Protein 5OGJ (pdb70)

InterPro domains:
  IPR001148 Alpha carbonic anhydrase domain [PF00194] (12-261)
  IPR001148 Alpha carbonic anhydrase domain [PS51144] (4-261)
  IPR001148 Alpha carbonic anhydrase domain [SM01057] (6-261)
  IPR018338 Carbonic anhydrase, alpha-class, conserved site [PS00162] (106-122)
  IPR023561 Carbonic anhydrase, alpha-class [PTHR18952] (5-256)
  IPR036398 Alpha carbonic anhydrase domain superfamily [G3DSA:3.10.200.10] (1-262)
  IPR036398 Alpha carbonic anhydrase domain superfamily [SSF51069] (5-261)

Secondary structure (DSSP, 8-state):
----SSTTTSGGGGGGT-GGGGSSS-S--EE-GGG-EE-TT---EEEE--GGGEEEEEE-SSSEEEEE--SSSSSEEEETT-SS-EEEEEEEEEE-SSTTS--SSEETTB--SEEEEEEEEETTT-SSHHHHTTSTTSEEEEEEEEEE-S--HHHHHHHTTGGGG-SBT-EEE-----HHHHS-S---EEEEEE--SSTT--S-EEEEEESS-EEE-HHHHHHHTTSBSSBTTS---B-----PPP---TTPPPEES--/---SS---SSTTTSGGGGGGT-GGGGSSS-SS-EE-GGG-EE-TTPEEEEEE--GGGEEEEEE-SSSEEEEE--SSSSSEEEEET-SS-EEEEEEEEEE-SSTT---SSEETTB--SEEEEEEEEETTT-S-HHHHTTSTTSEEEEEEEEEE-S--GGGHHHHTTTGGG-SBT-EEE--S---GGGS-S---EEEEEE--SSTT--S-EEEEEESSPEEE-HHHHHHHTTSBSSBTTS---B-----PPP---TT---EES--

B-factor: mean 15.73, std 12.13, range [5.48, 146.86]

Organism: Homo sapiens (NCBI:txid9606)

Solvent-accessible surface area: 22524 Å² total; per-residue (Å²): 183,16,27,129,176,46,31,8,40,136,134,127,22,4,29,130,44,0,81,100,83,12,96,71,4,84,16,91,62,2,0,0,0,99,1,133,52,193,132,26,151,70,31,68,77,22,149,44,8,17,1,31,8,17,29,44,5,0,71,60,0,19,2,34,2,40,5,1,25,0,50,14,55,28,98,88,66,84,4,2,0,46,18,5,33,19,120,34,13,6,32,2,78,39,0,24,1,3,0,0,73,46,44,106,87,0,3,0,0,33,15,84,60,77,32,40,3,0,0,2,3,0,10,0,10,3,25,90,127,31,110,40,38,99,90,0,5,116,59,105,50,0,0,0,4,0,0,0,0,0,65,77,27,139,94,25,86,70,2,108,77,0,12,101,19,9,135,57,0,85,32,76,60,73,109,34,181,3,19,102,5,33,4,6,21,1,14,3,87,19,18,56,7,7,1,4,60,1,0,31,7,40,9,59,0,39,48,1,3,28,4,0,0,0,97,64,30,16,50,0,17,52,155,25,0,46,104,0,33,62,2,10,25,2,36,112,90,98,92,72,13,103,5,70,29,0,35,6,66,38,37,82,55,107,67,24,155,8,88,4,30,44,169,216,90,44,8,38,126,138,145,38,4,28,145,55,4,103,104,167,52,104,70,4,79,14,89,68,1,0,0,1,62,0,120,58,196,111,20,118,87,34,64,86,18,89,34,3,11,1,27,7,38,42,52,2,0,85,54,0,17,1,34,2,43,4,1,27,0,60,12,56,26,111,100,73,91,4,6,0,63,10,3,33,15,123,33,14,6,30,2,83,33,0,26,3,2,0,0,75,50,44,111,106,0,3,0,0,11,15,82,54,76,18,40,4,0,0,1,2,0,15,0,8,2,27,91,134,35,114,40,45,95,95,0,7,106,68,102,44,0,0,0,4,0,0,0,0,0,71,73,32,134,90,24,96,47,5,81,75,0,3,105,21,2,110,60,0,88,33,76,57,72,113,44,217,8,62,111,3,31,1,7,46,5,10,3,82,43,16,33,1,8,1,2,59,2,0,36,7,40,9,65,0,43,48,1,3,28,4,0,0,0,106,64,24,12,59,0,10,43,135,9,0,43,76,1,38,49,0,11,26,4,37,120,95,104,95,72,16,109,6,70,29,0,35,6,63,61,34,75,61,108,82,21,129,9,60,6,14,32,128

Nearest PDB structures (foldseek):
  3czv-assembly1_A  TM=9.997E-01  e=2.331E-56  Homo sapiens
  2nmx-assembly1_A  TM=9.890E-01  e=8.896E-45  Homo sapiens
  1jv0-assembly1_A  TM=9.884E-01  e=2.910E-44  Homo sapiens
  1crm-assembly1_A  TM=9.872E-01  e=1.010E-43  Homo sapiens
  6zr9-assembly1_A  TM=9.867E-01  e=1.081E-42  Homo sapiens

Sequence (522 aa):
MMSRLSWGYREHNGPIHWKEFFPIADGDQQSPIEIKTKEVKYDSSLRPLSIKYYDPSSSSAKIIISNSGHHSFNVDFDDDDTTEENKSVLRGGPLTGSYRLRQQVHLHWGSADDHGSEHIVDGVSYAAELHVVHWNSDKYPSFVVEAAHEPPDGLAVLGVFLQIGEEPNSQLQKITDTLDSIKEKGKQTTRFTNFDLLSSLLPPSWDYWTYPGSLTVPPLLESVTWIVLKQPPINISSSQQLAKFRSLLCTAEGEAAAFLVSNHRPPQPLKKGRKVRASFHLSWGYREHNGPIHWKEFFPIADGDQQSPIEEIKTKEVKYDSSLRPLSIKYDPSSAKIISNSGHSFNVDFDDTENKSVLRGGPLTGSYRLRQVHLHWGSADDHGSEHIVDGVSSYAAELHVVHWNSDKYPSFVEAAHEPDGLAVLLGVFLQIGEPNSQLQKITDTLDSIKEKGKQTTRFTNFDLLSSLLPPSWDYWTYPGSLTVPPLLESVTWIVLKQPPINNISSSQQLAKFRSSLLCTAEGEAAAFLVSNHRPPQPLKGRKVRASFH

Foldseek 3Di:
DDDQPDAACDDCRRLVCVCVPQVCSQPQFADDAEAEPVQAAADPPFFDKDWQADQQQWWKWAAQLQWIKTAGDWPDQRTWIDTGPADATWHWGIKTKFAALAQQATDTYAYNNHHGGMKMKTKTFHVVPDPGLVVLQQAQRTMEIEIAGEHADDADPLCVLVLVCCVQRQFNPGMDTRGSRDPVSQHDPDQKWKWWFHFPQDPVRHRRYTYTYGDDHHYHHRVSVVSRQSRFSHHPPGPTDTNSGNYHYHDDNNPIHMYINDD/DPAACDDPRRLVCCCVPQVCSQPQFADDAEAEPVQAAADQVAWFKDWAADQQQFWKWAAQLQWIKGAGPQPDARTWIDTGNADAIWTWGIKTKFAALDQQATDGYAYNNGHGGMKMKTKTFHVVVDVDLVVLQQAQNTMEIEIAGEHADDADVLLVLVLVCCVQHQFNGGMDTDGSRPVVVQGDPDQKWKWWFHFDQDPVGHRRYTYTYGPDHGYHHPVSSQSRQSRFSHHPPDDTDTPSGNYHYHHDNNPIHIYTNDD

Radius of gyration: 25.83 Å; Cα contacts (8 Å, |Δi|>4): 1437; chains: 2; bounding box: 70×75×51 Å

Structure (mmCIF, N/CA/C/O backbone):
data_5OGJ
#
_entry.id   5OGJ
#
_cell.length_a   56.445
_cell.length_b   57.244
_cell.length_c   159.782
_cell.angle_alpha   90.000
_cell.angle_beta   90.000
_cell.angle_gamma   90.000
#
_symmetry.space_group_name_H-M   'P 21 21 21'
#
loop_
_entity.id
_entity.type
_entity.pdbx_description
1 polymer 'Carbonic anhydrase 13'
2 non-polymer 'ZINC ION'
3 non-polymer 'CITRIC ACID'
4 non-polymer DI(HYDROXYETHYL)ETHER
5 non-polymer 'ACETATE ION'
6 non-polymer 1,2-ETHANEDIOL
7 non-polymer 2-(cyclooctylamino)-3,5,6-trifluoro-4-[(2-hydroxyethyl)sulfanyl]benzenesulfonamide
8 water water
#
loop_
_atom_site.group_PDB
_atom_site.id
_atom_site.type_symbol
_atom_site.label_atom_id
_atom_site.label_alt_id
_atom_site.label_comp_id
_atom_site.label_asym_id
_atom_site.label_entity_id
_atom_site.label_seq_id
_atom_site.pdbx_PDB_ins_code
_atom_site.Cartn_x
_atom_site.Cartn_y
_atom_site.Cartn_z
_atom_site.occupancy
_atom_site.B_iso_or_equiv
_atom_site.auth_seq_id
_atom_site.auth_comp_id
_atom_site.auth_asym_id
_atom_site.auth_atom_id
_atom_site.pdbx_PDB_model_num
ATOM 1 N N . MET A 1 1 ? -53.703 -45.507 33.261 1.00 30.61 1 MET B N 1
ATOM 2 C CA . MET A 1 1 ? -53.046 -46.829 33.066 1.00 28.10 1 MET B CA 1
ATOM 3 C C . MET A 1 1 ? -52.052 -46.582 31.946 1.00 27.84 1 MET B C 1
ATOM 4 O O . MET A 1 1 ? -52.007 -45.480 31.358 1.00 25.22 1 MET B O 1
ATOM 9 N N . MET A 1 2 ? -51.226 -47.573 31.711 1.00 25.82 2 MET B N 1
ATOM 10 C CA . MET A 1 2 ? -50.330 -47.515 30.584 1.00 23.08 2 MET B CA 1
ATOM 11 C C . MET A 1 2 ? -51.083 -47.687 29.241 1.00 26.09 2 MET B C 1
ATOM 12 O O . MET A 1 2 ? -51.983 -48.529 29.115 1.00 24.84 2 MET B O 1
ATOM 17 N N . SER A 1 3 ? -50.740 -46.844 28.265 1.00 23.85 3 SER B N 1
ATOM 18 C CA . SER A 1 3 ? -51.278 -47.037 26.926 1.00 22.15 3 SER B CA 1
ATOM 19 C C . SER A 1 3 ? -50.306 -46.305 26.042 1.00 23.21 3 SER B C 1
ATOM 20 O O . SER A 1 3 ? -49.367 -45.601 26.487 1.00 24.03 3 SER B O 1
ATOM 23 N N . ARG A 1 4 ? -50.427 -46.545 24.728 1.00 23.52 4 ARG B N 1
ATOM 24 C CA . ARG A 1 4 ? -49.599 -45.870 23.798 1.00 24.85 4 ARG B CA 1
ATOM 25 C C . ARG A 1 4 ? -49.652 -44.352 24.046 1.00 24.58 4 ARG B C 1
ATOM 26 O O . ARG A 1 4 ? -48.645 -43.713 24.003 1.00 31.43 4 ARG B O 1
ATOM 34 N N . LEU A 1 5 ? -50.848 -43.777 24.207 1.00 23.16 5 LEU B N 1
ATOM 35 C CA . LEU A 1 5 ? -50.977 -42.313 24.335 1.00 27.87 5 LEU B CA 1
ATOM 36 C C . LEU A 1 5 ? -50.872 -41.755 25.791 1.00 35.18 5 LEU B C 1
ATOM 37 O O . LEU A 1 5 ? -50.856 -40.542 26.012 1.00 38.27 5 LEU B O 1
ATOM 42 N N . SER A 1 6 ? -50.780 -42.632 26.781 1.00 23.17 6 SER B N 1
ATOM 43 C CA . SER A 1 6 ? -50.755 -42.205 28.143 1.00 22.39 6 SER B CA 1
ATOM 44 C C . SER A 1 6 ? -49.574 -42.681 28.936 1.00 15.72 6 SER B C 1
ATOM 45 O O . SER A 1 6 ? -49.665 -42.745 30.116 1.00 19.55 6 SER B O 1
ATOM 48 N N . TRP A 1 7 ? -48.448 -42.878 28.280 1.00 12.94 7 TRP B N 1
ATOM 49 C CA . TRP A 1 7 ? -47.191 -43.114 28.997 1.00 12.37 7 TRP B CA 1
ATOM 50 C C . TRP A 1 7 ? -46.830 -41.927 29.891 1.00 11.54 7 TRP B C 1
ATOM 51 O O . TRP A 1 7 ? -47.195 -40.782 29.598 1.00 12.59 7 TRP B O 1
ATOM 62 N N . GLY A 1 8 ? -46.047 -42.185 30.925 1.00 11.21 8 GLY B N 1
ATOM 63 C CA . GLY A 1 8 ? -45.545 -41.129 31.778 1.00 11.51 8 GLY B CA 1
ATOM 64 C C . GLY A 1 8 ? -44.480 -41.639 32.673 1.00 10.19 8 GLY B C 1
ATOM 65 O O . GLY A 1 8 ? -43.698 -42.507 32.277 1.00 11.11 8 GLY B O 1
ATOM 66 N N . TYR A 1 9 ? -44.513 -41.146 33.916 1.00 11.18 9 TYR B N 1
ATOM 67 C CA . TYR A 1 9 ? -43.483 -41.513 34.883 1.00 11.62 9 TYR B CA 1
ATOM 68 C C . TYR A 1 9 ? -44.132 -41.965 36.169 1.00 14.10 9 TYR B C 1
ATOM 69 O O . TYR A 1 9 ? -43.430 -42.107 37.162 1.00 16.84 9 TYR B O 1
ATOM 78 N N . ARG A 1 10 ? -45.437 -42.206 36.164 1.00 15.13 10 ARG B N 1
ATOM 79 C CA . ARG A 1 10 ? -46.131 -42.626 37.380 1.00 15.75 10 ARG B CA 1
ATOM 80 C C . ARG A 1 10 ? -46.079 -44.186 37.449 1.00 16.20 10 ARG B C 1
ATOM 81 O O . ARG A 1 10 ? -45.486 -44.830 36.606 1.00 16.33 10 ARG B O 1
ATOM 89 N N . GLU A 1 11 ? -46.661 -44.761 38.489 1.00 18.32 11 GLU B N 1
ATOM 90 C CA . GLU A 1 11 ? -46.526 -46.149 38.776 1.00 18.65 11 GLU B CA 1
ATOM 91 C C . GLU A 1 11 ? -46.961 -47.053 37.598 1.00 17.79 11 GLU B C 1
ATOM 92 O O . GLU A 1 11 ? -46.154 -47.920 37.183 1.00 21.32 11 GLU B O 1
ATOM 98 N N . HIS A 1 12 ? -48.138 -46.848 37.034 1.00 18.20 12 HIS B N 1
ATOM 99 C CA . HIS A 1 12 ? -48.674 -47.733 36.068 1.00 19.13 12 HIS B CA 1
ATOM 100 C C . HIS A 1 12 ? -48.261 -47.362 34.686 1.00 19.20 12 HIS B C 1
ATOM 101 O O . HIS A 1 12 ? -48.339 -48.189 33.844 1.00 22.70 12 HIS B O 1
ATOM 108 N N . ASN A 1 13 ? -47.774 -46.133 34.435 1.00 15.63 13 ASN B N 1
ATOM 109 C CA . ASN A 1 13 ? -47.434 -45.724 33.083 1.00 15.05 13 ASN B CA 1
ATOM 110 C C . ASN A 1 13 ? -45.973 -45.378 32.917 1.00 12.46 13 ASN B C 1
ATOM 111 O O . ASN A 1 13 ? -45.585 -44.911 31.850 1.00 12.22 13 ASN B O 1
ATOM 116 N N . GLY A 1 14 ? -45.138 -45.695 33.902 1.00 13.58 14 GLY B N 1
ATOM 117 C CA . GLY A 1 14 ? -43.761 -45.271 33.916 1.00 12.42 14 GLY B CA 1
ATOM 118 C C . GLY A 1 14 ? -42.833 -46.104 33.097 1.00 12.54 14 GLY B C 1
ATOM 119 O O . GLY A 1 14 ? -43.251 -47.103 32.463 1.00 12.55 14 GLY B O 1
ATOM 120 N N . PRO A 1 15 ? -41.551 -45.736 33.113 1.00 12.16 15 PRO B N 1
ATOM 121 C CA . PRO A 1 15 ? -40.517 -46.358 32.311 1.00 12.21 15 PRO B CA 1
ATOM 122 C C . PRO A 1 15 ? -40.563 -47.893 32.201 1.00 12.60 15 PRO B C 1
ATOM 123 O O . PRO A 1 15 ? -40.388 -48.418 31.093 1.00 13.01 15 PRO B O 1
ATOM 127 N N . ILE A 1 16 ? -40.776 -48.616 33.322 1.00 13.31 16 ILE B N 1
ATOM 128 C CA . ILE A 1 16 ? -40.709 -50.072 33.294 1.00 15.51 16 ILE B CA 1
ATOM 129 C C . ILE A 1 16 ? -41.903 -50.611 32.472 1.00 13.99 16 ILE B C 1
ATOM 130 O O . ILE A 1 16 ? -41.862 -51.767 32.004 1.00 17.26 16 ILE B O 1
ATOM 135 N N . HIS A 1 17 ? -42.903 -49.839 32.206 1.00 14.12 17 HIS B N 1
ATOM 136 C CA . HIS A 1 17 ? -44.063 -50.210 31.463 1.00 13.96 17 HIS B CA 1
ATOM 137 C C . HIS A 1 17 ? -44.025 -49.773 29.986 1.00 12.39 17 HIS B C 1
ATOM 138 O O . HIS A 1 17 ? -44.871 -50.217 29.188 1.00 13.13 17 HIS B O 1
ATOM 145 N N . TRP A 1 18 ? -43.055 -48.939 29.593 1.00 11.43 18 TRP B N 1
ATOM 146 C CA . TRP A 1 18 ? -43.087 -48.418 28.240 1.00 11.59 18 TRP B CA 1
ATOM 147 C C . TRP A 1 18 ? -42.997 -49.525 27.239 1.00 12.63 18 TRP B C 1
ATOM 148 O O . TRP A 1 18 ? -43.618 -49.368 26.177 1.00 12.64 18 TRP B O 1
ATOM 159 N N . LYS A 1 19 ? -42.241 -50.599 27.493 1.00 13.33 19 LYS B N 1
ATOM 160 C CA . LYS A 1 19 ? -42.091 -51.736 26.555 1.00 14.11 19 LYS B CA 1
ATOM 161 C C . LYS A 1 19 ? -43.451 -52.345 26.163 1.00 15.57 19 LYS B C 1
ATOM 162 O O . LYS A 1 19 ? -43.487 -52.994 25.160 1.00 17.70 19 LYS B O 1
ATOM 168 N N . GLU A 1 20 ? -44.522 -52.151 26.951 1.00 14.81 20 GLU B N 1
ATOM 169 C CA . GLU A 1 20 ? -45.770 -52.757 26.638 1.00 15.26 20 GLU B CA 1
ATOM 170 C C . GLU A 1 20 ? -46.342 -52.210 25.336 1.00 14.56 20 GLU B C 1
ATOM 171 O O . GLU A 1 20 ? -47.079 -52.851 24.554 1.00 21.70 20 GLU B O 1
ATOM 177 N N . PHE A 1 21 ? -46.078 -50.959 25.064 1.00 13.18 21 PHE B N 1
ATOM 178 C CA . PHE A 1 21 ? -46.499 -50.305 23.871 1.00 14.59 21 PHE B CA 1
ATOM 179 C C . PHE A 1 21 ? -45.385 -49.841 22.954 1.00 13.35 21 PHE B C 1
ATOM 180 O O . PHE A 1 21 ? -45.658 -49.548 21.780 1.00 14.50 21 PHE B O 1
ATOM 188 N N . PHE A 1 22 ? -44.150 -49.876 23.415 1.00 12.26 22 PHE B N 1
ATOM 189 C CA . PHE A 1 22 ? -42.970 -49.494 22.603 1.00 12.57 22 PHE B CA 1
ATOM 190 C C . PHE A 1 22 ? -41.844 -50.487 22.879 1.00 11.71 22 PHE B C 1
ATOM 191 O O . PHE A 1 22 ? -40.965 -50.318 23.644 1.00 12.81 22 PHE B O 1
ATOM 199 N N . PRO A 1 23 ? -41.959 -51.700 22.171 1.00 13.53 23 PRO B N 1
ATOM 200 C CA . PRO A 1 23 ? -41.039 -52.767 22.494 1.00 12.81 23 PRO B CA 1
ATOM 201 C C . PRO A 1 23 ? -39.569 -52.478 22.110 1.00 10.27 23 PRO B C 1
ATOM 202 O O . PRO A 1 23 ? -38.685 -53.130 22.722 1.00 12.78 23 PRO B O 1
ATOM 206 N N . ILE A 1 24 ? -39.295 -51.360 21.356 1.00 12.71 24 ILE B N 1
ATOM 207 C CA . ILE A 1 24 ? -37.977 -50.921 21.124 1.00 12.51 24 ILE B CA 1
ATOM 208 C C . ILE A 1 24 ? -37.279 -50.474 22.445 1.00 11.08 24 ILE B C 1
ATOM 209 O O . ILE A 1 24 ? -36.111 -50.334 22.511 1.00 11.62 24 ILE B O 1
ATOM 214 N N . ALA A 1 25 ? -38.089 -50.305 23.532 1.00 11.15 25 ALA B N 1
ATOM 215 C CA . ALA A 1 25 ? -37.562 -50.029 24.816 1.00 11.21 25 ALA B CA 1
ATOM 216 C C . ALA A 1 25 ? -36.447 -50.953 25.277 1.00 10.88 25 ALA B C 1
ATOM 217 O O . ALA A 1 25 ? -35.581 -50.600 26.060 1.00 11.93 25 ALA B O 1
ATOM 219 N N . ASP A 1 26 ? -36.616 -52.249 24.773 1.00 12.62 26 ASP B N 1
ATOM 220 C CA . ASP A 1 26 ? -35.675 -53.290 25.088 1.00 13.88 26 ASP B CA 1
ATOM 221 C C . ASP A 1 26 ? -34.743 -53.565 23.952 1.00 13.30 26 ASP B C 1
ATOM 222 O O . ASP A 1 26 ? -34.111 -54.621 23.882 1.00 15.43 26 ASP B O 1
ATOM 227 N N . GLY A 1 27 ? -34.538 -52.584 23.065 1.00 12.83 27 GLY B N 1
ATOM 228 C CA . GLY A 1 27 ? -33.682 -52.664 21.893 1.00 13.38 27 GLY B CA 1
ATOM 229 C C . GLY A 1 27 ? -32.244 -52.613 22.231 1.00 11.30 27 GLY B C 1
ATOM 230 O O . GLY A 1 27 ? -31.782 -52.568 23.383 1.00 13.15 27 GLY B O 1
ATOM 231 N N . ASP A 1 28 ? -31.464 -52.597 21.149 1.00 11.67 28 ASP B N 1
ATOM 232 C CA . ASP A 1 28 ? -30.009 -52.649 21.227 1.00 11.56 28 ASP B CA 1
ATOM 233 C C . ASP A 1 28 ? -29.298 -51.316 21.284 1.00 9.62 28 ASP B C 1
ATOM 234 O O . ASP A 1 28 ? -28.119 -51.275 21.592 1.00 10.34 28 ASP B O 1
ATOM 239 N N . GLN A 1 29 ? -30.042 -50.229 20.974 1.00 9.00 29 GLN B N 1
ATOM 240 C CA . GLN A 1 29 ? -29.419 -48.910 20.974 1.00 8.51 29 GLN B CA 1
ATOM 241 C C . GLN A 1 29 ? -30.257 -47.922 21.760 1.00 8.00 29 GLN B C 1
ATOM 242 O O . GLN A 1 29 ? -30.509 -46.807 21.337 1.00 8.38 29 GLN B O 1
ATOM 248 N N . GLN A 1 30 ? -30.602 -48.308 23.002 1.00 7.97 30 GLN B N 1
ATOM 249 C CA . GLN A 1 30 ? -31.449 -47.482 23.833 1.00 7.76 30 GLN B CA 1
ATOM 250 C C . GLN A 1 30 ? -30.605 -46.564 24.711 1.00 7.97 30 GLN B C 1
ATOM 251 O O . GLN A 1 30 ? -29.441 -46.867 25.071 1.00 9.23 30 GLN B O 1
ATOM 257 N N . SER A 1 31 ? -31.237 -45.469 25.086 1.00 7.21 31 SER B N 1
ATOM 258 C CA . SER A 1 31 ? -30.669 -44.466 25.955 1.00 7.19 31 SER B CA 1
ATOM 259 C C . SER A 1 31 ? -31.605 -44.185 27.105 1.00 6.83 31 SER B C 1
ATOM 260 O O . SER A 1 31 ? -32.807 -44.423 27.022 1.00 7.97 31 SER B O 1
ATOM 263 N N . PRO A 1 32 ? -31.072 -43.582 28.199 1.00 7.06 32 PRO B N 1
ATOM 264 C CA . PRO A 1 32 ? -29.692 -43.276 28.439 1.00 7.34 32 PRO B CA 1
ATOM 265 C C . PRO A 1 32 ? -28.889 -44.539 28.786 1.00 7.16 32 PRO B C 1
ATOM 266 O O . PRO A 1 32 ? -29.424 -45.658 28.727 1.00 8.13 32 PRO B O 1
ATOM 270 N N . ILE A 1 33 ? -27.626 -44.355 29.116 1.00 7.74 33 ILE B N 1
ATOM 271 C CA . ILE A 1 33 ? -26.683 -45.430 29.433 1.00 8.14 33 ILE B CA 1
ATOM 272 C C . ILE A 1 33 ? -25.868 -45.031 30.639 1.00 8.14 33 ILE B C 1
ATOM 273 O O . ILE A 1 33 ? -25.826 -43.871 31.058 1.00 8.66 33 ILE B O 1
ATOM 278 N N . GLU A 1 34 ? -25.193 -46.051 31.187 1.00 8.90 34 GLU B N 1
ATOM 279 C CA . GLU A 1 34 ? -24.070 -45.869 32.084 1.00 9.07 34 GLU B CA 1
ATOM 280 C C . GLU A 1 34 ? -22.796 -45.811 31.259 1.00 8.78 34 GLU B C 1
ATOM 281 O O . GLU A 1 34 ? -22.547 -46.615 30.361 1.00 10.51 34 GLU B O 1
ATOM 287 N N . ILE A 1 35 ? -21.981 -44.782 31.613 1.00 9.56 35 ILE B N 1
ATOM 288 C CA . ILE A 1 35 ? -20.696 -44.608 30.986 1.00 10.55 35 ILE B CA 1
ATOM 289 C C . ILE A 1 35 ? -19.621 -45.106 31.964 1.00 9.98 35 ILE B C 1
ATOM 290 O O . ILE A 1 35 ? -19.478 -44.534 33.029 1.00 11.64 35 ILE B O 1
ATOM 295 N N . LYS A 1 36 ? -18.912 -46.146 31.539 1.00 11.45 36 LYS B N 1
ATOM 296 C CA . LYS A 1 36 ? -17.808 -46.780 32.284 1.00 11.41 36 LYS B CA 1
ATOM 297 C C . LYS A 1 36 ? -16.563 -46.209 31.667 1.00 10.97 36 LYS B C 1
ATOM 298 O O . LYS A 1 36 ? -16.100 -46.637 30.619 1.00 12.76 36 LYS B O 1
ATOM 304 N N . THR A 1 37 ? -16.000 -45.225 32.313 1.00 11.33 37 THR B N 1
ATOM 305 C CA . THR A 1 37 ? -14.880 -44.469 31.660 1.00 12.08 37 THR B CA 1
ATOM 306 C C . THR A 1 37 ? -13.650 -45.318 31.431 1.00 12.12 37 THR B C 1
ATOM 307 O O . THR A 1 37 ? -12.913 -45.060 30.490 1.00 13.51 37 THR B O 1
ATOM 311 N N . LYS A 1 38 ? -13.419 -46.346 32.242 1.00 12.75 38 LYS B N 1
ATOM 312 C CA . LYS A 1 38 ? -12.246 -47.168 32.020 1.00 15.77 38 LYS B CA 1
ATOM 313 C C . LYS A 1 38 ? -12.328 -47.862 30.669 1.00 15.20 38 LYS B C 1
ATOM 314 O O . LYS A 1 38 ? -11.255 -48.252 30.145 1.00 20.46 38 LYS B O 1
ATOM 320 N N . GLU A 1 39 ? -13.526 -48.038 30.091 1.00 14.57 39 GLU B N 1
ATOM 321 C CA . GLU A 1 39 ? -13.734 -48.664 28.812 1.00 17.97 39 GLU B CA 1
ATOM 322 C C . GLU A 1 39 ? -14.053 -47.667 27.715 1.00 18.69 39 GLU B C 1
ATOM 323 O O . GLU A 1 39 ? -14.471 -48.015 26.596 1.00 22.21 39 GLU B O 1
ATOM 329 N N . VAL A 1 40 ? -13.874 -46.399 27.966 1.00 13.71 40 VAL B N 1
ATOM 330 C CA . VAL A 1 40 ? -14.050 -45.436 26.931 1.00 13.62 40 VAL B CA 1
ATOM 331 C C . VAL A 1 40 ? -12.708 -45.203 26.244 1.00 14.49 40 VAL B C 1
ATOM 332 O O . VAL A 1 40 ? -11.692 -44.971 26.945 1.00 19.32 40 VAL B O 1
ATOM 336 N N . LYS A 1 41 ? -12.672 -45.149 24.924 1.00 15.71 41 LYS B N 1
ATOM 337 C CA . LYS A 1 41 ? -11.456 -44.743 24.215 1.00 14.38 41 LYS B CA 1
ATOM 338 C C . LYS A 1 41 ? -11.582 -43.343 23.627 1.00 12.53 41 LYS B C 1
ATOM 339 O O . LYS A 1 41 ? -12.602 -43.005 23.009 1.00 13.16 41 LYS B O 1
ATOM 345 N N . TYR A 1 42 ? -10.512 -42.535 23.749 1.00 12.18 42 TYR B N 1
ATOM 346 C CA . TYR A 1 42 ? -10.340 -41.314 23.047 1.00 11.54 42 TYR B CA 1
ATOM 347 C C . TYR A 1 42 ? -10.340 -41.606 21.579 1.00 12.16 42 TYR B C 1
ATOM 348 O O . TYR A 1 42 ? -9.603 -42.505 21.112 1.00 15.39 42 TYR B O 1
ATOM 357 N N . ASP A 1 43 ? -11.048 -40.805 20.816 1.00 11.61 43 ASP B N 1
ATOM 358 C CA . ASP A 1 43 ? -11.007 -40.875 19.382 1.00 12.53 43 ASP B CA 1
ATOM 359 C C . ASP A 1 43 ? -10.512 -39.574 18.768 1.00 13.47 43 ASP B C 1
ATOM 360 O O . ASP A 1 43 ? -11.218 -38.589 18.693 1.00 13.22 43 ASP B O 1
ATOM 365 N N . SER A 1 44 ? -9.254 -39.620 18.313 1.00 15.82 44 SER B N 1
ATOM 366 C CA . SER A 1 44 ? -8.654 -38.487 17.640 1.00 18.44 44 SER B CA 1
ATOM 367 C C . SER A 1 44 ? -9.308 -38.079 16.381 1.00 16.52 44 SER B C 1
ATOM 368 O O . SER A 1 44 ? -9.050 -36.964 15.891 1.00 20.06 44 SER B O 1
ATOM 371 N N . SER A 1 45 ? -10.140 -38.965 15.753 1.00 18.25 45 SER B N 1
ATOM 372 C CA . SER A 1 45 ? -10.846 -38.584 14.537 1.00 17.97 45 SER B CA 1
ATOM 373 C C . SER A 1 45 ? -12.088 -37.705 14.737 1.00 15.76 45 SER B C 1
ATOM 374 O O . SER A 1 45 ? -12.571 -37.105 13.739 1.00 18.84 45 SER B O 1
ATOM 377 N N . LEU A 1 46 ? -12.523 -37.539 15.953 1.00 14.28 46 LEU B N 1
ATOM 378 C CA . LEU A 1 46 ? -13.599 -36.606 16.193 1.00 13.83 46 LEU B CA 1
ATOM 379 C C . LEU A 1 46 ? -13.121 -35.207 15.850 1.00 12.91 46 LEU B C 1
ATOM 380 O O . LEU A 1 46 ? -12.045 -34.825 16.224 1.00 15.27 46 LEU B O 1
ATOM 385 N N . ARG A 1 47 ? -13.962 -34.450 15.180 1.00 13.12 47 ARG B N 1
ATOM 386 C CA . ARG A 1 47 ? -13.594 -33.067 14.788 1.00 12.97 47 ARG B CA 1
ATOM 387 C C . ARG A 1 47 ? -13.966 -32.135 15.884 1.00 11.51 47 ARG B C 1
ATOM 388 O O . ARG A 1 47 ? -14.802 -32.484 16.699 1.00 11.20 47 ARG B O 1
ATOM 396 N N . PRO A 1 48 ? -13.472 -30.884 15.896 1.00 11.46 48 PRO B N 1
ATOM 397 C CA . PRO A 1 48 ? -13.958 -29.960 16.913 1.00 11.53 48 PRO B CA 1
ATOM 398 C C . PRO A 1 48 ? -15.449 -29.804 16.837 1.00 10.86 48 PRO B C 1
ATOM 399 O O . PRO A 1 48 ? -16.050 -29.781 15.751 1.00 11.62 48 PRO B O 1
ATOM 403 N N . LEU A 1 49 ? -16.084 -29.650 17.999 1.00 11.37 49 LEU B N 1
ATOM 404 C CA . LEU A 1 49 ? -17.484 -29.344 18.030 1.00 11.46 49 LEU B CA 1
ATOM 405 C C . LEU A 1 49 ? -17.695 -27.879 17.627 1.00 11.35 49 LEU B C 1
ATOM 406 O O . LEU A 1 49 ? -16.843 -27.007 17.880 1.00 13.07 49 LEU B O 1
ATOM 411 N N . SER A 1 50 ? -18.802 -27.604 16.989 1.00 11.15 50 SER B N 1
ATOM 412 C CA . SER A 1 50 ? -19.172 -26.257 16.542 1.00 11.74 50 SER B CA 1
ATOM 413 C C . SER A 1 50 ? -20.546 -25.992 16.969 1.00 9.72 50 SER B C 1
ATOM 414 O O . SER A 1 50 ? -21.455 -26.737 16.558 1.00 10.80 50 SER B O 1
ATOM 417 N N . ILE A 1 51 ? -20.743 -24.930 17.770 1.00 9.09 51 ILE B N 1
ATOM 418 C CA . ILE A 1 51 ? -22.093 -24.605 18.245 1.00 8.22 51 ILE B CA 1
ATOM 419 C C . ILE A 1 51 ? -22.353 -23.153 17.866 1.00 8.40 51 ILE B C 1
ATOM 420 O O . ILE A 1 51 ? -21.770 -22.218 18.434 1.00 10.67 51 ILE B O 1
ATOM 425 N N . LYS A 1 52 ? -23.233 -22.968 16.905 1.00 8.67 52 LYS B N 1
ATOM 426 C CA . LYS A 1 52 ? -23.635 -21.636 16.483 1.00 8.61 52 LYS B CA 1
ATOM 427 C C . LYS A 1 52 ? -25.077 -21.465 16.907 1.00 7.87 52 LYS B C 1
ATOM 428 O O . LYS A 1 52 ? -25.942 -22.153 16.361 1.00 10.52 52 LYS B O 1
ATOM 434 N N A TYR A 1 53 ? -25.360 -20.640 17.914 0.50 6.99 53 TYR B N 1
ATOM 435 N N B TYR A 1 53 ? -25.307 -20.543 17.804 0.50 8.20 53 TYR B N 1
ATOM 436 C CA A TYR A 1 53 ? -26.749 -20.476 18.431 0.50 7.31 53 TYR B CA 1
ATOM 437 C CA B TYR A 1 53 ? -26.628 -20.425 18.365 0.50 7.64 53 TYR B CA 1
ATOM 438 C C A TYR A 1 53 ? -27.138 -19.023 18.417 0.50 6.90 53 TYR B C 1
ATOM 439 C C B TYR A 1 53 ? -27.088 -19.007 18.283 0.50 7.79 53 TYR B C 1
ATOM 440 O O A TYR A 1 53 ? -26.388 -18.130 18.926 0.50 6.82 53 TYR B O 1
ATOM 441 O O B TYR A 1 53 ? -26.321 -18.109 18.586 0.50 8.93 53 TYR B O 1
ATOM 458 N N . ASP A 1 54 ? -28.318 -18.792 17.867 1.00 7.51 54 ASP B N 1
ATOM 459 C CA . ASP A 1 54 ? -28.907 -17.459 17.750 1.00 7.71 54 ASP B CA 1
ATOM 460 C C . ASP A 1 54 ? -30.059 -17.369 18.763 1.00 7.34 54 ASP B C 1
ATOM 461 O O . ASP A 1 54 ? -31.027 -18.094 18.640 1.00 7.96 54 ASP B O 1
ATOM 466 N N . PRO A 1 55 ? -29.990 -16.476 19.741 1.00 7.78 55 PRO B N 1
ATOM 467 C CA . PRO A 1 55 ? -31.061 -16.352 20.718 1.00 8.02 55 PRO B CA 1
ATOM 468 C C . PRO A 1 55 ? -32.431 -16.102 20.131 1.00 8.57 55 PRO B C 1
ATOM 469 O O . PRO A 1 55 ? -33.450 -16.413 20.771 1.00 10.21 55 PRO B O 1
ATOM 473 N N A SER A 1 56 ? -32.524 -15.494 18.942 0.50 8.47 56 SER B N 1
ATOM 474 N N B SER A 1 56 ? -32.464 -15.491 18.952 0.50 9.63 56 SER B N 1
ATOM 475 C CA A SER A 1 56 ? -33.837 -15.212 18.351 0.50 9.75 56 SER B CA 1
ATOM 476 C CA B SER A 1 56 ? -33.729 -15.227 18.323 0.50 11.72 56 SER B CA 1
ATOM 477 C C A SER A 1 56 ? -34.493 -16.468 17.797 0.50 9.66 56 SER B C 1
ATOM 478 C C B SER A 1 56 ? -34.419 -16.457 17.780 0.50 10.42 56 SER B C 1
ATOM 479 O O A SER A 1 56 ? -35.664 -16.422 17.414 0.50 11.51 56 SER B O 1
ATOM 480 O O B SER A 1 56 ? -35.562 -16.361 17.376 0.50 13.80 56 SER B O 1
ATOM 485 N N A SER A 1 57 ? -33.742 -17.582 17.709 0.50 8.49 57 SER B N 1
ATOM 486 N N B SER A 1 57 ? -33.742 -17.605 17.714 0.50 8.77 57 SER B N 1
ATOM 487 C CA A SER A 1 57 ? -34.301 -18.815 17.180 0.50 8.16 57 SER B CA 1
ATOM 488 C CA B SER A 1 57 ? -34.406 -18.767 17.167 0.50 9.09 57 SER B CA 1
ATOM 489 C C A SER A 1 57 ? -35.333 -19.395 18.109 0.50 8.72 57 SER B C 1
ATOM 490 C C B SER A 1 57 ? -35.372 -19.377 18.122 0.50 8.81 57 SER B C 1
ATOM 491 O O A SER A 1 57 ? -36.181 -20.171 17.660 0.50 9.84 57 SER B O 1
ATOM 492 O O B SER A 1 57 ? -36.224 -20.144 17.707 0.50 10.40 57 SER B O 1
ATOM 497 N N . ALA A 1 58 ? -35.271 -19.105 19.402 1.00 9.70 58 ALA B N 1
ATOM 498 C CA . ALA A 1 58 ? -36.247 -19.640 20.334 1.00 10.25 58 ALA B CA 1
ATOM 499 C C . ALA A 1 58 ? -37.606 -18.989 20.066 1.00 10.66 58 ALA B C 1
ATOM 500 O O . ALA A 1 58 ? -37.681 -17.791 19.791 1.00 13.95 58 ALA B O 1
ATOM 502 N N . LYS A 1 59 ? -38.656 -19.761 20.141 1.00 9.37 59 LYS B N 1
ATOM 503 C CA . LYS A 1 59 ? -40.021 -19.238 19.914 1.00 11.77 59 LYS B CA 1
ATOM 504 C C . LYS A 1 59 ? -40.994 -19.378 21.077 1.00 8.86 59 LYS B C 1
ATOM 505 O O . LYS A 1 59 ? -41.721 -18.422 21.341 1.00 9.34 59 LYS B O 1
ATOM 511 N N A ILE A 1 60 ? -41.064 -20.543 21.717 0.50 9.33 60 ILE B N 1
ATOM 512 N N B ILE A 1 60 ? -41.194 -20.581 21.600 0.50 7.65 60 ILE B N 1
ATOM 513 C CA A ILE A 1 60 ? -42.177 -20.878 22.572 0.50 8.51 60 ILE B CA 1
ATOM 514 C CA B ILE A 1 60 ? -42.129 -20.805 22.637 0.50 8.72 60 ILE B CA 1
ATOM 515 C C A ILE A 1 60 ? -41.659 -21.828 23.639 0.50 7.34 60 ILE B C 1
ATOM 516 C C B ILE A 1 60 ? -41.547 -21.733 23.698 0.50 8.02 60 ILE B C 1
ATOM 517 O O A ILE A 1 60 ? -40.811 -22.664 23.339 0.50 7.34 60 ILE B O 1
ATOM 518 O O B ILE A 1 60 ? -40.601 -22.484 23.460 0.50 9.70 60 ILE B O 1
ATOM 527 N N . ILE A 1 61 ? -42.145 -21.694 24.865 1.00 7.81 61 ILE B N 1
ATOM 528 C CA . ILE A 1 61 ? -41.937 -22.701 25.892 1.00 8.09 61 ILE B CA 1
ATOM 529 C C . ILE A 1 61 ? -43.278 -23.279 26.233 1.00 8.27 61 ILE B C 1
ATOM 530 O O . ILE A 1 61 ? -44.277 -22.555 26.345 1.00 9.44 61 ILE B O 1
ATOM 535 N N . SER A 1 62 ? -43.368 -24.591 26.461 1.00 8.28 62 SER B N 1
ATOM 536 C CA . SER A 1 62 ? -44.599 -25.248 26.752 1.00 8.61 62 SER B CA 1
ATOM 537 C C . SER A 1 62 ? -44.389 -26.359 27.738 1.00 8.92 62 SER B C 1
ATOM 538 O O . SER A 1 62 ? -43.276 -26.836 27.957 1.00 9.83 62 SER B O 1
ATOM 541 N N . ASN A 1 63 ? -45.485 -26.790 28.359 1.00 9.03 63 ASN B N 1
ATOM 542 C CA . ASN A 1 63 ? -45.481 -27.976 29.217 1.00 9.07 63 ASN B CA 1
ATOM 543 C C . ASN A 1 63 ? -46.049 -29.142 28.376 1.00 9.03 63 ASN B C 1
ATOM 544 O O . ASN A 1 63 ? -47.222 -29.148 28.007 1.00 10.54 63 ASN B O 1
ATOM 549 N N . SER A 1 64 ? -45.185 -30.087 28.023 1.00 9.21 64 SER B N 1
ATOM 550 C CA . SER A 1 64 ? -45.589 -31.228 27.247 1.00 9.75 64 SER B CA 1
ATOM 551 C C . SER A 1 64 ? -46.330 -32.277 28.052 1.00 9.73 64 SER B C 1
ATOM 552 O O . SER A 1 64 ? -46.848 -33.263 27.497 1.00 11.92 64 SER B O 1
ATOM 555 N N . GLY A 1 65 ? -46.345 -32.111 29.364 1.00 10.00 65 GLY B N 1
ATOM 556 C CA . GLY A 1 65 ? -46.773 -33.130 30.295 1.00 10.72 65 GLY B CA 1
ATOM 557 C C . GLY A 1 65 ? -45.636 -33.985 30.824 1.00 8.89 65 GLY B C 1
ATOM 558 O O . GLY A 1 65 ? -45.785 -34.659 31.821 1.00 9.98 65 GLY B O 1
ATOM 559 N N A HIS A 1 66 ? -44.494 -33.917 30.138 0.50 8.54 66 HIS B N 1
ATOM 560 N N B HIS A 1 66 ? -44.510 -33.979 30.103 0.50 8.97 66 HIS B N 1
ATOM 561 C CA A HIS A 1 66 ? -43.343 -34.754 30.394 0.50 8.22 66 HIS B CA 1
ATOM 562 C CA B HIS A 1 66 ? -43.350 -34.774 30.507 0.50 9.56 66 HIS B CA 1
ATOM 563 C C A HIS A 1 66 ? -42.105 -33.987 30.772 0.50 7.66 66 HIS B C 1
ATOM 564 C C B HIS A 1 66 ? -42.096 -33.989 30.779 0.50 7.73 66 HIS B C 1
ATOM 565 O O A HIS A 1 66 ? -41.152 -34.567 31.286 0.50 8.23 66 HIS B O 1
ATOM 566 O O B HIS A 1 66 ? -41.147 -34.554 31.291 0.50 8.28 66 HIS B O 1
ATOM 579 N N . SER A 1 67 ? -42.077 -32.689 30.474 1.00 7.96 67 SER B N 1
ATOM 580 C CA . SER A 1 67 ? -41.040 -31.758 30.793 1.00 8.10 67 SER B CA 1
ATOM 581 C C . SER A 1 67 ? -41.547 -30.387 30.310 1.00 7.75 67 SER B C 1
ATOM 582 O O . SER A 1 67 ? -42.671 -30.277 29.823 1.00 9.24 67 SER B O 1
ATOM 585 N N . PHE A 1 68 ? -40.729 -29.349 30.474 1.00 7.76 68 PHE B N 1
ATOM 586 C CA . PHE A 1 68 ? -40.926 -28.187 29.632 1.00 7.53 68 PHE B CA 1
ATOM 587 C C . PHE A 1 68 ? -40.240 -28.432 28.320 1.00 7.11 68 PHE B C 1
ATOM 588 O O . PHE A 1 68 ? -39.264 -29.169 28.261 1.00 9.47 68 PHE B O 1
ATOM 596 N N . ASN A 1 69 ? -40.708 -27.779 27.267 1.00 7.65 69 ASN B N 1
ATOM 597 C CA . ASN A 1 69 ? -40.057 -27.811 25.966 1.00 7.95 69 ASN B CA 1
ATOM 598 C C . ASN A 1 69 ? -39.886 -26.410 25.481 1.00 7.42 69 ASN B C 1
ATOM 599 O O . ASN A 1 69 ? -40.896 -25.681 25.329 1.00 8.98 69 ASN B O 1
ATOM 604 N N . VAL A 1 70 ? -38.674 -25.982 25.202 1.00 7.75 70 VAL B N 1
ATOM 605 C CA . VAL A 1 70 ? -38.407 -24.787 24.452 1.00 7.78 70 VAL B CA 1
ATOM 606 C C . VAL A 1 70 ? -38.273 -25.180 22.999 1.00 8.32 70 VAL B C 1
ATOM 607 O O . VAL A 1 70 ? -37.432 -26.016 22.674 1.00 8.91 70 VAL B O 1
ATOM 611 N N . ASP A 1 71 ? -39.154 -24.662 22.135 1.00 8.40 71 ASP B N 1
ATOM 612 C CA . ASP A 1 71 ? -39.144 -24.954 20.706 1.00 9.06 71 ASP B CA 1
ATOM 613 C C . ASP A 1 71 ? -38.492 -23.825 19.967 1.00 8.65 71 ASP B C 1
ATOM 614 O O . ASP A 1 71 ? -38.685 -22.636 20.269 1.00 9.23 71 ASP B O 1
ATOM 619 N N . PHE A 1 72 ? -37.707 -24.174 18.960 1.00 9.51 72 PHE B N 1
ATOM 620 C CA . PHE A 1 72 ? -36.933 -23.242 18.148 1.00 9.35 72 PHE B CA 1
ATOM 621 C C . PHE A 1 72 ? -37.395 -23.316 16.664 1.00 9.82 72 PHE B C 1
ATOM 622 O O . PHE A 1 72 ? -37.932 -24.302 16.201 1.00 11.28 72 PHE B O 1
ATOM 630 N N A ASP A 1 73 ? -37.247 -22.137 16.070 0.50 12.07 73 ASP B N 1
ATOM 631 N N B ASP A 1 73 ? -37.065 -22.313 15.851 0.50 12.98 73 ASP B N 1
ATOM 632 C CA A ASP A 1 73 ? -37.369 -21.912 14.665 0.50 9.86 73 ASP B CA 1
ATOM 633 C CA B ASP A 1 73 ? -37.427 -22.321 14.404 0.50 15.93 73 ASP B CA 1
ATOM 634 C C A ASP A 1 73 ? -36.260 -22.733 14.077 0.50 11.91 73 ASP B C 1
ATOM 635 C C B ASP A 1 73 ? -37.085 -23.582 13.546 0.50 10.60 73 ASP B C 1
ATOM 636 O O A ASP A 1 73 ? -35.084 -22.372 14.115 0.50 11.50 73 ASP B O 1
ATOM 637 O O B ASP A 1 73 ? -35.973 -24.105 13.613 0.50 21.92 73 ASP B O 1
ATOM 646 N N A ASP A 1 74 ? -36.678 -23.860 13.517 0.50 8.73 74 ASP B N 1
ATOM 647 N N B ASP A 1 74 ? -38.026 -24.032 12.787 0.50 6.73 74 ASP B N 1
ATOM 648 C CA A ASP A 1 74 ? -35.866 -24.730 12.776 0.50 17.20 74 ASP B CA 1
ATOM 649 C CA B ASP A 1 74 ? -37.729 -25.178 12.099 0.50 13.46 74 ASP B CA 1
ATOM 650 C C A ASP A 1 74 ? -36.083 -24.677 11.241 0.50 11.23 74 ASP B C 1
ATOM 651 C C B ASP A 1 74 ? -37.074 -25.180 10.789 0.50 18.79 74 ASP B C 1
ATOM 652 O O A ASP A 1 74 ? -36.228 -25.745 10.559 0.50 18.23 74 ASP B O 1
ATOM 653 O O B ASP A 1 74 ? -36.433 -26.080 10.402 0.50 15.87 74 ASP B O 1
ATOM 662 N N A THR A 1 75 ? -36.152 -23.439 10.729 0.50 12.25 75 THR B N 1
ATOM 663 N N B THR A 1 75 ? -37.055 -24.044 10.163 0.50 14.31 75 THR B N 1
ATOM 664 C CA A THR A 1 75 ? -36.364 -23.241 9.282 0.50 12.95 75 THR B CA 1
ATOM 665 C CA B THR A 1 75 ? -36.637 -23.985 8.778 0.50 14.84 75 THR B CA 1
ATOM 666 C C A THR A 1 75 ? -35.150 -22.781 8.574 0.50 10.55 75 THR B C 1
ATOM 667 C C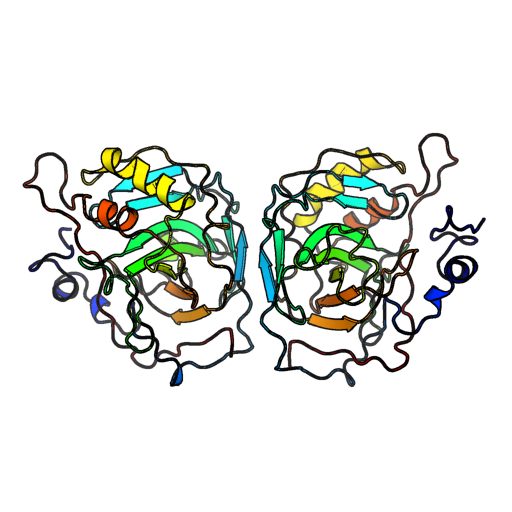 B THR A 1 75 ? -35.423 -23.034 8.506 0.50 9.99 75 THR B C 1
ATOM 668 O O A THR A 1 75 ? -35.134 -22.794 7.325 0.50 8.07 75 THR B O 1
ATOM 669 O O B THR A 1 75 ? -35.130 -22.773 7.324 0.50 15.48 75 THR B O 1
ATOM 676 N N A GLU A 1 76 ? -34.284 -22.238 9.388 0.50 10.80 76 GLU B N 1
ATOM 677 N N B GLU A 1 76 ? -34.619 -22.654 9.503 0.50 9.81 76 GLU B N 1
ATOM 678 C CA A GLU A 1 76 ? -33.078 -21.708 8.929 0.50 12.33 76 GLU B CA 1
ATOM 679 C CA B GLU A 1 76 ? -33.375 -21.892 9.214 0.50 10.73 76 GLU B CA 1
ATOM 680 C C A GLU A 1 76 ? -32.047 -22.466 9.690 0.50 13.74 76 GLU B C 1
ATOM 681 C C B GLU A 1 76 ? -32.070 -22.494 9.801 0.50 13.47 76 GLU B C 1
ATOM 682 O O A GLU A 1 76 ? -32.293 -23.289 10.571 0.50 10.23 76 GLU B O 1
ATOM 683 O O B GLU A 1 76 ? -32.141 -23.295 10.732 0.50 12.86 76 GLU B O 1
ATOM 694 N N . ASN A 1 77 ? -30.887 -22.117 9.281 1.00 15.50 77 ASN B N 1
ATOM 695 C CA . ASN A 1 77 ? -29.677 -22.602 9.871 1.00 13.13 77 ASN B CA 1
ATOM 696 C C . ASN A 1 77 ? -28.981 -21.569 10.766 1.00 11.81 77 ASN B C 1
ATOM 697 O O . ASN A 1 77 ? -27.784 -21.561 10.836 1.00 12.90 77 ASN B O 1
ATOM 702 N N . LYS A 1 78 ? -29.756 -20.737 11.477 1.00 11.17 78 LYS B N 1
ATOM 703 C CA . LYS A 1 78 ? -29.175 -19.788 12.387 1.00 10.15 78 LYS B CA 1
ATOM 704 C C . LYS A 1 78 ? -28.590 -20.471 13.650 1.00 9.30 78 LYS B C 1
ATOM 705 O O . LYS A 1 78 ? -27.642 -19.963 14.222 1.00 10.55 78 LYS B O 1
ATOM 711 N N . SER A 1 79 ? -29.235 -21.572 14.081 1.00 8.86 79 SER B N 1
ATOM 712 C CA . SER A 1 79 ? -28.823 -22.305 15.277 1.00 8.38 79 SER B CA 1
ATOM 713 C C . SER A 1 79 ? -28.541 -23.750 14.887 1.00 8.21 79 SER B C 1
ATOM 714 O O . SER A 1 79 ? -29.506 -24.497 14.633 1.00 8.76 79 SER B O 1
ATOM 717 N N . VAL A 1 80 ? -27.279 -24.100 14.835 1.00 8.47 80 VAL B N 1
ATOM 718 C CA . VAL A 1 80 ? -26.865 -25.414 14.325 1.00 8.54 80 VAL B CA 1
ATOM 719 C C . VAL A 1 80 ? -25.700 -25.936 15.116 1.00 8.16 80 VAL B C 1
ATOM 720 O O . VAL A 1 80 ? -24.878 -25.215 15.651 1.00 9.88 80 VAL B O 1
ATOM 724 N N . LEU A 1 81 ? -25.661 -27.270 15.145 1.00 8.22 81 LEU B N 1
ATOM 725 C CA . LEU A 1 81 ? -24.610 -28.068 15.767 1.00 8.66 81 LEU B CA 1
ATOM 726 C C . LEU A 1 81 ? -23.892 -28.798 14.637 1.00 8.33 81 LEU B C 1
ATOM 727 O O . LEU A 1 81 ? -24.535 -29.462 13.817 1.00 8.95 81 LEU B O 1
ATOM 732 N N . ARG A 1 82 ? -22.548 -28.682 14.621 1.00 9.18 82 ARG B N 1
ATOM 733 C CA . ARG A 1 82 ? -21.714 -29.303 13.608 1.00 9.15 82 ARG B CA 1
ATOM 734 C C . ARG A 1 82 ? -20.512 -29.858 14.292 1.00 8.55 82 ARG B C 1
ATOM 735 O O . ARG A 1 82 ? -20.215 -29.564 15.454 1.00 9.44 82 ARG B O 1
ATOM 743 N N . GLY A 1 83 ? -19.766 -30.696 13.551 1.00 9.30 83 GLY B N 1
ATOM 744 C CA . GLY A 1 83 ? -18.496 -31.181 14.057 1.00 9.70 83 GLY B CA 1
ATOM 745 C C . GLY A 1 83 ? -18.668 -32.339 15.039 1.00 8.96 83 GLY B C 1
ATOM 746 O O . GLY A 1 83 ? -19.671 -33.084 15.051 1.00 9.36 83 GLY B O 1
ATOM 747 N N . GLY A 1 84 ? -17.642 -32.555 15.816 1.00 10.41 84 GLY B N 1
ATOM 748 C CA . GLY A 1 84 ? -17.620 -33.682 16.678 1.00 11.14 84 GLY B CA 1
ATOM 749 C C . GLY A 1 84 ? -17.748 -34.991 15.891 1.00 9.93 84 GLY B C 1
ATOM 750 O O . GLY A 1 84 ? -17.015 -35.167 14.919 1.00 12.46 84 GLY B O 1
ATOM 751 N N . PRO A 1 85 ? -18.720 -35.857 16.243 1.00 9.60 85 PRO B N 1
ATOM 752 C CA . PRO A 1 85 ? -18.957 -37.101 15.521 1.00 9.80 85 PRO B CA 1
ATOM 753 C C . PRO A 1 85 ? -19.816 -36.901 14.289 1.00 9.79 85 PRO B C 1
ATOM 754 O O . PRO A 1 85 ? -20.036 -37.874 13.561 1.00 11.36 85 PRO B O 1
ATOM 758 N N . LEU A 1 86 ? -20.317 -35.708 14.059 1.00 9.34 86 LEU B N 1
ATOM 759 C CA . LEU A 1 86 ? -21.415 -35.511 13.100 1.00 9.26 86 LEU B CA 1
ATOM 760 C C . LEU A 1 86 ? -20.930 -35.250 11.700 1.00 10.17 86 LEU B C 1
ATOM 761 O O . LEU A 1 86 ? -19.954 -34.559 11.466 1.00 11.28 86 LEU B O 1
ATOM 766 N N . THR A 1 87 ? -21.699 -35.773 10.740 1.00 10.99 87 THR B N 1
ATOM 767 C CA . THR A 1 87 ? -21.550 -35.400 9.326 1.00 11.55 87 THR B CA 1
ATOM 768 C C . THR A 1 87 ? -22.659 -34.450 8.923 1.00 10.92 87 THR B C 1
ATOM 769 O O . THR A 1 87 ? -23.810 -34.784 9.111 1.00 11.63 87 THR B O 1
ATOM 773 N N . GLY A 1 88 ? -22.312 -33.227 8.499 1.00 11.50 88 GLY B N 1
ATOM 774 C CA . GLY A 1 88 ? -23.330 -32.251 8.069 1.00 12.33 88 GLY B CA 1
ATOM 775 C C . GLY A 1 88 ? -23.859 -31.436 9.260 1.00 9.98 88 GLY B C 1
ATOM 776 O O . GLY A 1 88 ? -23.293 -31.465 10.365 1.00 11.45 88 GLY B O 1
ATOM 777 N N . SER A 1 89 ? -24.897 -30.708 8.985 1.00 9.81 89 SER B N 1
ATOM 778 C CA . SER A 1 89 ? -25.407 -29.681 9.880 1.00 9.94 89 SER B CA 1
ATOM 779 C C . SER A 1 89 ? -26.683 -30.143 10.536 1.00 8.54 89 SER B C 1
ATOM 780 O O . SER A 1 89 ? -27.633 -30.554 9.847 1.00 9.40 89 SER B O 1
ATOM 783 N N . TYR A 1 90 ? -26.726 -30.048 11.864 1.00 7.80 90 TYR B N 1
ATOM 784 C CA . TYR A 1 90 ? -27.871 -30.485 12.642 1.00 7.34 90 TYR B CA 1
ATOM 785 C C . TYR A 1 90 ? -28.524 -29.267 13.275 1.00 7.16 90 TYR B C 1
ATOM 786 O O . TYR A 1 90 ? -27.915 -28.495 14.025 1.00 8.16 90 TYR B O 1
ATOM 795 N N . ARG A 1 91 ? -29.772 -29.048 12.908 1.00 6.95 91 ARG B N 1
ATOM 796 C CA . ARG A 1 91 ? -30.498 -27.844 13.246 1.00 7.26 91 ARG B CA 1
ATOM 797 C C . ARG A 1 91 ? -31.146 -27.939 14.595 1.00 6.15 91 ARG B C 1
ATOM 798 O O . ARG A 1 91 ? -31.802 -28.946 14.918 1.00 6.68 91 ARG B O 1
ATOM 806 N N . LEU A 1 92 ? -30.997 -26.922 15.424 1.00 6.70 92 LEU B N 1
ATOM 807 C CA . LEU A 1 92 ? -31.585 -26.918 16.763 1.00 6.74 92 LEU B CA 1
ATOM 808 C C . LEU A 1 92 ? -33.095 -26.955 16.684 1.00 6.45 92 LEU B C 1
ATOM 809 O O . LEU A 1 92 ? -33.719 -26.139 15.964 1.00 7.56 92 LEU B O 1
ATOM 814 N N . ARG A 1 93 ? -33.706 -27.874 17.426 1.00 6.93 93 ARG B N 1
ATOM 815 C CA . ARG A 1 93 ? -35.148 -28.007 17.484 1.00 7.81 93 ARG B CA 1
ATOM 816 C C . ARG A 1 93 ? -35.748 -27.730 18.850 1.00 6.18 93 ARG B C 1
ATOM 817 O O . ARG A 1 93 ? -36.724 -26.998 18.940 1.00 7.87 93 ARG B O 1
ATOM 825 N N A GLN A 1 94 ? -35.202 -28.356 19.907 0.50 6.46 94 GLN B N 1
ATOM 826 N N B GLN A 1 94 ? -35.169 -28.240 19.945 0.50 5.79 94 GLN B N 1
ATOM 827 C CA A GLN A 1 94 ? -35.874 -28.382 21.206 0.50 7.40 94 GLN B CA 1
ATOM 828 C CA B GLN A 1 94 ? -35.886 -28.163 21.224 0.50 6.91 94 GLN B CA 1
ATOM 829 C C A GLN A 1 94 ? -34.839 -28.403 22.321 0.50 6.16 94 GLN B C 1
ATOM 830 C C B GLN A 1 94 ? -34.904 -28.416 22.325 0.50 6.35 94 GLN B C 1
ATOM 831 O O A GLN A 1 94 ? -33.762 -29.013 22.196 0.50 7.15 94 GLN B O 1
ATOM 832 O O B GLN A 1 94 ? -33.937 -29.142 22.176 0.50 6.34 94 GLN B O 1
ATOM 843 N N . VAL A 1 95 ? -35.220 -27.823 23.465 1.00 6.55 95 VAL B N 1
ATOM 844 C CA . VAL A 1 95 ? -34.524 -28.038 24.725 1.00 6.40 95 VAL B CA 1
ATOM 845 C C . VAL A 1 95 ? -35.532 -28.493 25.773 1.00 6.02 95 VAL B C 1
ATOM 846 O O . VAL A 1 95 ? -36.633 -27.934 25.861 1.00 7.01 95 VAL B O 1
ATOM 850 N N . HIS A 1 96 ? -35.160 -29.452 26.583 1.00 5.74 96 HIS B N 1
ATOM 851 C CA . HIS A 1 96 ? -35.998 -29.893 27.717 1.00 5.75 96 HIS B CA 1
ATOM 852 C C . HIS A 1 96 ? -35.072 -30.402 28.810 1.00 5.71 96 HIS B C 1
ATOM 853 O O . HIS A 1 96 ? -33.857 -30.447 28.667 1.00 6.22 96 HIS B O 1
ATOM 860 N N . LEU A 1 97 ? -35.677 -30.773 29.958 1.00 6.17 97 LEU B N 1
ATOM 861 C CA . LEU A 1 97 ? -34.911 -31.102 31.161 1.00 6.31 97 LEU B CA 1
ATOM 862 C C . LEU A 1 97 ? -35.522 -32.332 31.821 1.00 5.78 97 LEU B C 1
ATOM 863 O O . LEU A 1 97 ? -36.741 -32.502 31.873 1.00 6.77 97 LEU B O 1
ATOM 868 N N . HIS A 1 98 ? -34.650 -33.153 32.408 1.00 6.02 98 HIS B N 1
ATOM 869 C CA . HIS A 1 98 ? -35.055 -34.304 33.214 1.00 6.30 98 HIS B CA 1
ATOM 870 C C . HIS A 1 98 ? -34.524 -34.130 34.630 1.00 6.02 98 HIS B C 1
ATOM 871 O O . HIS A 1 98 ? -33.406 -33.646 34.822 1.00 7.08 98 HIS B O 1
ATOM 878 N N . TRP A 1 99 ? -35.304 -34.562 35.585 1.00 6.32 99 TRP B N 1
ATOM 879 C CA . TRP A 1 99 ? -34.973 -34.458 37.010 1.00 7.10 99 TRP B CA 1
ATOM 880 C C . TRP A 1 99 ? -35.587 -35.679 37.715 1.00 6.79 99 TRP B C 1
ATOM 881 O O . TRP A 1 99 ? -36.373 -36.424 37.175 1.00 7.25 99 TRP B O 1
ATOM 892 N N . GLY A 1 100 ? -35.243 -35.797 39.000 1.00 8.07 100 GLY B N 1
ATOM 893 C CA . GLY A 1 100 ? -35.792 -36.826 39.855 1.00 9.15 100 GLY B CA 1
ATOM 894 C C . GLY A 1 100 ? -36.597 -36.182 40.984 1.00 8.23 100 GLY B C 1
ATOM 895 O O . GLY A 1 100 ? -36.644 -34.957 41.089 1.00 8.77 100 GLY B O 1
ATOM 896 N N . SER A 1 101 ? -37.195 -37.022 41.831 1.00 9.04 101 SER B N 1
ATOM 897 C CA . SER A 1 101 ? -38.022 -36.463 42.888 1.00 9.97 101 SER B CA 1
ATOM 898 C C . SER A 1 101 ? -37.202 -35.891 44.001 1.00 9.61 101 SER B C 1
ATOM 899 O O . SER A 1 101 ? -37.787 -35.160 44.805 1.00 12.39 101 SER B O 1
ATOM 902 N N . ALA A 1 102 ? -35.917 -36.166 44.065 1.00 9.18 102 ALA B N 1
ATOM 903 C CA . ALA A 1 102 ? -35.040 -35.567 45.089 1.00 10.11 102 ALA B CA 1
ATOM 904 C C . ALA A 1 102 ? -33.692 -35.283 44.442 1.00 8.80 102 ALA B C 1
ATOM 905 O O . ALA A 1 102 ? -33.325 -35.821 43.379 1.00 10.09 102 ALA B O 1
ATOM 907 N N . ASP A 1 103 ? -32.942 -34.440 45.101 1.00 9.05 103 ASP B N 1
ATOM 908 C CA . ASP A 1 103 ? -31.741 -33.871 44.515 1.00 9.92 103 ASP B CA 1
ATOM 909 C C . ASP A 1 103 ? -30.644 -34.867 44.275 1.00 10.58 103 ASP B C 1
ATOM 910 O O . ASP A 1 103 ? -29.753 -34.586 43.496 1.00 12.54 103 ASP B O 1
ATOM 915 N N . ASP A 1 104 ? -30.647 -35.973 44.978 1.00 10.61 104 ASP B N 1
ATOM 916 C CA . ASP A 1 104 ? -29.494 -36.933 44.915 1.00 12.01 104 ASP B CA 1
ATOM 917 C C . ASP A 1 104 ? -29.374 -37.689 43.637 1.00 10.35 104 ASP B C 1
ATOM 918 O O . ASP A 1 104 ? -28.322 -38.277 43.329 1.00 13.08 104 ASP B O 1
ATOM 923 N N . HIS A 1 105 ? -30.429 -37.753 42.854 1.00 10.13 105 HIS B N 1
ATOM 924 C CA . HIS A 1 105 ? -30.374 -38.420 41.566 1.00 11.09 105 HIS B CA 1
ATOM 925 C C . HIS A 1 105 ? -31.449 -37.920 40.669 1.00 10.13 105 HIS B C 1
ATOM 926 O O . HIS A 1 105 ? -32.311 -37.213 41.119 1.00 16.03 105 HIS B O 1
ATOM 933 N N . GLY A 1 106 ? -31.397 -38.153 39.376 1.00 11.39 106 GLY B N 1
ATOM 934 C CA . GLY A 1 106 ? -32.330 -37.568 38.460 1.00 12.26 106 GLY B CA 1
ATOM 935 C C . GLY A 1 106 ? -31.726 -37.395 37.099 1.00 9.73 106 GLY B C 1
ATOM 936 O O . GLY A 1 106 ? -32.508 -37.319 36.123 1.00 12.13 106 GLY B O 1
ATOM 937 N N . SER A 1 107 ? -30.424 -37.353 36.933 1.00 8.16 107 SER B N 1
ATOM 938 C CA . SER A 1 107 ? -29.860 -37.390 35.598 1.00 7.64 107 SER B CA 1
ATOM 939 C C . SER A 1 107 ? -30.242 -38.710 34.915 1.00 7.71 107 SER B C 1
ATOM 940 O O . SER A 1 107 ? -30.526 -39.734 35.558 1.00 9.76 107 SER B O 1
ATOM 943 N N . GLU A 1 108 ? -30.207 -38.686 33.587 1.00 7.49 108 GLU B N 1
ATOM 944 C CA . GLU A 1 108 ? -30.456 -39.850 32.779 1.00 7.86 108 GLU B CA 1
ATOM 945 C C . GLU A 1 108 ? -29.212 -40.686 32.564 1.00 7.24 108 GLU B C 1
ATOM 946 O O . GLU A 1 108 ? -29.179 -41.877 32.905 1.00 8.64 108 GLU B O 1
ATOM 952 N N . HIS A 1 109 ? -28.168 -40.077 32.011 1.00 7.24 109 HIS B N 1
ATOM 953 C CA . HIS A 1 109 ? -26.858 -40.722 31.959 1.00 7.71 109 HIS B CA 1
ATOM 954 C C . HIS A 1 109 ? -26.261 -40.703 33.348 1.00 8.12 109 HIS B C 1
ATOM 955 O O . HIS A 1 109 ? -26.483 -39.788 34.174 1.00 8.73 109 HIS B O 1
ATOM 962 N N . ILE A 1 110 ? -25.452 -41.755 33.599 1.00 8.94 110 ILE B N 1
ATOM 963 C CA . ILE A 1 110 ? -24.786 -41.943 34.921 1.00 9.52 110 ILE B CA 1
ATOM 964 C C . ILE A 1 110 ? -23.353 -42.334 34.595 1.00 9.94 110 ILE B C 1
ATOM 965 O O . ILE A 1 110 ? -23.096 -43.319 33.858 1.00 12.19 110 ILE B O 1
ATOM 970 N N . VAL A 1 111 ? -22.383 -41.609 35.199 1.00 10.77 111 VAL B N 1
ATOM 971 C CA . VAL A 1 111 ? -20.969 -41.760 34.819 1.00 11.67 111 VAL B CA 1
ATOM 972 C C . VAL A 1 111 ? -20.221 -42.421 35.952 1.00 11.28 111 VAL B C 1
ATOM 973 O O . VAL A 1 111 ? -20.108 -41.837 37.045 1.00 12.48 111 VAL B O 1
ATOM 977 N N . ASP A 1 112 ? -19.738 -43.636 35.717 1.00 10.49 112 ASP B N 1
ATOM 978 C CA . ASP A 1 112 ? -19.021 -44.370 36.784 1.00 11.64 112 ASP B CA 1
ATOM 979 C C . ASP A 1 112 ? -19.849 -44.399 38.105 1.00 12.35 112 ASP B C 1
ATOM 980 O O . ASP A 1 112 ? -19.272 -44.328 39.181 1.00 14.60 112 ASP B O 1
ATOM 985 N N . GLY A 1 113 ? -21.153 -44.585 37.970 1.00 10.88 113 GLY B N 1
ATOM 986 C CA . GLY A 1 113 ? -22.038 -44.669 39.133 1.00 11.62 113 GLY B CA 1
ATOM 987 C C . GLY A 1 113 ? -22.489 -43.323 39.652 1.00 10.83 113 GLY B C 1
ATOM 988 O O . GLY A 1 113 ? -23.305 -43.358 40.610 1.00 12.10 113 GLY B O 1
ATOM 989 N N . VAL A 1 114 ? -21.984 -42.205 39.180 1.00 10.72 114 VAL B N 1
ATOM 990 C CA . VAL A 1 114 ? -22.353 -40.922 39.643 1.00 11.75 114 VAL B CA 1
ATOM 991 C C . VAL A 1 114 ? -23.537 -40.377 38.915 1.00 10.30 114 VAL B C 1
ATOM 992 O O . VAL A 1 114 ? -23.518 -40.270 37.693 1.00 12.54 114 VAL B O 1
ATOM 996 N N . SER A 1 115 ? -24.587 -40.047 39.633 1.00 10.83 115 SER B N 1
ATOM 997 C CA . SER A 1 115 ? -25.727 -39.328 39.125 1.00 11.28 115 SER B CA 1
ATOM 998 C C . SER A 1 115 ? -25.644 -37.870 39.467 1.00 13.04 115 SER B C 1
ATOM 999 O O . SER A 1 115 ? -24.961 -37.487 40.420 1.00 16.08 115 SER B O 1
ATOM 1002 N N . TYR A 1 116 ? -26.296 -37.069 38.651 1.00 10.56 116 TYR B N 1
ATOM 1003 C CA . TYR A 1 116 ? -26.466 -35.659 38.958 1.00 9.57 116 TYR B CA 1
ATOM 1004 C C . TYR A 1 116 ? -27.931 -35.449 39.267 1.00 8.76 116 TYR B C 1
ATOM 1005 O O . TYR A 1 116 ? -28.767 -36.313 39.142 1.00 9.83 116 TYR B O 1
ATOM 1014 N N . ALA A 1 117 ? -28.246 -34.204 39.656 1.00 8.67 117 ALA B N 1
ATOM 1015 C CA . ALA A 1 117 ? -29.618 -33.885 40.009 1.00 9.59 117 ALA B CA 1
ATOM 1016 C C . ALA A 1 117 ? -30.558 -33.793 38.835 1.00 8.19 117 ALA B C 1
ATOM 1017 O O . ALA A 1 117 ? -31.751 -34.033 38.967 1.00 9.38 117 ALA B O 1
ATOM 1019 N N . ALA A 1 118 ? -30.022 -33.426 37.653 1.00 7.77 118 ALA B N 1
ATOM 1020 C CA . ALA A 1 118 ? -30.886 -33.203 36.515 1.00 7.55 118 ALA B CA 1
ATOM 1021 C C . ALA A 1 118 ? -30.018 -33.300 35.267 1.00 6.63 118 ALA B C 1
ATOM 1022 O O . ALA A 1 118 ? -28.784 -33.343 35.344 1.00 6.79 118 ALA B O 1
ATOM 1024 N N . GLU A 1 119 ? -30.674 -33.257 34.094 1.00 6.29 119 GLU B N 1
ATOM 1025 C CA . GLU A 1 119 ? -29.956 -33.367 32.844 1.00 6.21 119 GLU B CA 1
ATOM 1026 C C . GLU A 1 119 ? -30.757 -32.658 31.771 1.00 5.72 119 GLU B C 1
ATOM 1027 O O . GLU A 1 119 ? -31.936 -32.941 31.564 1.00 6.52 119 GLU B O 1
ATOM 1033 N N . LEU A 1 120 ? -30.083 -31.722 31.092 1.00 6.03 120 LEU B N 1
ATOM 1034 C CA . LEU A 1 120 ? -30.655 -30.946 30.001 1.00 5.72 120 LEU B CA 1
ATOM 1035 C C . LEU A 1 120 ? -30.363 -31.646 28.687 1.00 5.51 120 LEU B C 1
ATOM 1036 O O . LEU A 1 120 ? -29.234 -32.103 28.476 1.00 6.30 120 LEU B O 1
ATOM 1041 N N . HIS A 1 121 ? -31.366 -31.736 27.814 1.00 5.76 121 HIS B N 1
ATOM 1042 C CA . HIS A 1 121 ? -31.204 -32.280 26.470 1.00 5.70 121 HIS B CA 1
ATOM 1043 C C . HIS A 1 121 ? -31.468 -31.224 25.443 1.00 5.48 121 HIS B C 1
ATOM 1044 O O . HIS A 1 121 ? -32.491 -30.523 25.518 1.00 6.51 121 HIS B O 1
ATOM 1051 N N . VAL A 1 122 ? -30.564 -31.115 24.494 1.00 5.53 122 VAL B N 1
ATOM 1052 C CA . VAL A 1 122 ? -30.622 -30.117 23.429 1.00 5.70 122 VAL B CA 1
ATOM 1053 C C . VAL A 1 122 ? -30.677 -30.865 22.122 1.00 5.49 122 VAL B C 1
ATOM 1054 O O . VAL A 1 122 ? -29.690 -31.508 21.715 1.00 5.81 122 VAL B O 1
ATOM 1058 N N . VAL A 1 123 ? -31.846 -30.882 21.485 1.00 5.62 123 VAL B N 1
ATOM 1059 C CA . VAL A 1 123 ? -32.175 -31.779 20.392 1.00 5.57 123 VAL B CA 1
ATOM 1060 C C . VAL A 1 123 ? -32.012 -31.083 19.063 1.00 5.62 123 VAL B C 1
ATOM 1061 O O . VAL 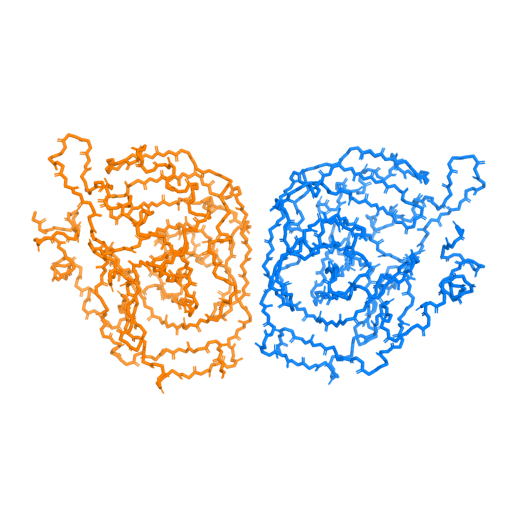A 1 123 ? -32.578 -30.012 18.865 1.00 6.39 123 VAL B O 1
ATOM 1065 N N . HIS A 1 124 ? -31.293 -31.704 18.133 1.00 5.89 124 HIS B N 1
ATOM 1066 C CA . HIS A 1 124 ? -31.019 -31.188 16.796 1.00 5.92 124 HIS B CA 1
ATOM 1067 C C . HIS A 1 124 ? -31.309 -32.259 15.762 1.00 6.22 124 HIS B C 1
ATOM 1068 O O . HIS A 1 124 ? -31.239 -33.458 16.072 1.00 6.72 124 HIS B O 1
ATOM 1075 N N . TRP A 1 125 ? -31.565 -31.841 14.517 1.00 6.40 125 TRP B N 1
ATOM 1076 C CA . TRP A 1 125 ? -31.891 -32.800 13.487 1.00 6.81 125 TRP B CA 1
ATOM 1077 C C . TRP A 1 125 ? -31.180 -32.487 12.175 1.00 6.33 125 TRP B C 1
ATOM 1078 O O . TRP A 1 125 ? -30.873 -31.337 11.838 1.00 6.93 125 TRP B O 1
ATOM 1089 N N . ASN A 1 126 ? -30.943 -33.559 11.400 1.00 7.30 126 ASN B N 1
ATOM 1090 C CA . ASN A 1 126 ? -30.115 -33.459 10.176 1.00 7.71 126 ASN B CA 1
ATOM 1091 C C . ASN A 1 126 ? -30.918 -32.912 9.035 1.00 7.32 126 ASN B C 1
ATOM 1092 O O . ASN A 1 126 ? -31.596 -33.635 8.303 1.00 8.04 126 ASN B O 1
ATOM 1097 N N . SER A 1 127 ? -30.872 -31.598 8.854 1.00 7.95 127 SER B N 1
ATOM 1098 C CA . SER A 1 127 ? -31.584 -30.894 7.789 1.00 8.55 127 SER B CA 1
ATOM 1099 C C . SER A 1 127 ? -30.852 -30.941 6.469 1.00 8.51 127 SER B C 1
ATOM 1100 O O . SER A 1 127 ? -31.374 -30.541 5.445 1.00 9.09 127 SER B O 1
ATOM 1103 N N . ASP A 1 128 ? -29.597 -31.419 6.494 1.00 8.91 128 ASP B N 1
ATOM 1104 C CA . ASP A 1 128 ? -28.908 -31.662 5.213 1.00 9.52 128 ASP B CA 1
ATOM 1105 C C . ASP A 1 128 ? -29.446 -32.847 4.479 1.00 8.77 128 ASP B C 1
ATOM 1106 O O . ASP A 1 128 ? -29.272 -32.933 3.247 1.00 11.15 128 ASP B O 1
ATOM 1111 N N . LYS A 1 129 ? -30.048 -33.809 5.180 1.00 9.93 129 LYS B N 1
ATOM 1112 C CA . LYS A 1 129 ? -30.579 -35.038 4.571 1.00 10.09 129 LYS B CA 1
ATOM 1113 C C . LYS A 1 129 ? -32.058 -35.199 4.599 1.00 10.23 129 LYS B C 1
ATOM 1114 O O . LYS A 1 129 ? -32.618 -35.879 3.735 1.00 10.78 129 LYS B O 1
ATOM 1120 N N . TYR A 1 130 ? -32.702 -34.652 5.630 1.00 9.34 130 TYR B N 1
ATOM 1121 C CA . TYR A 1 130 ? -34.086 -35.017 5.885 1.00 9.43 130 TYR B CA 1
ATOM 1122 C C . TYR A 1 130 ? -34.928 -33.757 5.830 1.00 9.40 130 TYR B C 1
ATOM 1123 O O . TYR A 1 130 ? -34.424 -32.652 6.141 1.00 10.14 130 TYR B O 1
ATOM 1132 N N . PRO A 1 131 ? -36.214 -33.886 5.507 1.00 10.85 131 PRO B N 1
ATOM 1133 C CA . PRO A 1 131 ? -37.031 -32.752 5.222 1.00 12.13 131 PRO B CA 1
ATOM 1134 C C . PRO A 1 131 ? -37.645 -32.130 6.465 1.00 12.21 131 PRO B C 1
ATOM 1135 O O . PRO A 1 131 ? -38.173 -31.029 6.399 1.00 15.02 131 PRO B O 1
ATOM 1139 N N . SER A 1 132 ? -37.613 -32.822 7.611 1.00 11.69 132 SER B N 1
ATOM 1140 C CA . SER A 1 132 ? -38.279 -32.378 8.821 1.00 12.21 132 SER B CA 1
ATOM 1141 C C . SER A 1 132 ? -37.675 -33.178 9.999 1.00 11.37 132 SER B C 1
ATOM 1142 O O . SER A 1 132 ? -37.107 -34.232 9.840 1.00 11.27 132 SER B O 1
ATOM 1145 N N . PHE A 1 133 ? -37.863 -32.577 11.144 1.00 12.93 133 PHE B N 1
ATOM 1146 C CA . PHE A 1 133 ? -37.494 -33.248 12.411 1.00 13.30 133 PHE B CA 1
ATOM 1147 C C . PHE A 1 133 ? -38.177 -34.658 12.513 1.00 11.98 133 PHE B C 1
ATOM 1148 O O . PHE A 1 133 ? -37.523 -35.662 12.843 1.00 13.13 133 PHE B O 1
ATOM 1156 N N A VAL A 1 134 ? -39.481 -34.494 12.341 0.50 12.80 134 VAL B N 1
ATOM 1157 N N B VAL A 1 134 ? -39.391 -34.927 11.966 0.50 12.48 134 VAL B N 1
ATOM 1158 C CA A VAL A 1 134 ? -40.293 -35.624 12.453 0.50 13.00 134 VAL B CA 1
ATOM 1159 C CA B VAL A 1 134 ? -40.037 -36.275 12.129 0.50 10.82 134 VAL B CA 1
ATOM 1160 C C A VAL A 1 134 ? -39.668 -36.764 11.564 0.50 10.98 134 VAL B C 1
ATOM 1161 C C B VAL A 1 134 ? -39.468 -37.328 11.241 0.50 10.40 134 VAL B C 1
ATOM 1162 O O A VAL A 1 134 ? -39.565 -37.899 12.055 0.50 13.00 134 VAL B O 1
ATOM 1163 O O B VAL A 1 134 ? -39.212 -38.554 11.599 0.50 11.83 134 VAL B O 1
ATOM 1170 N N . GLU A 1 135 ? -39.148 -36.608 10.250 1.00 12.47 135 GLU B N 1
ATOM 1171 C CA . GLU A 1 135 ? -38.616 -37.609 9.407 1.00 13.13 135 GLU B CA 1
ATOM 1172 C C . GLU A 1 135 ? -37.195 -38.058 9.873 1.00 11.23 135 GLU B C 1
ATOM 1173 O O . GLU A 1 135 ? -36.843 -39.223 9.902 1.00 11.99 135 GLU B O 1
ATOM 1179 N N . ALA A 1 136 ? -36.413 -37.095 10.254 1.00 10.94 136 ALA B N 1
ATOM 1180 C CA . ALA A 1 136 ? -35.087 -37.351 10.769 1.00 10.37 136 ALA B CA 1
ATOM 1181 C C . ALA A 1 136 ? -35.087 -38.279 12.010 1.00 9.39 136 ALA B C 1
ATOM 1182 O O . ALA A 1 136 ? -34.157 -39.047 12.192 1.00 10.03 136 ALA B O 1
ATOM 1184 N N . ALA A 1 137 ? -36.144 -38.157 12.799 1.00 9.98 137 ALA B N 1
ATOM 1185 C CA . ALA A 1 137 ? -36.215 -38.917 14.037 1.00 9.76 137 ALA B CA 1
ATOM 1186 C C . ALA A 1 137 ? -36.351 -40.411 13.778 1.00 9.72 137 ALA B C 1
ATOM 1187 O O . ALA A 1 137 ? -36.195 -41.196 14.727 1.00 10.57 137 ALA B O 1
ATOM 1189 N N . HIS A 1 138 ? -36.609 -40.824 12.534 1.00 10.53 138 HIS B N 1
ATOM 1190 C CA . HIS A 1 138 ? -36.712 -42.193 12.178 1.00 12.06 138 HIS B CA 1
ATOM 1191 C C . HIS A 1 138 ? -35.504 -42.728 11.403 1.00 13.03 138 HIS B C 1
ATOM 1192 O O . HIS A 1 138 ? -35.593 -43.796 10.787 1.00 15.25 138 HIS B O 1
ATOM 1199 N N . GLU A 1 139 ? -34.372 -42.038 11.443 1.00 11.81 139 GLU B N 1
ATOM 1200 C CA . GLU A 1 139 ? -33.200 -42.453 10.698 1.00 14.63 139 GLU B CA 1
ATOM 1201 C C . GLU A 1 139 ? -32.019 -42.537 11.658 1.00 10.67 139 GLU B C 1
ATOM 1202 O O . GLU A 1 139 ? -31.901 -41.667 12.540 1.00 9.63 139 GLU B O 1
ATOM 1208 N N A PRO A 1 140 ? -31.140 -43.510 11.447 0.50 12.33 140 PRO B N 1
ATOM 1209 N N B PRO A 1 140 ? -31.034 -43.414 11.431 0.50 11.14 140 PRO B N 1
ATOM 1210 C CA A PRO A 1 140 ? -30.122 -43.575 12.446 0.50 11.67 140 PRO B CA 1
ATOM 1211 C CA B PRO A 1 140 ? -29.877 -43.613 12.384 0.50 9.84 140 PRO B CA 1
ATOM 1212 C C A PRO A 1 140 ? -29.263 -42.350 12.598 0.50 9.15 140 PRO B C 1
ATOM 1213 C C B PRO A 1 140 ? -28.979 -42.403 12.558 0.50 8.77 140 PRO B C 1
ATOM 1214 O O A PRO A 1 140 ? -28.871 -42.126 13.747 0.50 7.42 140 PRO B O 1
ATOM 1215 O O B PRO A 1 140 ? -28.393 -42.124 13.629 0.50 8.53 140 PRO B O 1
ATOM 1222 N N . ASP A 1 141 ? -28.919 -41.649 11.499 1.00 8.71 141 ASP B N 1
ATOM 1223 C CA . ASP A 1 141 ? -28.141 -40.430 11.461 1.00 8.50 141 ASP B CA 1
ATOM 1224 C C . ASP A 1 141 ? -29.017 -39.175 11.584 1.00 8.10 141 ASP B C 1
ATOM 1225 O O . ASP A 1 141 ? -28.561 -38.076 11.265 1.00 8.52 141 ASP B O 1
ATOM 1230 N N . GLY A 1 142 ? -30.249 -39.326 12.039 1.00 7.52 142 GLY B N 1
ATOM 1231 C CA . GLY A 1 142 ? -31.186 -38.217 11.966 1.00 7.85 142 GLY B CA 1
ATOM 1232 C C . GLY A 1 142 ? -31.013 -37.146 13.023 1.00 7.15 142 GLY B C 1
ATOM 1233 O O . GLY A 1 142 ? -31.268 -35.970 12.753 1.00 7.82 142 GLY B O 1
ATOM 1234 N N . LEU A 1 143 ? -30.737 -37.559 14.276 1.00 6.68 143 LEU B N 1
ATOM 1235 C CA . LEU A 1 143 ? -30.779 -36.622 15.402 1.00 6.94 143 LEU B CA 1
ATOM 1236 C C . LEU A 1 143 ? -29.422 -36.563 16.070 1.00 6.20 143 LEU B C 1
ATOM 1237 O O . LEU A 1 143 ? -28.664 -37.529 16.103 1.00 6.81 143 LEU B O 1
ATOM 1242 N N . ALA A 1 144 ? -29.142 -35.389 16.655 1.00 6.39 144 ALA B N 1
ATOM 1243 C CA . ALA A 1 144 ? -27.953 -35.191 17.490 1.00 6.75 144 ALA B CA 1
ATOM 1244 C C . ALA A 1 144 ? -28.399 -34.507 18.720 1.00 6.01 144 ALA B C 1
ATOM 1245 O O . ALA A 1 144 ? -29.084 -33.474 18.632 1.00 6.68 144 ALA B O 1
ATOM 1247 N N . VAL A 1 145 ? -28.043 -35.028 19.891 1.00 6.03 145 VAL B N 1
ATOM 1248 C CA . VAL A 1 145 ? -28.558 -34.492 21.146 1.00 6.00 145 VAL B CA 1
ATOM 1249 C C . VAL A 1 145 ? -27.394 -34.244 22.074 1.00 5.95 145 VAL B C 1
ATOM 1250 O O . VAL A 1 145 ? -26.607 -35.163 22.331 1.00 6.57 145 VAL B O 1
ATOM 1254 N N . LEU A 1 146 ? -27.298 -33.016 22.564 1.00 5.70 146 LEU B N 1
ATOM 1255 C CA . LEU A 1 146 ? -26.356 -32.685 23.633 1.00 6.18 146 LEU B CA 1
ATOM 1256 C C . LEU A 1 146 ? -27.013 -32.991 24.960 1.00 6.69 146 LEU B C 1
ATOM 1257 O O . LEU A 1 146 ? -28.177 -32.622 25.203 1.00 7.65 146 LEU B O 1
ATOM 1262 N N . GLY A 1 147 ? -26.267 -33.656 25.842 1.00 6.56 147 GLY B N 1
ATOM 1263 C CA . GLY A 1 147 ? -26.681 -33.874 27.219 1.00 7.53 147 GLY B CA 1
ATOM 1264 C C . GLY A 1 147 ? -25.779 -33.055 28.139 1.00 7.09 147 GLY B C 1
ATOM 1265 O O . GLY A 1 147 ? -24.554 -33.128 28.014 1.00 8.25 147 GLY B O 1
ATOM 1266 N N . VAL A 1 148 ? -26.403 -32.290 29.037 1.00 6.53 148 VAL B N 1
ATOM 1267 C CA . VAL A 1 148 ? -25.654 -31.462 29.983 1.00 6.50 148 VAL B CA 1
ATOM 1268 C C . VAL A 1 148 ? -26.174 -31.829 31.378 1.00 6.39 148 VAL B C 1
ATOM 1269 O O . VAL A 1 148 ? -27.361 -31.733 31.664 1.00 6.92 148 VAL B O 1
ATOM 1273 N N . PHE A 1 149 ? -25.242 -32.222 32.231 1.00 6.54 149 PHE B N 1
ATOM 1274 C CA . PHE A 1 149 ? -25.597 -32.530 33.625 1.00 6.39 149 PHE B CA 1
ATOM 1275 C C . PHE A 1 149 ? -25.768 -31.264 34.440 1.00 7.04 149 PHE B C 1
ATOM 1276 O O . PHE A 1 149 ? -25.039 -30.305 34.248 1.00 7.48 149 PHE B O 1
ATOM 1284 N N . LEU A 1 150 ? -26.720 -31.334 35.387 1.00 7.23 150 LEU B N 1
ATOM 1285 C CA . LEU A 1 150 ? -26.923 -30.244 36.363 1.00 7.88 150 LEU B CA 1
ATOM 1286 C C . LEU A 1 150 ? -26.618 -30.847 37.714 1.00 7.74 150 LEU B C 1
ATOM 1287 O O . LEU A 1 150 ? -27.249 -31.799 38.142 1.00 9.03 150 LEU B O 1
ATOM 1292 N N . GLN A 1 151 ? -25.658 -30.258 38.413 1.00 8.37 151 GLN B N 1
ATOM 1293 C CA . GLN A 1 151 ? -25.306 -30.661 39.766 1.00 9.27 151 GLN B CA 1
ATOM 1294 C C . GLN A 1 151 ? -25.810 -29.608 40.741 1.00 8.70 151 GLN B C 1
ATOM 1295 O O . GLN A 1 151 ? -25.890 -28.436 40.409 1.00 9.84 151 GLN B O 1
ATOM 1301 N N . ILE A 1 152 ? -26.202 -30.055 41.926 1.00 9.35 152 ILE B N 1
ATOM 1302 C CA . ILE A 1 152 ? -26.579 -29.090 42.947 1.00 10.06 152 ILE B CA 1
ATOM 1303 C C . ILE A 1 152 ? -25.383 -28.197 43.246 1.00 10.79 152 ILE B C 1
ATOM 1304 O O . ILE A 1 152 ? -24.277 -28.681 43.517 1.00 11.90 152 ILE B O 1
ATOM 1309 N N . GLY A 1 153 ? -25.569 -26.879 43.241 1.00 11.08 153 GLY B N 1
ATOM 1310 C CA . GLY A 1 153 ? -24.520 -25.951 43.463 1.00 12.67 153 GLY B CA 1
ATOM 1311 C C . GLY A 1 153 ? -25.155 -24.569 43.603 1.00 14.53 153 GLY B C 1
ATOM 1312 O O . GLY A 1 153 ? -26.356 -24.395 43.858 1.00 15.72 153 GLY B O 1
ATOM 1313 N N A GLU A 1 154 ? -24.345 -23.520 43.506 0.50 13.85 154 GLU B N 1
ATOM 1314 N N B GLU A 1 154 ? -24.297 -23.553 43.082 0.50 11.96 154 GLU B N 1
ATOM 1315 C CA A GLU A 1 154 ? -24.899 -22.176 43.706 0.50 11.10 154 GLU B CA 1
ATOM 1316 C CA B GLU A 1 154 ? -24.633 -22.088 43.104 0.50 10.61 154 GLU B CA 1
ATOM 1317 C C A GLU A 1 154 ? -25.821 -21.803 42.549 0.50 11.14 154 GLU B C 1
ATOM 1318 C C B GLU A 1 154 ? -25.884 -21.875 42.302 0.50 13.43 154 GLU B C 1
ATOM 1319 O O A GLU A 1 154 ? -25.577 -22.202 41.410 0.50 11.54 154 GLU B O 1
ATOM 1320 O O B GLU A 1 154 ? -25.972 -22.416 41.207 0.50 11.34 154 GLU B O 1
ATOM 1331 N N . PRO A 1 155 ? -26.892 -21.062 42.832 1.00 12.00 155 PRO B N 1
ATOM 1332 C CA . PRO A 1 155 ? -27.930 -20.897 41.828 1.00 12.31 155 PRO B CA 1
ATOM 1333 C C . PRO A 1 155 ? -27.336 -20.387 40.536 1.00 11.79 155 PRO B C 1
ATOM 1334 O O . PRO A 1 155 ? -26.345 -19.632 40.492 1.00 13.79 155 PRO B O 1
ATOM 1338 N N . ASN A 1 156 ? -27.971 -20.764 39.463 1.00 11.40 156 ASN B N 1
ATOM 1339 C CA . ASN A 1 156 ? -27.527 -20.516 38.119 1.00 11.76 156 ASN B CA 1
ATOM 1340 C C . ASN A 1 156 ? -28.411 -19.418 37.501 1.00 10.59 156 ASN B C 1
ATOM 1341 O O . ASN A 1 156 ? -29.635 -19.678 37.130 1.00 12.36 156 ASN B O 1
ATOM 1346 N N . SER A 1 157 ? -27.842 -18.228 37.315 1.00 13.14 157 SER B N 1
ATOM 1347 C CA . SER A 1 157 ? -28.583 -17.119 36.725 1.00 14.80 157 SER B CA 1
ATOM 1348 C C . SER A 1 157 ? -29.100 -17.388 35.330 1.00 12.45 157 SER B C 1
ATOM 1349 O O . SER A 1 157 ? -30.027 -16.751 34.903 1.00 14.78 157 SER B O 1
ATOM 1352 N N . GLN A 1 158 ? -28.462 -18.317 34.603 1.00 11.88 158 GLN B N 1
ATOM 1353 C CA . GLN A 1 158 ? -28.846 -18.592 33.251 1.00 13.74 158 GLN B CA 1
ATOM 1354 C C . GLN A 1 158 ? -30.142 -19.332 33.165 1.00 14.24 158 GLN B C 1
ATOM 1355 O O . GLN A 1 158 ? -30.637 -19.609 32.061 1.00 16.11 158 GLN B O 1
ATOM 1361 N N . LEU A 1 159 ? -30.640 -19.851 34.304 1.00 12.69 159 LEU B N 1
ATOM 1362 C CA . LEU A 1 159 ? -31.910 -20.558 34.288 1.00 11.85 159 LEU B CA 1
ATOM 1363 C C . LEU A 1 159 ? -33.131 -19.631 34.523 1.00 11.44 159 LEU B C 1
ATOM 1364 O O . LEU A 1 159 ? -34.286 -20.039 34.374 1.00 11.79 159 LEU B O 1
ATOM 1369 N N . GLN A 1 160 ? -32.890 -18.330 34.826 1.00 12.29 160 GLN B N 1
ATOM 1370 C CA . GLN A 1 160 ? -33.983 -17.451 35.159 1.00 11.70 160 GLN B CA 1
ATOM 1371 C C . GLN A 1 160 ? -35.077 -17.352 34.077 1.00 10.33 160 GLN B C 1
ATOM 1372 O O . GLN A 1 160 ? -36.238 -17.311 34.391 1.00 10.96 160 GLN B O 1
ATOM 1378 N N . LYS A 1 161 ? -34.660 -17.183 32.828 1.00 10.97 161 LYS B N 1
ATOM 1379 C CA . LYS A 1 161 ? -35.637 -17.006 31.792 1.00 12.01 161 LYS B CA 1
ATOM 1380 C C . LYS A 1 161 ? -36.632 -18.169 31.815 1.00 10.80 161 LYS B C 1
ATOM 1381 O O . LYS A 1 161 ? -37.870 -18.002 31.696 1.00 12.39 161 LYS B O 1
ATOM 1387 N N . ILE A 1 162 ? -36.103 -19.407 31.996 1.00 10.49 162 ILE B N 1
ATOM 1388 C CA . ILE A 1 162 ? -36.930 -20.591 32.088 1.00 10.04 162 ILE B CA 1
ATOM 1389 C C . ILE A 1 162 ? -37.791 -20.578 33.366 1.00 9.64 162 ILE B C 1
ATOM 1390 O O . ILE A 1 162 ? -39.015 -20.766 33.336 1.00 10.72 162 ILE B O 1
ATOM 1395 N N . THR A 1 163 ? -37.134 -20.429 34.500 1.00 10.60 163 THR B N 1
ATOM 1396 C CA . THR A 1 163 ? -37.868 -20.575 35.759 1.00 11.16 163 THR B CA 1
ATOM 1397 C C . THR A 1 163 ? -38.947 -19.510 35.885 1.00 11.16 163 THR B C 1
ATOM 1398 O O . THR A 1 163 ? -39.996 -19.845 36.481 1.00 12.80 163 THR B O 1
ATOM 1402 N N . ASP A 1 164 ? -38.734 -18.283 35.344 1.00 11.54 164 ASP B N 1
ATOM 1403 C CA . ASP A 1 164 ? -39.742 -17.272 35.391 1.00 12.34 164 ASP B CA 1
ATOM 1404 C C . ASP A 1 164 ? -41.027 -17.660 34.707 1.00 13.03 164 ASP B C 1
ATOM 1405 O O . ASP A 1 164 ? -42.069 -17.076 35.037 1.00 15.52 164 ASP B O 1
ATOM 1410 N N . THR A 1 165 ? -40.998 -18.618 33.780 1.00 11.27 165 THR B N 1
ATOM 1411 C CA . THR A 1 165 ? -42.189 -19.010 33.016 1.00 12.04 165 THR B CA 1
ATOM 1412 C C . THR A 1 165 ? -42.977 -20.131 33.609 1.00 10.67 165 THR B C 1
ATOM 1413 O O . THR A 1 165 ? -44.040 -20.442 33.143 1.00 11.48 165 THR B O 1
ATOM 1417 N N . LEU A 1 166 ? -42.433 -20.831 34.615 1.00 11.00 166 LEU B N 1
ATOM 1418 C CA . LEU A 1 166 ? -43.006 -22.102 34.988 1.00 11.32 166 LEU B CA 1
ATOM 1419 C C . LEU A 1 166 ? -44.430 -21.942 35.492 1.00 12.70 166 LEU B C 1
ATOM 1420 O O . LEU A 1 166 ? -45.265 -22.832 35.222 1.00 12.98 166 LEU B O 1
ATOM 1425 N N . ASP A 1 167 ? -44.760 -20.899 36.209 1.00 12.56 167 ASP B N 1
ATOM 1426 C CA . ASP A 1 167 ? -46.152 -20.752 36.671 1.00 14.99 167 ASP B CA 1
ATOM 1427 C C . ASP A 1 167 ? -47.124 -20.625 35.498 1.00 13.02 167 ASP B C 1
ATOM 1428 O O . ASP A 1 167 ? -48.218 -21.212 35.493 1.00 15.57 167 ASP B O 1
ATOM 1433 N N . SER A 1 168 ? -46.701 -19.967 34.422 1.00 12.80 168 SER B N 1
ATOM 1434 C CA . SER A 1 168 ? -47.541 -19.779 33.239 1.00 13.53 168 SER B CA 1
ATOM 1435 C C . SER A 1 168 ? -47.770 -21.070 32.485 1.00 12.28 168 SER B C 1
ATOM 1436 O O . SER A 1 168 ? -48.690 -21.117 31.677 1.00 14.35 168 SER B O 1
ATOM 1439 N N . ILE A 1 169 ? -46.921 -22.077 32.701 1.00 11.27 169 ILE B N 1
ATOM 1440 C CA . ILE A 1 169 ? -47.077 -23.333 31.961 1.00 10.68 169 ILE B CA 1
ATOM 1441 C C . ILE A 1 169 ? -47.288 -24.491 32.942 1.00 10.53 169 ILE B C 1
ATOM 1442 O O . ILE A 1 169 ? -46.951 -25.635 32.675 1.00 10.22 169 ILE B O 1
ATOM 1447 N N . LYS A 1 170 ? -47.969 -24.229 34.075 1.00 11.52 170 LYS B N 1
ATOM 1448 C CA . LYS A 1 170 ? -48.125 -25.259 35.093 1.00 11.38 170 LYS B CA 1
ATOM 1449 C C . LYS A 1 170 ? -48.835 -26.459 34.536 1.00 11.03 170 LYS B C 1
ATOM 1450 O O . LYS A 1 170 ? -48.437 -27.613 34.840 1.00 12.60 170 LYS B O 1
ATOM 1456 N N . GLU A 1 171 ? -49.930 -26.244 33.770 1.00 12.63 171 GLU B N 1
ATOM 1457 C CA . GLU A 1 171 ? -50.696 -27.354 33.258 1.00 13.36 171 GLU B CA 1
ATOM 1458 C C . GLU A 1 171 ? -50.165 -27.831 31.956 1.00 11.94 171 GLU B C 1
ATOM 1459 O O . GLU A 1 171 ? -49.697 -27.048 31.129 1.00 12.20 171 GLU B O 1
ATOM 1465 N N . LYS A 1 172 ? -50.285 -29.140 31.739 1.00 12.73 172 LYS B N 1
ATOM 1466 C CA . LYS A 1 172 ? -49.961 -29.723 30.439 1.00 12.08 172 LYS B CA 1
ATOM 1467 C C . LYS A 1 172 ? -50.715 -29.027 29.326 1.00 12.34 172 LYS B C 1
ATOM 1468 O O . LYS A 1 172 ? -51.938 -28.811 29.426 1.00 14.04 172 LYS B O 1
ATOM 1474 N N . GLY A 1 173 ? -49.993 -28.679 28.265 1.00 11.54 173 GLY B N 1
ATOM 1475 C CA . GLY A 1 173 ? -50.592 -28.019 27.107 1.00 13.32 173 GLY B CA 1
ATOM 1476 C C . GLY A 1 173 ? -50.463 -26.541 27.092 1.00 13.91 173 GLY B C 1
ATOM 1477 O O . GLY A 1 173 ? -50.622 -25.897 26.036 1.00 15.16 173 GLY B O 1
ATOM 1478 N N . LYS A 1 174 ? -50.129 -25.909 28.216 1.00 11.99 174 LYS B N 1
ATOM 1479 C CA . LYS A 1 174 ? -49.958 -24.481 28.212 1.00 13.13 174 LYS B CA 1
ATOM 1480 C C . LYS A 1 174 ? -48.620 -24.137 27.533 1.00 11.04 174 LYS B C 1
ATOM 1481 O O . LYS A 1 174 ? -47.649 -24.870 27.599 1.00 11.23 174 LYS B O 1
ATOM 1487 N N . GLN A 1 175 ? -48.640 -22.966 26.890 1.00 11.38 175 GLN B N 1
ATOM 1488 C CA . GLN A 1 175 ? -47.463 -22.415 26.270 1.00 10.91 175 GLN B CA 1
ATOM 1489 C C . GLN A 1 175 ? -47.382 -20.961 26.425 1.00 10.67 175 GLN B C 1
ATOM 1490 O O . GLN A 1 175 ? -48.399 -20.297 26.668 1.00 12.67 175 GLN B O 1
ATOM 1496 N N A THR A 1 176 ? -46.191 -20.428 26.252 0.50 9.72 176 THR B N 1
ATOM 1497 N N B THR A 1 176 ? -46.194 -20.420 26.251 0.50 9.73 176 THR B N 1
ATOM 1498 C CA A THR A 1 176 ? -45.967 -19.034 26.326 0.50 10.11 176 THR B CA 1
ATOM 1499 C CA B THR A 1 176 ? -45.949 -19.030 26.328 0.50 10.74 176 THR B CA 1
ATOM 1500 C C A THR A 1 176 ? -44.839 -18.601 25.380 0.50 10.04 176 THR B C 1
ATOM 1501 C C B THR A 1 176 ? -44.864 -18.625 25.330 0.50 9.63 176 THR B C 1
ATOM 1502 O O A THR A 1 176 ? -43.907 -19.367 25.121 0.50 9.95 176 THR B O 1
ATOM 1503 O O B THR A 1 176 ? -43.904 -19.368 25.121 0.50 10.11 176 THR B O 1
ATOM 1510 N N . ARG A 1 177 ? -44.965 -17.442 24.778 1.00 10.28 177 ARG B N 1
ATOM 1511 C CA . ARG A 1 177 ? -43.924 -16.926 23.889 1.00 10.34 177 ARG B CA 1
ATOM 1512 C C . ARG A 1 177 ? -42.598 -16.912 24.669 1.00 9.68 177 ARG B C 1
ATOM 1513 O O . ARG A 1 177 ? -42.547 -16.598 25.867 1.00 12.43 177 ARG B O 1
ATOM 1521 N N . PHE A 1 178 ? -41.520 -17.269 23.996 1.00 9.61 178 PHE B N 1
ATOM 1522 C CA . PHE A 1 178 ? -40.246 -17.406 24.652 1.00 10.76 178 PHE B CA 1
ATOM 1523 C C . PHE A 1 178 ? -39.143 -17.245 23.615 1.00 10.49 178 PHE B C 1
ATOM 1524 O O . PHE A 1 178 ? -38.836 -18.141 22.859 1.00 11.15 178 PHE B O 1
ATOM 1532 N N . THR A 1 179 ? -38.616 -16.039 23.502 1.00 11.95 179 THR B N 1
ATOM 1533 C CA . THR A 1 179 ? -37.601 -15.779 22.493 1.00 12.07 179 THR B CA 1
ATOM 1534 C C . THR A 1 179 ? -36.448 -15.042 23.149 1.00 10.34 179 THR B C 1
ATOM 1535 O O . THR A 1 179 ? -36.467 -14.708 24.349 1.00 12.06 179 THR B O 1
ATOM 1539 N N . ASN A 1 180 ? -35.475 -14.771 22.343 1.00 10.12 180 ASN B N 1
ATOM 1540 C CA . ASN A 1 180 ? -34.283 -14.169 22.904 1.00 10.79 180 ASN B CA 1
ATOM 1541 C C . ASN A 1 180 ? -33.701 -14.920 24.084 1.00 10.40 180 ASN B C 1
ATOM 1542 O O . ASN A 1 180 ? -33.433 -14.389 25.150 1.00 12.60 180 ASN B O 1
ATOM 1547 N N . PHE A 1 181 ? -33.489 -16.211 23.876 1.00 10.43 181 PHE B N 1
ATOM 1548 C CA . PHE A 1 181 ? -33.015 -17.140 24.864 1.00 10.50 181 PHE B CA 1
ATOM 1549 C C . PHE A 1 181 ? -31.537 -17.458 24.627 1.00 9.95 181 PHE B C 1
ATOM 1550 O O . PHE A 1 181 ? -31.172 -17.977 23.621 1.00 10.94 181 PHE B O 1
ATOM 1558 N N . ASP A 1 182 ? -30.730 -17.159 25.610 1.00 10.45 182 ASP B N 1
ATOM 1559 C CA . ASP A 1 182 ? -29.297 -17.447 25.542 1.00 10.82 182 ASP B CA 1
ATOM 1560 C C . ASP A 1 182 ? -28.996 -18.884 26.000 1.00 10.61 182 ASP B C 1
ATOM 1561 O O . ASP A 1 182 ? -28.658 -19.170 27.142 1.00 12.67 182 ASP B O 1
ATOM 1566 N N . LEU A 1 183 ? -29.150 -19.813 25.062 1.00 9.38 183 LEU B N 1
ATOM 1567 C CA . LEU A 1 183 ? -28.909 -21.220 25.320 1.00 9.91 183 LEU B CA 1
ATOM 1568 C C . LEU A 1 183 ? -27.410 -21.479 25.504 1.00 9.94 183 LEU B C 1
ATOM 1569 O O . LEU A 1 183 ? -26.984 -22.332 26.304 1.00 9.76 183 LEU B O 1
ATOM 1574 N N . LEU A 1 184 ? -26.615 -20.792 24.693 1.00 10.70 184 LEU B N 1
ATOM 1575 C CA . LEU A 1 184 ? -25.239 -21.053 24.668 1.00 10.57 184 LEU B CA 1
ATOM 1576 C C . LEU A 1 184 ? -24.677 -20.913 26.057 1.00 10.13 184 LEU B C 1
ATOM 1577 O O . LEU A 1 184 ? -23.849 -21.737 26.495 1.00 11.50 184 LEU B O 1
ATOM 1582 N N A SER A 1 185 ? -25.174 -19.952 26.812 0.50 9.87 185 SER B N 1
ATOM 1583 N N B SER A 1 185 ? -25.130 -19.917 26.886 0.50 13.18 185 SER B N 1
ATOM 1584 C CA A SER A 1 185 ? -24.629 -19.707 28.063 0.50 11.52 185 SER B CA 1
ATOM 1585 C CA B SER A 1 185 ? -24.673 -19.654 28.304 0.50 15.89 185 SER B CA 1
ATOM 1586 C C A SER A 1 185 ? -25.111 -20.701 29.178 0.50 11.73 185 SER B C 1
ATOM 1587 C C B SER A 1 185 ? -25.101 -20.760 29.305 0.50 14.06 185 SER B C 1
ATOM 1588 O O A SER A 1 185 ? -24.630 -20.619 30.261 0.50 14.02 185 SER B O 1
ATOM 1589 O O B SER A 1 185 ? -24.613 -20.808 30.469 0.50 16.96 185 SER B O 1
ATOM 1594 N N . LEU A 1 186 ? -25.982 -21.657 28.857 1.00 13.24 186 LEU B N 1
ATOM 1595 C CA . LEU A 1 186 ? -26.357 -22.782 29.741 1.00 14.73 186 LEU B CA 1
ATOM 1596 C C . LEU A 1 186 ? -25.408 -24.067 29.457 1.00 15.71 186 LEU B C 1
ATOM 1597 O O . LEU A 1 186 ? -25.658 -25.155 29.941 1.00 17.06 186 LEU B O 1
ATOM 1602 N N . LEU A 1 187 ? -24.491 -23.939 28.629 1.00 11.51 187 LEU B N 1
ATOM 1603 C CA . LEU A 1 187 ? -23.495 -24.970 28.484 1.00 10.85 187 LEU B CA 1
ATOM 1604 C C . LEU A 1 187 ? -22.347 -24.667 29.406 1.00 10.40 187 LEU B C 1
ATOM 1605 O O . LEU A 1 187 ? -22.033 -23.511 29.693 1.00 11.27 187 LEU B O 1
ATOM 1610 N N . PRO A 1 188 ? -21.652 -25.707 29.912 1.00 10.42 188 PRO B N 1
ATOM 1611 C CA . PRO A 1 188 ? -20.483 -25.516 30.754 1.00 10.58 188 PRO B CA 1
ATOM 1612 C C . PRO A 1 188 ? -19.318 -24.941 29.962 1.00 9.89 188 PRO B C 1
ATOM 1613 O O . PRO A 1 188 ? -19.331 -24.983 28.722 1.00 10.89 188 PRO B O 1
ATOM 1617 N N . PRO A 1 189 ? -18.303 -24.473 30.648 1.00 10.76 189 PRO B N 1
ATOM 1618 C CA . PRO A 1 189 ? -17.150 -23.918 29.923 1.00 11.66 189 PRO B CA 1
ATOM 1619 C C . PRO A 1 189 ? -16.403 -24.932 29.083 1.00 10.74 189 PRO B C 1
ATOM 1620 O O . PRO A 1 189 ? -16.007 -24.653 27.952 1.00 12.35 189 PRO B O 1
ATOM 1624 N N . SER A 1 190 ? -16.225 -26.136 29.602 1.00 10.35 190 SER B N 1
ATOM 1625 C CA . SER A 1 190 ? -15.601 -27.218 28.820 1.00 10.27 190 SER B CA 1
ATOM 1626 C C . SER A 1 190 ? -16.695 -27.998 28.073 1.00 8.97 190 SER B C 1
ATOM 1627 O O . SER A 1 190 ? -17.658 -28.413 28.669 1.00 9.29 190 SER B O 1
ATOM 1630 N N . TRP A 1 191 ? -16.444 -28.232 26.777 1.00 8.80 191 TRP B N 1
ATOM 1631 C CA . TRP A 1 191 ? -17.335 -29.027 25.977 1.00 8.98 191 TRP B CA 1
ATOM 1632 C C . TRP A 1 191 ? -16.792 -30.394 25.719 1.00 8.80 191 TRP B C 1
ATOM 1633 O O . TRP A 1 191 ? -17.221 -31.081 24.798 1.00 9.45 191 TRP B O 1
ATOM 1644 N N . ASP A 1 192 ? -15.845 -30.884 26.523 1.00 8.56 192 ASP B N 1
ATOM 1645 C CA . ASP A 1 192 ? -15.408 -32.285 26.437 1.00 8.37 192 ASP B CA 1
ATOM 1646 C C . ASP A 1 192 ? -16.620 -33.188 26.568 1.00 7.80 192 ASP B C 1
ATOM 1647 O O . ASP A 1 192 ? -17.491 -32.911 27.428 1.00 7.93 192 ASP B O 1
ATOM 1652 N N . TYR A 1 193 ? -16.665 -34.274 25.803 1.00 7.52 193 TYR B N 1
ATOM 1653 C CA . TYR A 1 193 ? -17.851 -35.103 25.757 1.00 6.94 193 TYR B CA 1
ATOM 1654 C C . TYR A 1 193 ? -17.543 -36.536 25.492 1.00 7.03 193 TYR B C 1
ATOM 1655 O O . TYR A 1 193 ? -16.469 -36.921 25.010 1.00 7.93 193 TYR B O 1
ATOM 1664 N N . TRP A 1 194 ? -18.563 -37.343 25.786 1.00 6.95 194 TRP B N 1
ATOM 1665 C CA . TRP A 1 194 ? -18.646 -38.709 25.322 1.00 7.35 194 TRP B CA 1
ATOM 1666 C C . TRP A 1 194 ? -19.696 -38.825 24.231 1.00 7.15 194 TRP B C 1
ATOM 1667 O O . TRP A 1 194 ? -20.710 -38.092 24.256 1.00 7.80 194 TRP B O 1
ATOM 1678 N N . THR A 1 195 ? -19.527 -39.727 23.287 1.00 7.37 195 THR B N 1
ATOM 1679 C CA . THR A 1 195 ? -20.502 -39.903 22.224 1.00 7.72 195 THR B CA 1
ATOM 1680 C C . THR A 1 195 ? -20.737 -41.381 21.966 1.00 7.24 195 THR B C 1
ATOM 1681 O O . THR A 1 195 ? -19.823 -42.224 22.050 1.00 8.46 195 THR B O 1
ATOM 1685 N N . TYR A 1 196 ? -21.984 -41.688 21.624 1.00 7.48 196 TYR B N 1
ATOM 1686 C CA . TYR A 1 196 ? -22.396 -43.069 21.337 1.00 7.30 196 TYR B CA 1
ATOM 1687 C C . TYR A 1 196 ? -23.705 -42.993 20.580 1.00 7.19 196 TYR B C 1
ATOM 1688 O O . TYR A 1 196 ? -24.427 -41.997 20.674 1.00 7.39 196 TYR B O 1
ATOM 1697 N N . PRO A 1 197 ? -24.068 -44.082 19.897 1.00 7.45 197 PRO B N 1
ATOM 1698 C CA . PRO A 1 197 ? -25.352 -44.119 19.191 1.00 7.83 197 PRO B CA 1
ATOM 1699 C C . PRO A 1 197 ? -26.442 -44.645 20.114 1.00 7.50 197 PRO B C 1
ATOM 1700 O O . PRO A 1 197 ? -26.282 -45.667 20.793 1.00 8.12 197 PRO B O 1
ATOM 1704 N N . GLY A 1 198 ? -27.562 -43.915 20.183 1.00 7.09 198 GLY B N 1
ATOM 1705 C CA . GLY A 1 198 ? -28.634 -44.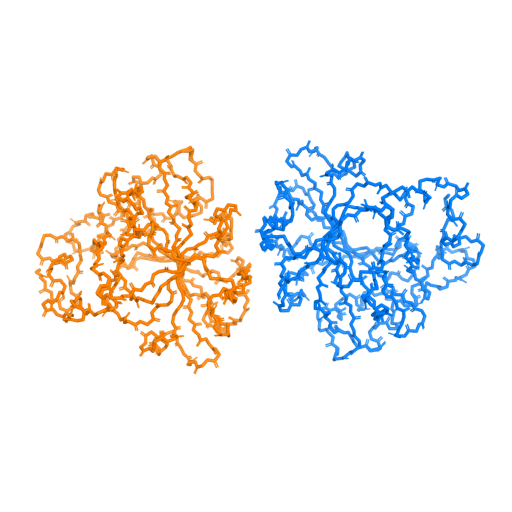279 21.045 1.00 7.42 198 GLY B CA 1
ATOM 1706 C C . GLY A 1 198 ? -29.978 -43.802 20.552 1.00 6.43 198 GLY B C 1
ATOM 1707 O O . GLY A 1 198 ? -30.265 -43.780 19.349 1.00 7.13 198 GLY B O 1
ATOM 1708 N N . SER A 1 199 ? -30.822 -43.423 21.522 1.00 6.90 199 SER B N 1
ATOM 1709 C CA . SER A 1 199 ? -32.260 -43.262 21.223 1.00 6.80 199 SER B CA 1
ATOM 1710 C C . SER A 1 199 ? -32.828 -42.043 21.906 1.00 6.16 199 SER B C 1
ATOM 1711 O O . SER A 1 199 ? -32.213 -41.449 22.819 1.00 6.67 199 SER B O 1
ATOM 1714 N N . LEU A 1 200 ? -34.035 -41.690 21.519 1.00 6.20 200 LEU B N 1
ATOM 1715 C CA . LEU A 1 200 ? -34.869 -40.840 22.379 1.00 6.70 200 LEU B CA 1
ATOM 1716 C C . LEU A 1 200 ? -35.016 -41.553 23.724 1.00 6.45 200 LEU B C 1
ATOM 1717 O O . LEU A 1 200 ? -35.077 -42.776 23.798 1.00 6.87 200 LEU B O 1
ATOM 1722 N N . THR A 1 201 ? -35.137 -40.760 24.795 1.00 6.44 201 THR B N 1
ATOM 1723 C CA . THR A 1 201 ? -35.304 -41.342 26.121 1.00 6.72 201 THR B CA 1
ATOM 1724 C C . THR A 1 201 ? -36.737 -41.287 26.598 1.00 6.94 201 THR B C 1
ATOM 1725 O O . THR A 1 201 ? -37.010 -41.645 27.760 1.00 7.36 201 THR B O 1
ATOM 1729 N N . VAL A 1 202 ? -37.662 -40.874 25.723 1.00 7.12 202 VAL B N 1
ATOM 1730 C CA . VAL A 1 202 ? -39.094 -41.000 25.940 1.00 8.03 202 VAL B CA 1
ATOM 1731 C C . VAL A 1 202 ? -39.658 -41.742 24.777 1.00 7.53 202 VAL B C 1
ATOM 1732 O O . VAL A 1 202 ? -39.104 -41.696 23.656 1.00 7.74 202 VAL B O 1
ATOM 1736 N N . PRO A 1 203 ? -40.834 -42.367 24.937 1.00 8.22 203 PRO B N 1
ATOM 1737 C CA . PRO A 1 203 ? -41.585 -42.887 23.795 1.00 8.83 203 PRO B CA 1
ATOM 1738 C C . PRO A 1 203 ? -41.691 -41.863 22.748 1.00 9.06 203 PRO B C 1
ATOM 1739 O O . PRO A 1 203 ? -41.967 -40.674 23.023 1.00 9.56 203 PRO B O 1
ATOM 1743 N N . PRO A 1 204 ? -41.427 -42.215 21.479 1.00 9.28 204 PRO B N 1
ATOM 1744 C CA . PRO A 1 204 ? -41.370 -43.541 20.945 1.00 10.15 204 PRO B CA 1
ATOM 1745 C C . PRO A 1 204 ? -39.984 -44.193 20.955 1.00 8.65 204 PRO B C 1
ATOM 1746 O O . PRO A 1 204 ? -39.821 -45.258 20.358 1.00 9.85 204 PRO B O 1
ATOM 1750 N N . LEU A 1 205 ? -38.996 -43.625 21.661 1.00 7.71 205 LEU B N 1
ATOM 1751 C CA . LEU A 1 205 ? -37.768 -44.345 21.972 1.00 7.58 205 LEU B CA 1
ATOM 1752 C C . LEU A 1 205 ? -36.959 -44.709 20.712 1.00 7.09 205 LEU B C 1
ATOM 1753 O O . LEU A 1 205 ? -36.194 -45.662 20.687 1.00 7.60 205 LEU B O 1
ATOM 1758 N N . LEU A 1 206 ? -37.084 -43.858 19.680 1.00 7.57 206 LEU B N 1
ATOM 1759 C CA . LEU A 1 206 ? -36.521 -44.163 18.381 1.00 7.94 206 LEU B CA 1
ATOM 1760 C C . LEU A 1 206 ? -34.993 -44.116 18.428 1.00 7.07 206 LEU B C 1
ATOM 1761 O O . LEU A 1 206 ? -34.394 -43.235 19.029 1.00 7.16 206 LEU B O 1
ATOM 1766 N N . GLU A 1 207 ? -34.379 -45.086 17.724 1.00 7.25 207 GLU B N 1
ATOM 1767 C CA . GLU A 1 207 ? -32.945 -45.261 17.720 1.00 7.33 207 GLU B CA 1
ATOM 1768 C C . GLU A 1 207 ? -32.336 -44.462 16.583 1.00 6.85 207 GLU B C 1
ATOM 1769 O O . GLU A 1 207 ? -31.859 -44.994 15.567 1.00 8.36 207 GLU B O 1
ATOM 1775 N N . SER A 1 208 ? -32.337 -43.135 16.790 1.00 7.28 208 SER B N 1
ATOM 1776 C CA . SER A 1 208 ? -31.967 -42.177 15.753 1.00 7.36 208 SER B CA 1
ATOM 1777 C C . SER A 1 208 ? -31.003 -41.126 16.267 1.00 6.67 208 SER B C 1
ATOM 1778 O O . SER A 1 208 ? -30.765 -40.143 15.582 1.00 7.91 208 SER B O 1
ATOM 1781 N N . VAL A 1 209 ? -30.462 -41.325 17.482 1.00 6.86 209 VAL B N 1
ATOM 1782 C CA . VAL A 1 209 ? -29.733 -40.250 18.133 1.00 6.46 209 VAL B CA 1
ATOM 1783 C C . VAL A 1 209 ? -28.247 -40.529 18.206 1.00 6.96 209 VAL B C 1
ATOM 1784 O O . VAL A 1 209 ? -27.811 -41.534 18.748 1.00 7.95 209 VAL B O 1
ATOM 1788 N N . THR A 1 210 ? -27.454 -39.544 17.751 1.00 6.59 210 THR B N 1
ATOM 1789 C CA . THR A 1 210 ? -26.048 -39.451 18.096 1.00 6.52 210 THR B CA 1
ATOM 1790 C C . THR A 1 210 ? -25.960 -38.621 19.349 1.00 6.33 210 THR B C 1
ATOM 1791 O O . THR A 1 210 ? -26.242 -37.418 19.335 1.00 6.55 210 THR B O 1
ATOM 1795 N N . TRP A 1 211 ? -25.671 -39.297 20.466 1.00 6.11 211 TRP B N 1
ATOM 1796 C CA . TRP A 1 211 ? -25.592 -38.622 21.772 1.00 6.57 211 TRP B CA 1
ATOM 1797 C C . TRP A 1 211 ? -24.218 -37.987 21.920 1.00 6.25 211 TRP B C 1
ATOM 1798 O O . TRP A 1 211 ? -23.197 -38.603 21.635 1.00 6.91 211 TRP B O 1
ATOM 1809 N N . ILE A 1 212 ? -24.221 -36.763 22.466 1.00 6.24 212 ILE B N 1
ATOM 1810 C CA . ILE A 1 212 ? -23.020 -36.026 22.778 1.00 6.46 212 ILE B CA 1
ATOM 1811 C C . ILE A 1 212 ? -23.236 -35.538 24.240 1.00 6.04 212 ILE B C 1
ATOM 1812 O O . ILE A 1 212 ? -23.953 -34.592 24.485 1.00 6.87 212 ILE B O 1
ATOM 1817 N N . VAL A 1 213 ? -22.654 -36.279 25.183 1.00 6.23 213 VAL B N 1
ATOM 1818 C CA . VAL A 1 213 ? -22.896 -36.044 26.593 1.00 6.15 213 VAL B CA 1
ATOM 1819 C C . VAL A 1 213 ? -21.708 -35.329 27.155 1.00 6.33 213 VAL B C 1
ATOM 1820 O O . VAL A 1 213 ? -20.586 -35.876 27.175 1.00 6.65 213 VAL B O 1
ATOM 1824 N N . LEU A 1 214 ? -21.901 -34.092 27.609 1.00 6.94 214 LEU B N 1
ATOM 1825 C CA . LEU A 1 214 ? -20.793 -33.297 28.090 1.00 7.10 214 LEU B CA 1
ATOM 1826 C C . LEU A 1 214 ? -20.372 -33.762 29.465 1.00 6.63 214 LEU B C 1
ATOM 1827 O O . LEU A 1 214 ? -21.203 -34.046 30.365 1.00 7.75 214 LEU B O 1
ATOM 1832 N N . LYS A 1 215 ? -19.071 -33.819 29.705 1.00 7.06 215 LYS B N 1
ATOM 1833 C CA . LYS A 1 215 ? -18.525 -34.259 30.964 1.00 7.52 215 LYS B CA 1
ATOM 1834 C C . LYS A 1 215 ? -18.787 -33.276 32.112 1.00 7.44 215 LYS B C 1
ATOM 1835 O O . LYS A 1 215 ? -19.070 -33.663 33.237 1.00 9.19 215 LYS B O 1
ATOM 1841 N N . GLN A 1 216 ? -18.616 -31.978 31.859 1.00 7.27 216 GLN B N 1
ATOM 1842 C CA . GLN A 1 216 ? -18.649 -30.991 32.929 1.00 7.35 216 GLN B CA 1
ATOM 1843 C C . GLN A 1 216 ? -20.067 -30.591 33.250 1.00 7.10 216 GLN B C 1
ATOM 1844 O O . GLN A 1 216 ? -20.790 -30.099 32.367 1.00 7.49 216 GLN B O 1
ATOM 1850 N N A PRO A 1 217 ? -20.502 -30.687 34.517 0.50 7.47 217 PRO B N 1
ATOM 1851 N N B PRO A 1 217 ? -20.544 -30.739 34.505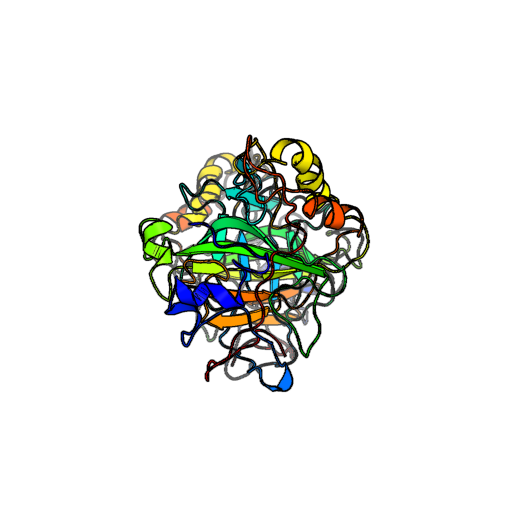 0.50 6.90 217 PRO B N 1
ATOM 1852 C CA A PRO A 1 217 ? -21.861 -30.264 34.866 0.50 7.97 217 PRO B CA 1
ATOM 1853 C CA B PRO A 1 217 ? -21.886 -30.217 34.806 0.50 7.44 217 PRO B CA 1
ATOM 1854 C C A PRO A 1 217 ? -21.950 -28.754 35.023 0.50 7.82 217 PRO B C 1
ATOM 1855 C C B PRO A 1 217 ? -21.918 -28.706 34.879 0.50 7.64 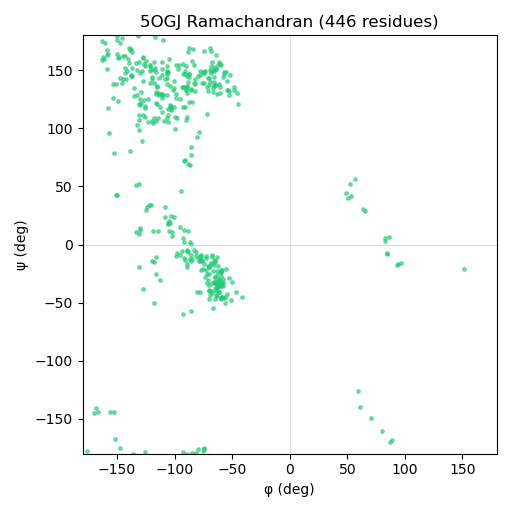217 PRO B C 1
ATOM 1856 O O A PRO A 1 217 ? -20.973 -28.096 35.326 0.50 7.49 217 PRO B O 1
ATOM 1857 O O B PRO A 1 217 ? -20.878 -28.022 34.959 0.50 8.14 217 PRO B O 1
ATOM 1864 N N . ILE A 1 218 ? -23.162 -28.240 34.826 1.00 8.40 218 ILE B N 1
ATOM 1865 C CA . ILE A 1 218 ? -23.497 -26.881 35.235 1.00 8.29 218 ILE B CA 1
ATOM 1866 C C . ILE A 1 218 ? -24.201 -26.967 36.588 1.00 8.32 218 ILE B C 1
ATOM 1867 O O . ILE A 1 218 ? -24.567 -28.045 37.047 1.00 9.99 218 ILE B O 1
ATOM 1872 N N . ASN A 1 219 ? -24.353 -25.846 37.262 1.00 9.19 219 ASN B N 1
ATOM 1873 C CA . ASN A 1 219 ? -24.966 -25.820 38.574 1.00 9.12 219 ASN B CA 1
ATOM 1874 C C . ASN A 1 219 ? -26.437 -25.480 38.515 1.00 8.36 219 ASN B C 1
ATOM 1875 O O . ASN A 1 219 ? -26.901 -24.758 37.614 1.00 9.23 219 ASN B O 1
ATOM 1880 N N . ILE A 1 220 ? -27.184 -25.934 39.542 1.00 8.53 220 ILE B N 1
ATOM 1881 C CA . ILE A 1 220 ? -28.520 -25.518 39.798 1.00 8.19 220 ILE B CA 1
ATOM 1882 C C . ILE A 1 220 ? -28.708 -25.547 41.324 1.00 8.31 220 ILE B C 1
ATOM 1883 O O . ILE A 1 220 ? -28.149 -26.476 41.965 1.00 9.08 220 ILE B O 1
ATOM 1888 N N . SER A 1 221 ? -29.447 -24.630 41.915 1.00 7.87 221 SER B N 1
ATOM 1889 C CA . SER A 1 221 ? -29.702 -24.768 43.345 1.00 8.67 221 SER B CA 1
ATOM 1890 C C . SER A 1 221 ? -30.872 -25.676 43.603 1.00 7.55 221 SER B C 1
ATOM 1891 O O . SER A 1 221 ? -31.713 -25.927 42.730 1.00 8.24 221 SER B O 1
ATOM 1894 N N A SER A 1 222 ? -31.050 -26.196 44.810 0.50 8.41 222 SER B N 1
ATOM 1895 N N B SER A 1 222 ? -30.850 -26.174 44.852 0.50 7.73 222 SER B N 1
ATOM 1896 C CA A SER A 1 222 ? -32.209 -27.012 45.161 0.50 8.92 222 SER B CA 1
ATOM 1897 C CA B SER A 1 222 ? -31.974 -27.008 45.239 0.50 7.68 222 SER B CA 1
ATOM 1898 C C A SER A 1 222 ? -33.530 -26.187 45.061 0.50 8.43 222 SER B C 1
ATOM 1899 C C B SER A 1 222 ? -33.274 -26.211 45.039 0.50 7.60 222 SER B C 1
ATOM 1900 O O A SER A 1 222 ? -34.637 -26.669 44.678 0.50 8.10 222 SER B O 1
ATOM 1901 O O B SER A 1 222 ? -34.192 -26.814 44.558 0.50 6.22 222 SER B O 1
ATOM 1906 N N . GLN A 1 223 ? -33.394 -24.902 45.415 1.00 8.44 223 GLN B N 1
ATOM 1907 C CA . GLN A 1 223 ? -34.583 -24.109 45.267 1.00 8.83 223 GLN B CA 1
ATOM 1908 C C . GLN A 1 223 ? -35.014 -23.972 43.804 1.00 8.39 223 GLN B C 1
ATOM 1909 O O . GLN A 1 223 ? -36.206 -24.024 43.493 1.00 9.81 223 GLN B O 1
ATOM 1915 N N . GLN A 1 224 ? -34.024 -23.793 42.917 1.00 8.23 224 GLN B N 1
ATOM 1916 C CA . GLN A 1 224 ? -34.371 -23.683 41.509 1.00 8.79 224 GLN B CA 1
ATOM 1917 C C . GLN A 1 224 ? -34.972 -25.000 41.011 1.00 8.37 224 GLN B C 1
ATOM 1918 O O . GLN A 1 224 ? -35.977 -25.021 40.293 1.00 9.15 224 GLN B O 1
ATOM 1924 N N . LEU A 1 225 ? -34.301 -26.110 41.354 1.00 8.31 225 LEU B N 1
ATOM 1925 C CA . LEU A 1 225 ? -34.718 -27.403 40.807 1.00 8.70 225 LEU B CA 1
ATOM 1926 C C . LEU A 1 225 ? -36.118 -27.748 41.270 1.00 8.55 225 LEU B C 1
ATOM 1927 O O . LEU A 1 225 ? -36.918 -28.321 40.533 1.00 8.67 225 LEU B O 1
ATOM 1932 N N . ALA A 1 226 ? -36.431 -27.419 42.548 1.00 8.80 226 ALA B N 1
ATOM 1933 C CA . ALA A 1 226 ? -37.717 -27.761 43.066 1.00 9.45 226 ALA B CA 1
ATOM 1934 C C . ALA A 1 226 ? -38.879 -27.126 42.272 1.00 8.62 226 ALA B C 1
ATOM 1935 O O . ALA A 1 226 ? -39.976 -27.671 42.239 1.00 10.49 226 ALA B O 1
ATOM 1937 N N . LYS A 1 227 ? -38.616 -25.978 41.634 1.00 8.47 227 LYS B N 1
ATOM 1938 C CA . LYS A 1 227 ? -39.661 -25.314 40.876 1.00 9.04 227 LYS B CA 1
ATOM 1939 C C . LYS A 1 227 ? -40.123 -26.185 39.717 1.00 8.74 227 LYS B C 1
ATOM 1940 O O . LYS A 1 227 ? -41.292 -26.146 39.355 1.00 10.43 227 LYS B O 1
ATOM 1946 N N . PHE A 1 228 ? -39.217 -26.956 39.129 1.00 8.76 228 PHE B N 1
ATOM 1947 C CA . PHE A 1 228 ? -39.607 -27.821 37.992 1.00 8.98 228 PHE B CA 1
ATOM 1948 C C . PHE A 1 228 ? -40.584 -28.902 38.423 1.00 8.59 228 PHE B C 1
ATOM 1949 O O . PHE A 1 228 ? -41.441 -29.303 37.667 1.00 8.99 228 PHE B O 1
ATOM 1957 N N . ARG A 1 229 ? -40.454 -29.364 39.682 1.00 9.55 229 ARG B N 1
ATOM 1958 C CA . ARG A 1 229 ? -41.294 -30.439 40.188 1.00 10.09 229 ARG B CA 1
ATOM 1959 C C . ARG A 1 229 ? -42.713 -29.996 40.449 1.00 10.14 229 ARG B C 1
ATOM 1960 O O . ARG A 1 229 ? -43.551 -30.841 40.715 1.00 11.70 229 ARG B O 1
ATOM 1968 N N . SER A 1 230 ? -42.974 -28.680 40.382 1.00 11.56 230 SER B N 1
ATOM 1969 C CA . SER A 1 230 ? -44.288 -28.135 40.531 1.00 12.45 230 SER B CA 1
ATOM 1970 C C . SER A 1 230 ? -45.045 -28.059 39.202 1.00 12.27 230 SER B C 1
ATOM 1971 O O . SER A 1 230 ? -46.242 -27.757 39.219 1.00 14.45 230 SER B O 1
ATOM 1974 N N . LEU A 1 231 ? -44.406 -28.365 38.086 1.00 10.05 231 LEU B N 1
ATOM 1975 C CA . LEU A 1 231 ? -45.176 -28.554 36.854 1.00 10.21 231 LEU B CA 1
ATOM 1976 C C . LEU A 1 231 ? -46.106 -29.757 37.026 1.00 9.85 231 LEU B C 1
ATOM 1977 O O . LEU A 1 231 ? -45.768 -30.709 37.746 1.00 10.58 231 LEU B O 1
ATOM 1982 N N . LEU A 1 232 ? -47.244 -29.735 36.327 1.00 10.75 232 LEU B N 1
ATOM 1983 C CA . LEU A 1 232 ? -48.139 -30.845 36.317 1.00 10.49 232 LEU B CA 1
ATOM 1984 C C . LEU A 1 232 ? -47.903 -31.713 35.073 1.00 10.50 232 LEU B C 1
ATOM 1985 O O . LEU A 1 232 ? -47.504 -31.220 33.992 1.00 11.95 232 LEU B O 1
ATOM 1990 N N . CYS A 1 233 ? -48.191 -32.995 35.209 1.00 10.64 233 CYS B N 1
ATOM 1991 C CA . CYS A 1 233 ? -48.256 -33.893 34.077 1.00 11.18 233 CYS B CA 1
ATOM 1992 C C . CYS A 1 233 ? -49.638 -34.023 33.508 1.00 12.05 233 CYS B C 1
ATOM 1993 O O . CYS A 1 233 ? -49.872 -34.837 32.596 1.00 14.26 233 CYS B O 1
ATOM 1996 N N . THR A 1 234 ? -50.548 -33.230 34.043 1.00 13.18 234 THR B N 1
ATOM 1997 C CA . THR A 1 234 ? -51.976 -33.276 33.734 1.00 13.80 234 THR B CA 1
ATOM 1998 C C . THR A 1 234 ? -52.459 -31.923 33.200 1.00 14.28 234 THR B C 1
ATOM 1999 O O . THR A 1 234 ? -51.867 -30.885 33.479 1.00 13.73 234 THR B O 1
ATOM 2003 N N . ALA A 1 235 ? -53.474 -31.947 32.321 1.00 17.42 235 ALA B N 1
ATOM 2004 C CA . ALA A 1 235 ? -54.010 -30.802 31.668 1.00 17.92 235 ALA B CA 1
ATOM 2005 C C . ALA A 1 235 ? -55.060 -30.073 32.539 1.00 20.01 235 ALA B C 1
ATOM 2006 O O . ALA A 1 235 ? -55.551 -30.632 33.558 1.00 19.86 235 ALA B O 1
ATOM 2008 N N . GLU A 1 236 ? -55.442 -28.865 32.123 1.00 25.51 236 GLU B N 1
ATOM 2009 C CA . GLU A 1 236 ? -56.517 -28.165 32.768 1.00 26.97 236 GLU B CA 1
ATOM 2010 C C . GLU A 1 236 ? -57.718 -29.092 32.757 1.00 28.97 236 GLU B C 1
ATOM 2011 O O . GLU A 1 236 ? -57.973 -29.737 31.739 1.00 35.76 236 GLU B O 1
ATOM 2017 N N . GLY A 1 237 ? -58.407 -29.231 33.904 1.00 32.74 237 GLY B N 1
ATOM 2018 C CA . GLY A 1 237 ? -59.647 -30.041 34.048 1.00 43.78 237 GLY B CA 1
ATOM 2019 C C . GLY A 1 237 ? -59.452 -31.542 34.263 1.00 46.83 237 GLY B C 1
ATOM 2020 O O . GLY A 1 237 ? -60.395 -32.311 34.268 1.00 107.79 237 GLY B O 1
ATOM 2021 N N . GLU A 1 238 ? -58.204 -31.958 34.407 1.00 41.28 238 GLU B N 1
ATOM 2022 C CA . GLU A 1 238 ? -57.828 -33.341 34.602 1.00 35.06 238 GLU B CA 1
ATOM 2023 C C . GLU A 1 238 ? -57.398 -33.313 36.102 1.00 35.53 238 GLU B C 1
ATOM 2024 O O . GLU A 1 238 ? -56.837 -32.302 36.571 1.00 31.60 238 GLU B O 1
ATOM 2030 N N . ALA A 1 239 ? -57.685 -34.350 36.888 1.00 31.76 239 ALA B N 1
ATOM 2031 C CA . ALA A 1 239 ? -57.167 -34.403 38.307 1.00 34.76 239 ALA B CA 1
ATOM 2032 C C . ALA A 1 239 ? -55.659 -34.184 38.335 1.00 24.31 239 ALA B C 1
ATOM 2033 O O . ALA A 1 239 ? -54.935 -34.847 37.639 1.00 29.35 239 ALA B O 1
ATOM 2035 N N . ALA A 1 240 ? -55.235 -33.258 39.174 1.00 23.42 240 ALA B N 1
ATOM 2036 C CA . ALA A 1 240 ? -53.877 -32.841 39.084 1.00 19.24 240 ALA B CA 1
ATOM 2037 C C . ALA A 1 240 ? -52.904 -33.932 39.588 1.00 16.95 240 ALA B C 1
ATOM 2038 O O . ALA A 1 240 ? -53.111 -34.560 40.614 1.00 19.02 240 ALA B O 1
ATOM 2040 N N . ALA A 1 241 ? -51.799 -33.983 38.897 1.00 13.04 241 ALA B N 1
ATOM 2041 C CA . ALA A 1 241 ? -50.659 -34.784 39.344 1.00 12.49 241 ALA B CA 1
ATOM 2042 C C . ALA A 1 241 ? -49.427 -34.067 38.952 1.00 10.36 241 ALA B C 1
ATOM 2043 O O . ALA A 1 241 ? -49.306 -33.520 37.849 1.00 11.88 241 ALA B O 1
ATOM 2045 N N . PHE A 1 242 ? -48.446 -34.065 39.835 1.00 10.46 242 PHE B N 1
ATOM 2046 C CA . PHE A 1 242 ? -47.185 -33.321 39.655 1.00 9.69 242 PHE B CA 1
ATOM 2047 C C . PHE A 1 242 ? -46.172 -34.140 38.919 1.00 9.43 242 PHE B C 1
ATOM 2048 O O . PHE A 1 242 ? -46.023 -35.351 39.084 1.00 11.73 242 PHE B O 1
ATOM 2056 N N . LEU A 1 243 ? -45.363 -33.439 38.128 1.00 9.32 243 LEU B N 1
ATOM 2057 C CA . LEU A 1 243 ? -44.238 -34.012 37.409 1.00 9.34 243 LEU B CA 1
ATOM 2058 C C . LEU A 1 243 ? -43.010 -33.969 38.312 1.00 8.43 243 LEU B C 1
ATOM 2059 O O . LEU A 1 243 ? -42.050 -33.258 38.088 1.00 8.71 243 LEU B O 1
ATOM 2064 N N . VAL A 1 244 ? -43.041 -34.793 39.372 1.00 8.95 244 VAL B N 1
ATOM 2065 C CA . VAL A 1 244 ? -41.974 -34.747 40.354 1.00 9.74 244 VAL B CA 1
ATOM 2066 C C . VAL A 1 244 ? -40.707 -35.440 39.895 1.00 7.91 244 VAL B C 1
ATOM 2067 O O . VAL A 1 244 ? -39.651 -35.117 40.377 1.00 8.86 244 VAL B O 1
ATOM 2071 N N . SER A 1 245 ? -40.828 -36.359 38.923 1.00 8.76 245 SER B N 1
ATOM 2072 C CA . SER A 1 245 ? -39.670 -37.100 38.402 1.00 7.92 245 SER B CA 1
ATOM 2073 C C . SER A 1 245 ? -39.977 -37.434 36.968 1.00 8.02 245 SER B C 1
ATOM 2074 O O . SER A 1 245 ? -41.081 -37.857 36.617 1.00 9.26 245 SER B O 1
ATOM 2077 N N . ASN A 1 246 ? -38.974 -37.293 36.107 1.00 7.36 246 ASN B N 1
ATOM 2078 C CA . ASN A 1 246 ? -39.210 -37.509 34.665 1.00 7.15 246 ASN B CA 1
ATOM 2079 C C . ASN A 1 246 ? -37.957 -37.987 33.999 1.00 6.60 246 ASN B C 1
ATOM 2080 O O . ASN A 1 246 ? -37.654 -37.577 32.865 1.00 8.29 246 ASN B O 1
ATOM 2085 N N . HIS A 1 247 ? -37.235 -38.901 34.622 1.00 7.19 247 HIS B N 1
ATOM 2086 C CA . HIS A 1 247 ? -36.012 -39.470 34.068 1.00 7.36 247 HIS B CA 1
ATOM 2087 C C . HIS A 1 247 ? -36.153 -40.955 33.844 1.00 7.64 247 HIS B C 1
ATOM 2088 O O . HIS A 1 247 ? -36.708 -41.684 34.675 1.00 10.00 247 HIS B O 1
ATOM 2095 N N . ARG A 1 248 ? -35.622 -41.425 32.718 1.00 7.12 248 ARG B N 1
ATOM 2096 C CA . ARG A 1 248 ? -35.581 -42.830 32.386 1.00 7.69 248 ARG B CA 1
ATOM 2097 C C . ARG A 1 248 ? -34.280 -43.433 32.967 1.00 7.65 248 ARG B C 1
ATOM 2098 O O . ARG A 1 248 ? -33.233 -42.829 32.849 1.00 8.31 248 ARG B O 1
ATOM 2106 N N . PRO A 1 249 ? -34.332 -44.653 33.524 1.00 9.06 249 PRO B N 1
ATOM 2107 C CA . PRO A 1 249 ? -33.090 -45.249 33.976 1.00 10.67 249 PRO B CA 1
ATOM 2108 C C . PRO A 1 249 ? -32.140 -45.600 32.822 1.00 9.21 249 PRO B C 1
ATOM 2109 O O . PRO A 1 249 ? -32.666 -45.894 31.708 1.00 9.53 249 PRO B O 1
ATOM 2113 N N . PRO A 1 250 ? -30.840 -45.715 33.047 1.00 9.59 250 PRO B N 1
ATOM 2114 C CA . PRO A 1 250 ? -29.971 -46.264 32.019 1.00 9.40 250 PRO B CA 1
ATOM 2115 C C . PRO A 1 250 ? -30.360 -47.625 31.563 1.00 7.96 250 PRO B C 1
ATOM 2116 O O . PRO A 1 250 ? -30.793 -48.482 32.371 1.00 9.35 250 PRO B O 1
ATOM 2120 N N . GLN A 1 251 ? -30.119 -47.863 30.304 1.00 8.82 251 GLN B N 1
ATOM 2121 C CA . GLN A 1 251 ? -30.338 -49.110 29.625 1.00 8.93 251 GLN B CA 1
ATOM 2122 C C . GLN A 1 251 ? -29.007 -49.724 29.274 1.00 8.22 251 GLN B C 1
ATOM 2123 O O . GLN A 1 251 ? -28.012 -49.035 29.113 1.00 8.91 251 GLN B O 1
ATOM 2129 N N . PRO A 1 252 ? -28.983 -51.048 29.077 1.00 8.89 252 PRO B N 1
ATOM 2130 C CA . PRO A 1 252 ? -27.693 -51.688 28.804 1.00 9.96 252 PRO B CA 1
ATOM 2131 C C . PRO A 1 252 ? -27.039 -51.301 27.503 1.00 9.21 252 PRO B C 1
ATOM 2132 O O . PRO A 1 252 ? -27.757 -51.062 26.513 1.00 9.55 252 PRO B O 1
ATOM 2136 N N . LEU A 1 253 ? -25.724 -51.313 27.473 1.00 9.82 253 LEU B N 1
ATOM 2137 C CA . LEU A 1 253 ? -25.021 -50.963 26.269 1.00 11.13 253 LEU B CA 1
ATOM 2138 C C . LEU A 1 253 ? -25.164 -51.933 25.154 1.00 10.49 253 LEU B C 1
ATOM 2139 O O . LEU A 1 253 ? -25.120 -51.528 23.988 1.00 12.10 253 LEU B O 1
ATOM 2144 N N A LYS A 1 254 ? -25.166 -53.221 25.529 0.50 11.29 254 LYS B N 1
ATOM 2145 N N B LYS A 1 254 ? -25.407 -53.209 25.427 0.50 11.06 254 LYS B N 1
ATOM 2146 C CA A LYS A 1 254 ? -25.443 -54.332 24.621 0.50 14.64 254 LYS B CA 1
ATOM 2147 C CA B LYS A 1 254 ? -25.599 -54.177 24.326 0.50 11.73 254 LYS B CA 1
ATOM 2148 C C A LYS A 1 254 ? -24.551 -54.267 23.439 0.50 14.73 254 LYS B C 1
ATOM 2149 C C B LYS A 1 254 ? -24.504 -54.094 23.240 0.50 14.57 254 LYS B C 1
ATOM 2150 O O A LYS A 1 254 ? -25.028 -54.540 22.324 0.50 14.05 254 LYS B O 1
ATOM 2151 O O B LYS A 1 254 ? -24.738 -54.213 22.030 0.50 17.37 254 LYS B O 1
ATOM 2162 N N . GLY A 1 255 ? -23.264 -54.055 23.677 1.00 12.38 255 GLY B N 1
ATOM 2163 C CA . GLY A 1 255 ? -22.182 -54.155 22.747 1.00 14.09 255 GLY B CA 1
ATOM 2164 C C . GLY A 1 255 ? -21.634 -52.799 22.223 1.00 12.91 255 GLY B C 1
ATOM 2165 O O . GLY A 1 255 ? -20.595 -52.726 21.570 1.00 13.18 255 GLY B O 1
ATOM 2166 N N . ARG A 1 256 ? -22.433 -51.715 22.387 1.00 12.49 256 ARG B N 1
ATOM 2167 C CA . ARG A 1 256 ? -21.999 -50.407 21.902 1.00 12.51 256 ARG B CA 1
ATOM 2168 C C . ARG A 1 256 ? -20.780 -49.981 22.719 1.00 12.36 256 ARG B C 1
ATOM 2169 O O . ARG A 1 256 ? -20.682 -50.292 23.924 1.00 14.92 256 ARG B O 1
ATOM 2177 N N . LYS A 1 257 ? -19.955 -49.217 22.068 1.00 13.40 257 LYS B N 1
ATOM 2178 C CA . LYS A 1 257 ? -18.855 -48.640 22.773 1.00 14.08 257 LYS B CA 1
ATOM 2179 C C . LYS A 1 257 ? -19.011 -47.138 22.762 1.00 14.38 257 LYS B C 1
ATOM 2180 O O . LYS A 1 257 ? -19.660 -46.495 21.879 1.00 19.40 257 LYS B O 1
ATOM 2186 N N . VAL A 1 258 ? -18.538 -46.500 23.813 1.00 11.48 258 VAL B N 1
ATOM 2187 C CA . VAL A 1 258 ? -18.635 -45.072 23.972 1.00 10.07 258 VAL B CA 1
ATOM 2188 C C . VAL A 1 258 ? -17.257 -44.450 23.672 1.00 9.38 258 VAL B C 1
ATOM 2189 O O . VAL A 1 258 ? -16.216 -44.979 24.134 1.00 11.44 258 VAL B O 1
ATOM 2193 N N . ARG A 1 259 ? -17.243 -43.373 22.931 1.00 9.35 259 ARG B N 1
ATOM 2194 C CA . ARG A 1 259 ? -15.988 -42.672 22.565 1.00 10.00 259 ARG B CA 1
ATOM 2195 C C . ARG A 1 259 ? -15.869 -41.387 23.353 1.00 8.61 259 ARG B C 1
ATOM 2196 O O . ARG A 1 259 ? -16.872 -40.748 23.691 1.00 10.13 259 ARG B O 1
ATOM 2204 N N . ALA A 1 260 ? -14.647 -40.983 23.650 1.00 9.64 260 ALA B N 1
ATOM 2205 C CA . ALA A 1 260 ? -14.331 -39.714 24.285 1.00 9.39 260 ALA B CA 1
ATOM 2206 C C . ALA A 1 260 ? -13.701 -38.719 23.322 1.00 9.06 260 ALA B C 1
ATOM 2207 O O . ALA A 1 260 ? -12.870 -39.105 22.485 1.00 10.57 260 ALA B O 1
ATOM 2209 N N . SER A 1 261 ? -14.053 -37.456 23.484 1.00 9.19 261 SER B N 1
ATOM 2210 C CA . SER A 1 261 ? -13.449 -36.394 22.727 1.00 9.61 261 SER B CA 1
ATOM 2211 C C . SER A 1 261 ? -12.137 -35.933 23.252 1.00 9.80 261 SER B C 1
ATOM 2212 O O . SER A 1 261 ? -11.549 -35.062 22.637 1.00 11.79 261 SER B O 1
ATOM 2215 N N . PHE A 1 262 ? -11.733 -36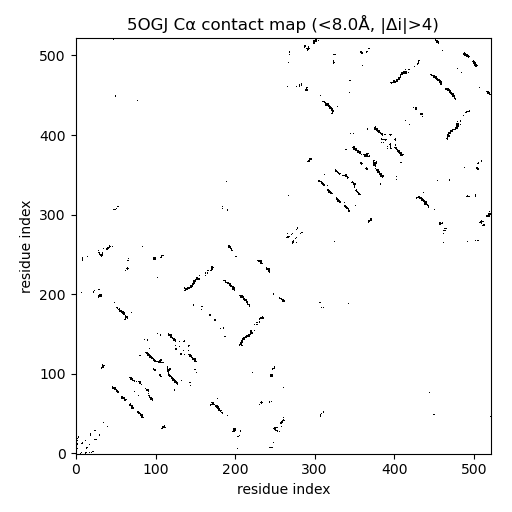.434 24.405 1.00 10.60 262 PHE B N 1
ATOM 2216 C CA . PHE A 1 262 ? -10.677 -35.910 25.220 1.00 11.93 262 PHE B CA 1
ATOM 2217 C C . PHE A 1 262 ? -9.855 -37.050 25.787 1.00 13.34 262 PHE B C 1
ATOM 2218 O O . PHE A 1 262 ? -10.288 -38.147 25.863 1.00 14.23 262 PHE B O 1
ATOM 2226 N N . HIS A 1 263 ? -8.631 -36.710 26.118 1.00 18.81 263 HIS B N 1
ATOM 2227 C CA . HIS A 1 263 ? -7.753 -37.680 26.845 1.00 29.60 263 HIS B CA 1
ATOM 2228 C C . HIS A 1 263 ? -6.914 -36.974 27.894 1.00 50.17 263 HIS B C 1
ATOM 2229 O O . HIS A 1 263 ? -6.141 -37.561 28.730 1.00 106.04 263 HIS B O 1
ATOM 2237 N N . LEU B 1 5 ? 1.122 11.430 16.522 1.00 49.94 5 LEU A N 1
ATOM 2238 C CA . LEU B 1 5 ? -0.333 11.647 16.082 1.00 30.87 5 LEU A CA 1
ATOM 2239 C C . LEU B 1 5 ? -0.622 11.491 14.534 1.00 48.56 5 LEU A C 1
ATOM 2240 O O . LEU B 1 5 ? -1.796 11.482 14.147 1.00 49.18 5 LEU A O 1
ATOM 2245 N N . SER B 1 6 ? 0.418 11.393 13.668 1.00 34.78 6 SER A N 1
ATOM 2246 C CA . SER B 1 6 ? 0.235 11.395 12.240 1.00 31.84 6 SER A CA 1
ATOM 2247 C C . SER B 1 6 ? 0.850 10.152 11.640 1.00 20.32 6 SER A C 1
ATOM 2248 O O . SER B 1 6 ? 1.231 10.155 10.487 1.00 26.99 6 SER A O 1
ATOM 2251 N N . TRP B 1 7 ? 0.839 9.025 12.361 1.00 19.72 7 TRP A N 1
ATOM 2252 C CA . TRP B 1 7 ? 1.152 7.740 11.773 1.00 14.56 7 TRP A CA 1
ATOM 2253 C C . TRP B 1 7 ? 0.108 7.365 10.761 1.00 14.02 7 TRP A C 1
ATOM 2254 O O . TRP B 1 7 ? -1.035 7.822 10.831 1.00 16.35 7 TRP A O 1
ATOM 2265 N N . GLY B 1 8 ? 0.482 6.552 9.770 1.00 13.89 8 GLY A N 1
ATOM 2266 C CA . GLY B 1 8 ? -0.485 6.118 8.758 1.00 13.64 8 GLY A CA 1
ATOM 2267 C C . GLY B 1 8 ? 0.134 4.971 7.981 1.00 12.57 8 GLY A C 1
ATOM 2268 O O . GLY B 1 8 ? 0.905 4.166 8.575 1.00 12.89 8 GLY A O 1
ATOM 2269 N N . TYR B 1 9 ? -0.153 4.908 6.683 1.00 12.39 9 TYR A N 1
ATOM 2270 C CA . TYR B 1 9 ? 0.302 3.782 5.824 1.00 12.69 9 TYR A CA 1
ATOM 2271 C C . TYR B 1 9 ? 0.970 4.387 4.563 1.00 14.11 9 TYR A C 1
ATOM 2272 O O . TYR B 1 9 ? 1.189 3.655 3.609 1.00 16.27 9 TYR A O 1
ATOM 2281 N N . ARG B 1 10 ? 1.282 5.672 4.587 1.00 15.21 10 ARG A N 1
ATOM 2282 C CA . ARG B 1 10 ? 1.934 6.267 3.411 1.00 16.17 10 ARG A CA 1
ATOM 2283 C C . ARG B 1 10 ? 3.453 6.176 3.653 1.00 16.22 10 ARG A C 1
ATOM 2284 O O . ARG B 1 10 ? 3.926 5.646 4.639 1.00 16.48 10 ARG A O 1
ATOM 2292 N N . GLU B 1 11 ? 4.207 6.706 2.692 1.00 16.84 11 GLU A N 1
ATOM 2293 C CA . GLU B 1 11 ? 5.649 6.433 2.708 1.00 20.21 11 GLU A CA 1
ATOM 2294 C C . GLU B 1 11 ? 6.360 6.894 3.946 1.00 18.18 11 GLU A C 1
ATOM 2295 O O . GLU B 1 11 ? 7.135 6.122 4.584 1.00 20.26 11 GLU A O 1
ATOM 2301 N N . HIS B 1 12 ? 6.074 8.103 4.337 1.00 19.20 12 HIS A N 1
ATOM 2302 C CA . HIS B 1 12 ? 6.826 8.674 5.438 1.00 22.03 12 HIS A CA 1
ATOM 2303 C C . HIS B 1 12 ? 6.221 8.385 6.781 1.00 20.96 12 HIS A C 1
ATOM 2304 O O . HIS B 1 12 ? 6.884 8.555 7.794 1.00 28.48 12 HIS A O 1
ATOM 2311 N N . ASN B 1 13 ? 4.956 8.028 6.862 1.00 16.53 13 ASN A N 1
ATOM 2312 C CA . ASN B 1 13 ? 4.376 7.769 8.169 1.00 16.07 13 ASN A CA 1
ATOM 2313 C C . ASN B 1 13 ? 3.968 6.274 8.342 1.00 14.50 13 ASN A C 1
ATOM 2314 O O . ASN B 1 13 ? 3.290 5.990 9.321 1.00 14.68 13 ASN A O 1
ATOM 2319 N N . GLY B 1 14 ? 4.400 5.402 7.429 1.00 14.78 14 GLY A N 1
ATOM 2320 C CA . GLY B 1 14 ? 3.892 4.052 7.374 1.00 14.12 14 GLY A CA 1
ATOM 2321 C C . GLY B 1 14 ? 4.637 3.117 8.331 1.00 14.05 14 GLY A C 1
ATOM 2322 O O . GLY B 1 14 ? 5.464 3.526 9.128 1.00 14.41 14 GLY A O 1
ATOM 2323 N N . PRO B 1 15 ? 4.228 1.837 8.332 1.00 12.57 15 PRO A N 1
ATOM 2324 C CA . PRO B 1 15 ? 4.648 0.868 9.316 1.00 12.63 15 PRO A CA 1
ATOM 2325 C C . PRO B 1 15 ? 6.108 0.863 9.582 1.00 13.12 15 PRO A C 1
ATOM 2326 O O . PRO B 1 15 ? 6.490 0.642 10.759 1.00 13.25 15 PRO A O 1
ATOM 2330 N N . ILE B 1 16 ? 6.981 0.983 8.598 1.00 15.86 16 ILE A N 1
ATOM 2331 C CA . ILE B 1 16 ? 8.369 0.860 8.882 1.00 16.07 16 ILE A CA 1
ATOM 2332 C C . ILE B 1 16 ? 8.867 2.060 9.743 1.00 15.92 16 ILE A C 1
ATOM 2333 O O . ILE B 1 16 ? 9.944 1.950 10.406 1.00 21.83 16 ILE A O 1
ATOM 2338 N N . HIS B 1 17 ? 8.095 3.140 9.805 1.00 15.85 17 HIS A N 1
ATOM 2339 C CA . HIS B 1 17 ? 8.416 4.300 10.606 1.00 17.98 17 HIS A CA 1
ATOM 2340 C C . HIS B 1 17 ? 7.759 4.305 11.960 1.00 17.46 17 HIS A C 1
ATOM 2341 O O . HIS B 1 17 ? 8.117 5.146 12.769 1.00 19.33 17 HIS A O 1
ATOM 2348 N N . TRP B 1 18 ? 6.822 3.390 12.251 1.00 14.85 18 TRP A N 1
ATOM 2349 C CA . TRP B 1 18 ? 6.059 3.502 13.485 1.00 14.11 18 TRP A CA 1
ATOM 2350 C C . TRP B 1 18 ? 6.920 3.473 14.733 1.00 16.16 18 TRP A C 1
ATOM 2351 O O . TRP B 1 18 ? 6.621 4.102 15.730 1.00 19.04 18 TRP A O 1
ATOM 2362 N N . LYS B 1 19 ? 8.013 2.698 14.650 1.00 14.36 19 LYS A N 1
ATOM 2363 C CA . LYS B 1 19 ? 8.926 2.577 15.778 1.00 18.96 19 LYS A CA 1
ATOM 2364 C C . LYS B 1 19 ? 9.540 3.889 16.215 1.00 21.25 19 LYS A C 1
ATOM 2365 O O . LYS B 1 19 ? 9.989 4.036 17.317 1.00 30.14 19 LYS A O 1
ATOM 2371 N N . GLU B 1 20 ? 9.580 4.805 15.311 1.00 25.91 20 GLU A N 1
ATOM 2372 C CA . GLU B 1 20 ? 10.274 6.087 15.597 1.00 31.11 20 GLU A CA 1
ATOM 2373 C C . GLU B 1 20 ? 9.547 6.812 16.688 1.00 33.26 20 GLU A C 1
ATOM 2374 O O . GLU B 1 20 ? 10.090 7.498 17.442 1.00 61.22 20 GLU A O 1
ATOM 2380 N N . PHE B 1 21 ? 8.263 6.544 16.759 1.00 21.15 21 PHE A N 1
ATOM 2381 C CA . PHE B 1 21 ? 7.451 7.065 17.773 1.00 20.94 21 PHE A CA 1
ATOM 2382 C C . PHE B 1 21 ? 6.722 6.088 18.774 1.00 21.56 21 PHE A C 1
ATOM 2383 O O . PHE B 1 21 ? 6.285 6.516 19.896 1.00 20.64 21 PHE A O 1
ATOM 2391 N N . PHE B 1 22 ? 6.645 4.826 18.473 1.00 18.99 22 PHE A N 1
ATOM 2392 C CA . PHE B 1 22 ? 6.129 3.849 19.336 1.00 19.50 22 PHE A CA 1
ATOM 2393 C C . PHE B 1 22 ? 7.186 2.740 19.409 1.00 15.06 22 PHE A C 1
ATOM 2394 O O . PHE B 1 22 ? 7.144 1.740 18.596 1.00 15.59 22 PHE A O 1
ATOM 2402 N N . PRO B 1 23 ? 8.131 2.813 20.314 1.00 15.28 23 PRO A N 1
ATOM 2403 C CA . PRO B 1 23 ? 9.202 1.845 20.278 1.00 14.74 23 PRO A CA 1
ATOM 2404 C C . PRO B 1 23 ? 8.799 0.352 20.436 1.00 14.58 23 PRO A C 1
ATOM 2405 O O . PRO B 1 23 ? 9.575 -0.541 20.021 1.00 15.03 23 PRO A O 1
ATOM 2409 N N . ILE B 1 24 ? 7.662 0.065 21.046 1.00 13.09 24 ILE A N 1
ATOM 2410 C CA . ILE B 1 24 ? 7.208 -1.319 21.173 1.00 12.62 24 ILE A CA 1
ATOM 2411 C C . ILE B 1 24 ? 6.948 -1.931 19.812 1.00 13.09 24 ILE A C 1
ATOM 2412 O O . ILE B 1 24 ? 6.792 -3.134 19.719 1.00 12.69 24 ILE A O 1
ATOM 2417 N N . ALA B 1 25 ? 6.940 -1.127 18.749 1.00 13.35 25 ALA A N 1
ATOM 2418 C CA . ALA B 1 25 ? 6.824 -1.693 17.412 1.00 12.81 25 ALA A CA 1
ATOM 2419 C C . ALA B 1 25 ? 7.875 -2.780 17.180 1.00 12.11 25 ALA A C 1
ATOM 2420 O O . ALA B 1 25 ? 7.646 -3.658 16.314 1.00 12.99 25 ALA A O 1
ATOM 2422 N N . ASP B 1 26 ? 9.029 -2.684 17.843 1.00 13.94 26 ASP A N 1
ATOM 2423 C CA . ASP B 1 26 ? 10.063 -3.668 17.761 1.00 15.84 26 ASP A CA 1
ATOM 2424 C C . ASP B 1 26 ? 10.106 -4.640 18.942 1.00 16.07 26 ASP A C 1
ATOM 2425 O O . ASP B 1 26 ? 11.126 -5.257 19.171 1.00 16.65 26 ASP A O 1
ATOM 2430 N N . GLY B 1 27 ? 8.973 -4.806 19.619 1.00 14.35 27 GLY A N 1
ATOM 2431 C CA . GLY B 1 27 ? 8.885 -5.650 20.767 1.00 14.36 27 GLY A CA 1
ATOM 2432 C C . GLY B 1 27 ? 8.880 -7.143 20.407 1.00 12.94 27 GLY A C 1
ATOM 2433 O O . GLY B 1 27 ? 8.975 -7.558 19.236 1.00 14.98 27 GLY A O 1
ATOM 2434 N N . ASP B 1 28 ? 8.742 -7.962 21.441 1.00 13.74 28 ASP A N 1
ATOM 2435 C CA . ASP B 1 28 ? 8.852 -9.382 21.313 1.00 16.35 28 ASP A CA 1
ATOM 2436 C C . ASP B 1 28 ? 7.487 -10.075 21.095 1.00 12.57 28 ASP A C 1
ATOM 2437 O O . ASP B 1 28 ? 7.485 -11.268 20.848 1.00 15.15 28 ASP A O 1
ATOM 2442 N N . GLN B 1 29 ? 6.397 -9.326 21.169 1.00 11.37 29 GLN A N 1
ATOM 2443 C CA . GLN B 1 29 ? 5.089 -9.943 20.956 1.00 11.18 29 GLN A CA 1
ATOM 2444 C C . GLN B 1 29 ? 4.245 -9.103 20.008 1.00 10.12 29 GLN A C 1
ATOM 2445 O O . GLN B 1 29 ? 3.108 -8.804 20.260 1.00 10.53 29 GLN A O 1
ATOM 2451 N N . GLN B 1 30 ? 4.847 -8.766 18.864 1.00 9.40 30 GLN A N 1
ATOM 2452 C CA . GLN B 1 30 ? 4.166 -7.940 17.883 1.00 8.95 30 GLN A CA 1
ATOM 2453 C C . GLN B 1 30 ? 3.361 -8.747 16.856 1.00 8.27 30 GLN A C 1
ATOM 2454 O O . GLN B 1 30 ? 3.680 -9.898 16.571 1.00 9.24 30 GLN A O 1
ATOM 2460 N N . SER B 1 31 ? 2.364 -8.099 16.341 1.00 8.15 31 SER A N 1
ATOM 2461 C CA . SER B 1 31 ? 1.465 -8.714 15.335 1.00 7.96 31 SER A CA 1
ATOM 2462 C C . SER B 1 31 ? 1.381 -7.782 14.123 1.00 7.87 31 SER A C 1
ATOM 2463 O O . SER B 1 31 ? 1.604 -6.572 14.216 1.00 8.23 31 SER A O 1
ATOM 2466 N N . PRO B 1 32 ? 0.964 -8.311 12.970 1.00 7.36 32 PRO A N 1
ATOM 2467 C CA . PRO B 1 32 ? 0.627 -9.707 12.684 1.00 7.19 32 PRO A CA 1
ATOM 2468 C C . PRO B 1 32 ? 1.873 -10.544 12.451 1.00 7.26 32 PRO A C 1
ATOM 2469 O O . PRO B 1 32 ? 2.981 -10.066 12.601 1.00 8.58 32 PRO A O 1
ATOM 2473 N N . ILE B 1 33 ? 1.661 -11.803 12.101 1.00 7.90 33 ILE A N 1
ATOM 2474 C CA . ILE B 1 33 ? 2.718 -12.745 11.877 1.00 8.52 33 ILE A CA 1
ATOM 2475 C C . ILE B 1 33 ? 2.386 -13.580 10.655 1.00 8.19 33 ILE A C 1
ATOM 2476 O O . ILE B 1 33 ? 1.259 -13.683 10.192 1.00 8.59 33 ILE A O 1
ATOM 2481 N N A GLU B 1 34 ? 3.445 -14.247 10.197 0.50 9.26 34 GLU A N 1
ATOM 2482 N N B GLU B 1 34 ? 3.447 -14.266 10.197 0.50 9.27 34 GLU A N 1
ATOM 2483 C CA A GLU B 1 34 ? 3.368 -15.334 9.247 0.50 9.38 34 GLU A CA 1
ATOM 2484 C CA B GLU B 1 34 ? 3.374 -15.328 9.271 0.50 9.39 34 GLU A CA 1
ATOM 2485 C C A GLU B 1 34 ? 3.014 -16.634 10.040 0.50 9.09 34 GLU A C 1
ATOM 2486 C C B GLU B 1 34 ? 2.971 -16.603 10.083 0.50 9.00 34 GLU A C 1
ATOM 2487 O O A GLU B 1 34 ? 3.734 -17.030 10.960 0.50 11.07 34 GLU A O 1
ATOM 2488 O O B GLU B 1 34 ? 3.622 -16.948 11.076 0.50 10.51 34 GLU A O 1
ATOM 2499 N N . ILE B 1 35 ? 1.918 -17.273 9.659 1.00 8.36 35 ILE A N 1
ATOM 2500 C CA . ILE B 1 35 ? 1.508 -18.536 10.248 1.00 10.04 35 ILE A CA 1
ATOM 2501 C C . ILE B 1 35 ? 2.000 -19.636 9.361 1.00 9.78 35 ILE A C 1
ATOM 2502 O O . ILE B 1 35 ? 1.580 -19.778 8.214 1.00 10.67 35 ILE A O 1
ATOM 2507 N N . LYS B 1 36 ? 2.956 -20.416 9.834 1.00 11.09 36 LYS A N 1
ATOM 2508 C CA . LYS B 1 36 ? 3.606 -21.483 9.064 1.00 11.21 36 LYS A CA 1
ATOM 2509 C C . LYS B 1 36 ? 3.023 -22.777 9.639 1.00 12.11 36 LYS A C 1
ATOM 2510 O O . LYS B 1 36 ? 3.330 -23.154 10.786 1.00 14.03 36 LYS A O 1
ATOM 2516 N N . THR B 1 37 ? 2.133 -23.375 8.868 1.00 12.82 37 THR A N 1
ATOM 2517 C CA . THR B 1 37 ? 1.361 -24.455 9.423 1.00 15.02 37 THR A CA 1
ATOM 2518 C C . THR B 1 37 ? 2.171 -25.678 9.857 1.00 15.44 37 THR A C 1
ATOM 2519 O O . THR B 1 37 ? 1.749 -26.337 10.819 1.00 18.13 37 THR A O 1
ATOM 2523 N N . LYS B 1 38 ? 3.342 -25.944 9.286 1.00 15.19 38 LYS A N 1
ATOM 2524 C CA . LYS B 1 38 ? 4.127 -27.057 9.722 1.00 15.10 38 LYS A CA 1
ATOM 2525 C C . LYS B 1 38 ? 4.784 -26.761 11.076 1.00 14.48 38 LYS A C 1
ATOM 2526 O O . LYS B 1 38 ? 5.232 -27.715 11.763 1.00 17.93 38 LYS A O 1
ATOM 2532 N N . GLU B 1 39 ? 4.838 -25.499 11.473 1.00 13.73 39 GLU A N 1
ATOM 2533 C CA . GLU B 1 39 ? 5.404 -25.124 12.715 1.00 14.34 39 GLU A CA 1
ATOM 2534 C C . GLU B 1 39 ? 4.374 -24.908 13.810 1.00 12.99 39 GLU A C 1
ATOM 2535 O O . GLU B 1 39 ? 4.715 -24.703 15.001 1.00 16.79 39 GLU A O 1
ATOM 2541 N N . VAL B 1 40 ? 3.087 -24.935 13.488 1.00 12.75 40 VAL A N 1
ATOM 2542 C CA . VAL B 1 40 ? 2.081 -24.708 14.508 1.00 13.35 40 VAL A CA 1
ATOM 2543 C C . VAL B 1 40 ? 1.920 -25.991 15.336 1.00 14.56 40 VAL A C 1
ATOM 2544 O O . VAL B 1 40 ? 2.135 -27.067 14.840 1.00 17.71 40 VAL A O 1
ATOM 2548 N N . LYS B 1 41 ? 1.580 -25.831 16.607 1.00 14.61 41 LYS A N 1
ATOM 2549 C CA . LYS B 1 41 ? 1.405 -26.936 17.535 1.00 15.25 41 LYS A CA 1
ATOM 2550 C C . LYS B 1 41 ? -0.069 -27.159 17.748 1.00 13.84 41 LYS A C 1
ATOM 2551 O O . LYS B 1 41 ? -0.744 -26.280 18.292 1.00 14.17 41 LYS A O 1
ATOM 2557 N N . TYR B 1 42 ? -0.593 -28.335 17.389 1.00 14.79 42 TYR A N 1
ATOM 2558 C CA . TYR B 1 42 ? -1.928 -28.655 17.780 1.00 14.64 42 TYR A CA 1
ATOM 2559 C C . TYR B 1 42 ? -1.990 -28.803 19.271 1.00 12.33 42 TYR A C 1
ATOM 2560 O O . TYR B 1 42 ? -1.129 -29.410 19.870 1.00 15.53 42 TYR A O 1
ATOM 2569 N N . ASP B 1 43 ? -3.014 -28.209 19.894 1.00 12.04 43 ASP A N 1
ATOM 2570 C CA . ASP B 1 43 ? -3.140 -28.224 21.363 1.00 12.49 43 ASP A CA 1
ATOM 2571 C C . ASP B 1 43 ? -4.525 -28.641 21.747 1.00 12.89 43 ASP A C 1
ATOM 2572 O O . ASP B 1 43 ? -5.486 -27.915 21.537 1.00 13.63 43 ASP A O 1
ATOM 2577 N N . SER B 1 44 ? -4.654 -29.881 22.261 1.00 16.25 44 SER A N 1
ATOM 2578 C CA . SER B 1 44 ? -5.945 -30.428 22.651 1.00 18.16 44 SER A CA 1
ATOM 2579 C C . SER B 1 44 ? -6.572 -29.695 23.818 1.00 15.71 44 SER A C 1
ATOM 2580 O O . SER B 1 44 ? -7.748 -29.930 24.114 1.00 19.59 44 SER A O 1
ATOM 2583 N N . SER B 1 45 ? -5.818 -28.855 24.557 1.00 14.87 45 SER A N 1
ATOM 2584 C CA . SER B 1 45 ? -6.416 -28.109 25.631 1.00 14.82 45 SER A CA 1
ATOM 2585 C C . SER B 1 45 ? -7.182 -26.882 25.082 1.00 14.73 45 SER A C 1
ATOM 2586 O O . SER B 1 45 ? -8.000 -26.311 25.846 1.00 15.80 45 SER A O 1
ATOM 2589 N N . LEU B 1 46 ? -7.000 -26.484 23.855 1.00 12.23 46 LEU A N 1
ATOM 2590 C CA . LEU B 1 46 ? -7.745 -25.364 23.290 1.00 11.22 46 LEU A CA 1
ATOM 2591 C C . LEU B 1 46 ? -9.200 -25.786 23.108 1.00 11.67 46 LEU A C 1
ATOM 2592 O O . LEU B 1 46 ? -9.496 -26.941 22.805 1.00 14.46 46 LEU A O 1
ATOM 2597 N N . ARG B 1 47 ? -10.105 -24.854 23.340 1.00 9.45 47 ARG A N 1
ATOM 2598 C CA . ARG B 1 47 ? -11.516 -25.145 23.258 1.00 9.74 47 ARG A CA 1
ATOM 2599 C C . ARG B 1 47 ? -12.113 -24.581 21.989 1.00 8.05 47 ARG A C 1
ATOM 2600 O O . ARG B 1 47 ? -11.577 -23.626 21.397 1.00 8.43 47 ARG A O 1
ATOM 2608 N N . PRO B 1 48 ? -13.250 -25.092 21.553 1.00 8.60 48 PRO A N 1
ATOM 2609 C CA . PRO B 1 48 ? -13.979 -24.408 20.480 1.00 8.81 48 PRO A CA 1
ATOM 2610 C C . PRO B 1 48 ? -14.333 -23.005 20.919 1.00 7.95 48 PRO A C 1
ATOM 2611 O O . PRO B 1 48 ? -14.519 -22.719 22.122 1.00 8.10 48 PRO A O 1
ATOM 2615 N N . LEU B 1 49 ? -14.512 -22.112 19.948 1.00 7.70 49 LEU A N 1
ATOM 2616 C CA . LEU B 1 49 ? -14.994 -20.773 20.274 1.00 7.96 49 LEU A CA 1
ATOM 2617 C C . LEU B 1 49 ? -16.420 -20.845 20.701 1.00 8.06 49 LEU A C 1
ATOM 2618 O O . LEU B 1 49 ? -17.276 -21.502 20.084 1.00 8.88 49 LEU A O 1
ATOM 2623 N N . SER B 1 50 ? -16.744 -20.078 21.774 1.00 7.96 50 SER A N 1
ATOM 2624 C CA . SER B 1 50 ? -18.065 -19.861 22.317 1.00 8.89 50 SER A CA 1
ATOM 2625 C C . SER B 1 50 ? -18.481 -18.421 22.006 1.00 7.81 50 SER A C 1
ATOM 2626 O O . SER B 1 50 ? -17.918 -17.517 22.558 1.00 8.67 50 SER A O 1
ATOM 2629 N N . ILE B 1 51 ? -19.385 -18.231 21.068 1.00 7.51 51 ILE A N 1
ATOM 2630 C CA . ILE B 1 51 ? -19.611 -16.885 20.498 1.00 7.76 51 ILE A CA 1
ATOM 2631 C C . ILE B 1 51 ? -21.055 -16.477 20.651 1.00 7.73 51 ILE A C 1
ATOM 2632 O O . ILE B 1 51 ? -21.993 -17.163 20.228 1.00 8.47 51 ILE A O 1
ATOM 2637 N N . LYS B 1 52 ? -21.260 -15.301 21.267 1.00 7.70 52 LYS A N 1
ATOM 2638 C CA . LYS B 1 52 ? -22.576 -14.723 21.398 1.00 8.35 52 LYS A CA 1
ATOM 2639 C C . LYS B 1 52 ? -22.492 -13.269 20.957 1.00 7.74 52 LYS A C 1
ATOM 2640 O O . LYS B 1 52 ? -21.825 -12.459 21.590 1.00 8.61 52 LYS A O 1
ATOM 2646 N N . TYR B 1 53 ? -23.116 -12.944 19.818 1.00 7.96 53 TYR A N 1
ATOM 2647 C CA . TYR B 1 53 ? -23.115 -11.558 19.291 1.00 8.16 53 TYR A CA 1
ATOM 2648 C C . TYR B 1 53 ? -24.529 -11.139 19.057 1.00 8.47 53 TYR A C 1
ATOM 2649 O O . TYR B 1 53 ? -25.238 -11.721 18.245 1.00 9.40 53 TYR A O 1
ATOM 2658 N N . ASP B 1 54 ? -24.965 -10.105 19.785 1.00 8.72 54 ASP A N 1
ATOM 2659 C CA . ASP B 1 54 ? -26.314 -9.561 19.691 1.00 9.51 54 ASP A CA 1
ATOM 2660 C C . ASP B 1 54 ? -26.305 -8.578 18.552 1.00 9.31 54 ASP A C 1
ATOM 2661 O O . ASP B 1 54 ? -25.532 -7.622 18.537 1.00 9.48 54 ASP A O 1
ATOM 2666 N N . PRO B 1 55 ? -27.132 -8.733 17.535 1.00 9.79 55 PRO A N 1
ATOM 2667 C CA . PRO B 1 55 ? -27.152 -7.814 16.389 1.00 10.21 55 PRO A CA 1
ATOM 2668 C C . PRO B 1 55 ? -27.443 -6.381 16.769 1.00 10.27 55 PRO A C 1
ATOM 2669 O O . PRO B 1 55 ? -27.120 -5.461 15.996 1.00 11.43 55 PRO A O 1
ATOM 2673 N N . SER B 1 56 ? -28.066 -6.152 17.915 1.00 10.49 56 SER A N 1
ATOM 2674 C CA . SER B 1 56 ? -28.359 -4.793 18.335 1.00 12.15 56 SER A CA 1
ATOM 2675 C C . SER B 1 56 ? -27.172 -4.121 18.933 1.00 10.94 56 SER A C 1
ATOM 2676 O O . SER B 1 56 ? -27.219 -2.902 19.199 1.00 12.36 56 SER A O 1
ATOM 2679 N N . SER B 1 57 ? -26.094 -4.857 19.237 1.00 10.07 57 SER A N 1
ATOM 2680 C CA . SER B 1 57 ? -24.938 -4.265 19.894 1.00 9.59 57 SER A CA 1
ATOM 2681 C C . SER B 1 57 ? -24.262 -3.227 19.034 1.00 8.87 57 SER A C 1
ATOM 2682 O O . SER B 1 57 ? -23.691 -2.299 19.577 1.00 9.71 57 SER A O 1
ATOM 2685 N N . ALA B 1 58 ? -24.220 -3.430 17.715 1.00 9.35 58 ALA A N 1
ATOM 2686 C CA . ALA B 1 58 ? -23.549 -2.450 16.846 1.00 9.00 58 ALA A CA 1
ATOM 2687 C C . ALA B 1 58 ? -24.357 -1.145 16.921 1.00 9.45 58 ALA A C 1
ATOM 2688 O O . ALA B 1 58 ? -25.579 -1.174 16.858 1.00 10.22 58 ALA A O 1
ATOM 2690 N N . LYS B 1 59 ? -23.656 -0.024 17.015 1.00 8.85 59 LYS A N 1
ATOM 2691 C CA . LYS B 1 59 ? -24.371 1.257 17.103 1.00 10.04 59 LYS A CA 1
ATOM 2692 C C . LYS B 1 59 ? -23.929 2.281 16.106 1.00 11.38 59 LYS A C 1
ATOM 2693 O O . LYS B 1 59 ? -24.755 3.089 15.672 1.00 13.62 59 LYS A O 1
ATOM 2699 N N . ILE B 1 60 ? -22.637 2.386 15.804 1.00 11.57 60 ILE A N 1
ATOM 2700 C CA . ILE B 1 60 ? -22.103 3.489 15.087 1.00 13.95 60 ILE A CA 1
ATOM 2701 C C . ILE B 1 60 ? -20.999 2.990 14.204 1.00 12.78 60 ILE A C 1
ATOM 2702 O O . ILE B 1 60 ? -20.228 2.119 14.654 1.00 12.93 60 ILE A O 1
ATOM 2707 N N . ILE B 1 61 ? -20.883 3.530 13.012 1.00 12.20 61 ILE A N 1
ATOM 2708 C CA . ILE B 1 61 ? -19.731 3.299 12.170 1.00 11.35 61 ILE A CA 1
ATOM 2709 C C . ILE B 1 61 ? -19.085 4.613 11.858 1.00 11.50 61 ILE A C 1
ATOM 2710 O O . ILE B 1 61 ? -19.747 5.624 11.625 1.00 13.37 61 ILE A O 1
ATOM 2715 N N . SER B 1 62 ? -17.722 4.622 11.887 1.00 11.85 62 SER A N 1
ATOM 2716 C CA . SER B 1 62 ? -16.967 5.826 11.710 1.00 11.96 62 SER A CA 1
ATOM 2717 C C . SER B 1 62 ? -15.732 5.559 10.860 1.00 10.79 62 SER A C 1
ATOM 2718 O O . SER B 1 62 ? -15.273 4.433 10.747 1.00 11.10 62 SER A O 1
ATOM 2721 N N . ASN B 1 63 ? -15.200 6.625 10.285 1.00 11.28 63 ASN A N 1
ATOM 2722 C CA . ASN B 1 63 ? -13.947 6.588 9.624 1.00 11.49 63 ASN A CA 1
ATOM 2723 C C . ASN B 1 63 ? -12.887 7.096 10.556 1.00 11.43 63 ASN A C 1
ATOM 2724 O O . ASN B 1 63 ? -12.872 8.285 10.925 1.00 12.69 63 ASN A O 1
ATOM 2729 N N . SER B 1 64 ? -12.026 6.217 11.051 1.00 10.75 64 SER A N 1
ATOM 2730 C CA . SER B 1 64 ? -10.979 6.608 11.979 1.00 11.41 64 SER A CA 1
ATOM 2731 C C . SER B 1 64 ? -9.794 7.305 11.300 1.00 11.86 64 SER A C 1
ATOM 2732 O O . SER B 1 64 ? -8.870 7.782 11.994 1.00 13.96 64 SER A O 1
ATOM 2735 N N . GLY B 1 65 ? -9.762 7.271 9.980 1.00 10.78 65 GLY A N 1
ATOM 2736 C CA . GLY B 1 65 ? -8.576 7.684 9.196 1.00 12.74 65 GLY A CA 1
ATOM 2737 C C . GLY B 1 65 ? -7.682 6.505 8.890 1.00 10.85 65 GLY A C 1
ATOM 2738 O O . GLY B 1 65 ? -6.867 6.617 7.963 1.00 11.40 65 GLY A O 1
ATOM 2739 N N . HIS B 1 66 ? -7.844 5.394 9.613 1.00 10.08 66 HIS A N 1
ATOM 2740 C CA . HIS B 1 66 ? -7.016 4.209 9.469 1.00 9.60 66 HIS A CA 1
ATOM 2741 C C . HIS B 1 66 ? -7.786 2.967 9.062 1.00 8.25 66 HIS A C 1
ATOM 2742 O O . HIS B 1 66 ? -7.163 1.996 8.634 1.00 8.50 66 HIS A O 1
ATOM 2749 N N . SER B 1 67 ? -9.116 3.029 9.180 1.00 8.47 67 SER A N 1
ATOM 2750 C CA . SER B 1 67 ? -10.035 1.977 8.763 1.00 8.12 67 SER A CA 1
ATOM 2751 C C . SER B 1 67 ? -11.448 2.548 8.996 1.00 8.55 67 SER A C 1
ATOM 2752 O O . SER B 1 67 ? -11.550 3.690 9.440 1.00 10.16 67 SER A O 1
ATOM 2755 N N . PHE B 1 68 ? -12.471 1.754 8.738 1.00 8.46 68 PHE A N 1
ATOM 2756 C CA . PHE B 1 68 ? -13.754 2.050 9.391 1.00 9.14 68 PHE A CA 1
ATOM 2757 C C . PHE B 1 68 ? -13.708 1.401 10.759 1.00 8.39 68 PHE A C 1
ATOM 2758 O O . PHE B 1 68 ? -13.017 0.420 10.946 1.00 11.09 68 PHE A O 1
ATOM 2766 N N . ASN B 1 69 ? -14.521 1.896 11.680 1.00 9.07 69 ASN A N 1
ATOM 2767 C CA . ASN B 1 69 ? -14.714 1.280 12.975 1.00 10.19 69 ASN A CA 1
ATOM 2768 C C . ASN B 1 69 ? -16.181 1.143 13.238 1.00 9.81 69 ASN A C 1
ATOM 2769 O O . ASN B 1 69 ? -16.900 2.166 13.207 1.00 11.00 69 ASN A O 1
ATOM 2774 N N . VAL B 1 70 ? -16.661 -0.071 13.428 1.00 9.56 70 VAL A N 1
ATOM 2775 C CA . VAL B 1 70 ? -18.008 -0.313 13.959 1.00 9.98 70 VAL A CA 1
ATOM 2776 C C . VAL B 1 70 ? -17.836 -0.393 15.458 1.00 9.82 70 VAL A C 1
ATOM 2777 O O . VAL B 1 70 ? -17.122 -1.276 15.943 1.00 9.58 70 VAL A O 1
ATOM 2781 N N . ASP B 1 71 ? -18.478 0.518 16.203 1.00 10.24 71 ASP A N 1
ATOM 2782 C CA . ASP B 1 71 ? -18.402 0.537 17.650 1.00 10.42 71 ASP A CA 1
ATOM 2783 C C . ASP B 1 71 ? -19.692 -0.111 18.146 1.00 9.79 71 ASP A C 1
ATOM 2784 O O . ASP B 1 71 ? -20.814 0.155 17.692 1.00 10.53 71 ASP A O 1
ATOM 2789 N N . PHE B 1 72 ? -19.464 -1.005 19.126 1.00 9.36 72 PHE A N 1
ATOM 2790 C CA . PHE B 1 72 ? -20.546 -1.739 19.769 1.00 9.48 72 PHE A CA 1
ATOM 2791 C C . PHE B 1 72 ? -20.775 -1.168 21.185 1.00 9.32 72 PHE A C 1
ATOM 2792 O O . PHE B 1 72 ? -19.834 -0.806 21.868 1.00 11.15 72 PHE A O 1
ATOM 2800 N N . ASP B 1 73 ? -22.024 -1.242 21.604 1.00 9.61 73 ASP A N 1
ATOM 2801 C CA . ASP B 1 73 ? -22.357 -0.886 22.990 1.00 9.32 73 ASP A CA 1
ATOM 2802 C C . ASP B 1 73 ? -21.820 -1.990 23.845 1.00 8.72 73 ASP A C 1
ATOM 2803 O O . ASP B 1 73 ? -22.285 -3.145 23.734 1.00 10.27 73 ASP A O 1
ATOM 2808 N N . ASP B 1 74 ? -20.803 -1.670 24.653 1.00 8.73 74 ASP A N 1
ATOM 2809 C CA . ASP B 1 74 ? -20.178 -2.608 25.534 1.00 9.44 74 ASP A CA 1
ATOM 2810 C C . ASP B 1 74 ? -20.522 -2.337 26.998 1.00 9.15 74 ASP A C 1
ATOM 2811 O O . ASP B 1 74 ? -19.717 -2.584 27.883 1.00 10.10 74 ASP A O 1
ATOM 2816 N N . THR B 1 75 ? -21.747 -1.825 27.231 1.00 9.36 75 THR A N 1
ATOM 2817 C CA . THR B 1 75 ? -22.156 -1.541 28.611 1.00 9.92 75 THR A CA 1
ATOM 2818 C C . THR B 1 75 ? -22.262 -2.771 29.442 1.00 9.38 75 THR A C 1
ATOM 2819 O O . THR B 1 75 ? -21.999 -2.715 30.677 1.00 10.50 75 THR A O 1
ATOM 2823 N N . GLU B 1 76 ? -22.638 -3.906 28.879 1.00 9.93 76 GLU A N 1
ATOM 2824 C CA . GLU B 1 76 ? -22.777 -5.145 29.658 1.00 10.60 76 GLU A CA 1
ATOM 2825 C C . GLU B 1 76 ? -22.510 -6.323 28.717 1.00 9.96 76 GLU A C 1
ATOM 2826 O O . GLU B 1 76 ? -21.846 -6.135 27.683 1.00 11.47 76 GLU A O 1
ATOM 2832 N N . ASN B 1 77 ? -22.818 -7.532 29.132 1.00 10.18 77 ASN A N 1
ATOM 2833 C CA . ASN B 1 77 ? -22.388 -8.744 28.487 1.00 10.03 77 ASN A CA 1
ATOM 2834 C C . ASN B 1 77 ? -23.396 -9.280 27.514 1.00 9.55 77 ASN A C 1
ATOM 2835 O O . ASN B 1 77 ? -23.595 -10.495 27.426 1.00 12.66 77 ASN A O 1
ATOM 2840 N N . LYS B 1 78 ? -23.965 -8.428 26.645 1.00 8.72 78 LYS A N 1
ATOM 2841 C CA . LYS B 1 78 ? -24.809 -8.883 25.572 1.00 9.10 78 LYS A CA 1
ATOM 2842 C C . LYS B 1 78 ? -24.033 -9.654 24.516 1.00 8.91 78 LYS A C 1
ATOM 2843 O O . LYS B 1 78 ? -24.548 -10.661 23.957 1.00 10.02 78 LYS A O 1
ATOM 2849 N N . SER B 1 79 ? -22.835 -9.211 24.189 1.00 8.44 79 SER A N 1
ATOM 2850 C CA . SER B 1 79 ? -22.022 -9.773 23.104 1.00 7.73 79 SER A CA 1
ATOM 2851 C C . SER B 1 79 ? -20.671 -10.114 23.663 1.00 7.82 79 SER A C 1
ATOM 2852 O O . SER B 1 79 ? -19.914 -9.238 24.081 1.00 8.43 79 SER A O 1
ATOM 2855 N N . VAL B 1 80 ? -20.379 -11.431 23.751 1.00 7.51 80 VAL A N 1
ATOM 2856 C CA . VAL B 1 80 ? -19.200 -11.925 24.419 1.00 7.84 80 VAL A CA 1
ATOM 2857 C C . VAL B 1 80 ? -18.601 -13.114 23.651 1.00 8.01 80 VAL A C 1
ATOM 2858 O O . VAL B 1 80 ? -19.323 -13.916 23.029 1.00 9.04 80 VAL A O 1
ATOM 2862 N N . LEU B 1 81 ? -17.288 -13.211 23.768 1.00 7.69 81 LEU A N 1
ATOM 2863 C CA . LEU B 1 81 ? -16.505 -14.312 23.252 1.00 8.02 81 LEU A CA 1
ATOM 2864 C C . LEU B 1 81 ? -15.917 -15.044 24.464 1.00 7.39 81 LEU A C 1
ATOM 2865 O O . LEU B 1 81 ? -15.275 -14.426 25.328 1.00 8.35 81 LEU A O 1
ATOM 2870 N N . ARG B 1 82 ? -16.098 -16.367 24.458 1.00 7.86 82 ARG A N 1
ATOM 2871 C CA . ARG B 1 82 ? -15.527 -17.236 25.484 1.00 8.46 82 ARG A CA 1
ATOM 2872 C C . ARG B 1 82 ? -14.928 -18.461 24.770 1.00 8.18 82 ARG A C 1
ATOM 2873 O O . ARG B 1 82 ? -14.981 -18.605 23.542 1.00 8.66 82 ARG A O 1
ATOM 2881 N N . GLY B 1 83 ? -14.360 -19.376 25.540 1.00 8.54 83 GLY A N 1
ATOM 2882 C CA . GLY B 1 83 ? -13.780 -20.554 24.963 1.00 9.01 83 GLY A CA 1
ATOM 2883 C C . GLY B 1 83 ? -12.523 -20.227 24.219 1.00 8.37 83 GLY A C 1
ATOM 2884 O O . GLY B 1 83 ? -11.768 -19.294 24.567 1.00 8.82 83 GLY A O 1
ATOM 2885 N N . GLY B 1 84 ? -12.217 -20.982 23.174 1.00 9.21 84 GLY A N 1
ATOM 2886 C CA . GLY B 1 84 ? -10.950 -20.746 22.468 1.00 9.46 84 GLY A CA 1
ATOM 2887 C C . GLY B 1 84 ? -9.808 -20.977 23.447 1.00 8.74 84 GLY A C 1
ATOM 2888 O O . GLY B 1 84 ? -9.830 -21.888 24.250 1.00 9.61 84 GLY A O 1
ATOM 2889 N N . PRO B 1 85 ? -8.765 -20.114 23.394 1.00 8.69 85 PRO A N 1
ATOM 2890 C CA . PRO B 1 85 ? -7.671 -20.134 24.337 1.00 9.06 85 PRO A CA 1
ATOM 2891 C C . PRO B 1 85 ? -7.985 -19.302 25.595 1.00 8.73 85 PRO A C 1
ATOM 2892 O O . PRO B 1 85 ? -7.090 -19.143 26.437 1.00 10.46 85 PRO A O 1
ATOM 2896 N N . LEU B 1 86 ? -9.168 -18.724 25.702 1.00 8.38 86 LEU A N 1
ATOM 2897 C CA . LEU B 1 86 ? -9.433 -17.658 26.679 1.00 8.47 86 LEU A CA 1
ATOM 2898 C C . LEU B 1 86 ? -9.870 -18.222 28.021 1.00 9.66 86 LEU A C 1
ATOM 2899 O O . LEU B 1 86 ? -10.644 -19.149 28.113 1.00 11.15 86 LEU A O 1
ATOM 2904 N N . THR B 1 87 ? -9.399 -17.501 29.075 1.00 10.28 87 THR A N 1
ATOM 2905 C CA . THR B 1 87 ? -9.912 -17.703 30.42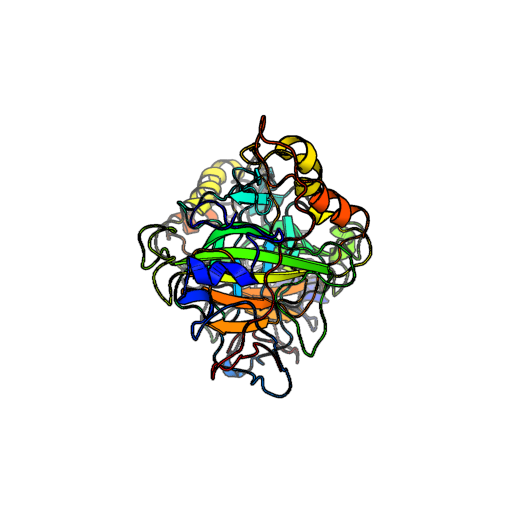2 1.00 12.46 87 THR A CA 1
ATOM 2906 C C . THR B 1 87 ? -10.894 -16.573 30.683 1.00 11.38 87 THR A C 1
ATOM 2907 O O . THR B 1 87 ? -10.532 -15.409 30.606 1.00 12.35 87 THR A O 1
ATOM 2911 N N . GLY B 1 88 ? -12.161 -16.900 30.922 1.00 11.89 88 GLY A N 1
ATOM 2912 C CA . GLY B 1 88 ? -13.146 -15.856 31.205 1.00 13.78 88 GLY A CA 1
ATOM 2913 C C . GLY B 1 88 ? -13.829 -15.299 29.944 1.00 10.59 88 GLY A C 1
ATOM 2914 O O . GLY B 1 88 ? -13.706 -15.843 28.822 1.00 12.25 88 GLY A O 1
ATOM 2915 N N . SER B 1 89 ? -14.521 -14.195 30.168 1.00 10.62 89 SER A N 1
ATOM 2916 C CA . SER B 1 89 ? -15.408 -13.637 29.179 1.00 10.11 89 SER A CA 1
ATOM 2917 C C . SER B 1 89 ? -14.907 -12.357 28.650 1.00 8.70 89 SER A C 1
ATOM 2918 O O . SER B 1 89 ? -14.593 -11.428 29.404 1.00 10.08 89 SER A O 1
ATOM 2921 N N . TYR B 1 90 ? -14.877 -12.277 27.313 1.00 8.32 90 TYR A N 1
ATOM 2922 C CA . TYR B 1 90 ? -14.352 -11.124 26.632 1.00 7.87 90 TYR A CA 1
ATOM 2923 C C . TYR B 1 90 ? -15.463 -10.413 25.845 1.00 7.67 90 TYR A C 1
ATOM 2924 O O . TYR B 1 90 ? -16.114 -11.020 24.987 1.00 8.73 90 TYR A O 1
ATOM 2933 N N . ARG B 1 91 ? -15.689 -9.164 26.158 1.00 7.54 91 ARG A N 1
ATOM 2934 C CA . ARG B 1 91 ? -16.833 -8.410 25.700 1.00 6.95 91 ARG A CA 1
ATOM 2935 C C . ARG B 1 91 ? -16.513 -7.720 24.353 1.00 7.24 91 ARG A C 1
ATOM 2936 O O . ARG B 1 91 ? -15.479 -7.085 24.223 1.00 7.87 91 ARG A O 1
ATOM 2944 N N . LEU B 1 92 ? -17.439 -7.791 23.424 1.00 7.35 92 LEU A N 1
ATOM 2945 C CA . LEU B 1 92 ? -17.274 -7.193 22.090 1.00 7.31 92 LEU A CA 1
ATOM 2946 C C . LEU B 1 92 ? -17.227 -5.692 22.194 1.00 7.65 92 LEU A C 1
ATOM 2947 O O . LEU B 1 92 ? -18.132 -5.050 22.786 1.00 8.59 92 LEU A O 1
ATOM 2952 N N . ARG B 1 93 ? -16.238 -5.080 21.553 1.00 7.68 93 ARG A N 1
ATOM 2953 C CA . ARG B 1 93 ? -16.028 -3.638 21.568 1.00 8.27 93 ARG A CA 1
ATOM 2954 C C . ARG B 1 93 ? -16.143 -3.021 20.149 1.00 7.59 93 ARG A C 1
ATOM 2955 O O . ARG B 1 93 ? -16.766 -1.996 20.001 1.00 8.35 93 ARG A O 1
ATOM 2963 N N . GLN B 1 94 ? -15.424 -3.592 19.160 1.00 7.34 94 GLN A N 1
ATOM 2964 C CA . GLN B 1 94 ? -15.232 -2.897 17.922 1.00 7.98 94 GLN A CA 1
ATOM 2965 C C . GLN B 1 94 ? -14.876 -3.892 16.841 1.00 7.40 94 GLN A C 1
ATOM 2966 O O . GLN B 1 94 ? -14.242 -4.911 17.098 1.00 7.60 94 GLN A O 1
ATOM 2972 N N . VAL B 1 95 ? -15.244 -3.538 15.598 1.00 7.44 95 VAL A N 1
ATOM 2973 C CA . VAL B 1 95 ? -14.838 -4.271 14.410 1.00 7.19 95 VAL A CA 1
ATOM 2974 C C . VAL B 1 95 ? -14.221 -3.298 13.436 1.00 6.97 95 VAL A C 1
ATOM 2975 O O . VAL B 1 95 ? -14.723 -2.174 13.256 1.00 8.17 95 VAL A O 1
ATOM 2979 N N . HIS B 1 96 ? -13.160 -3.706 12.753 1.00 6.94 96 HIS A N 1
ATOM 2980 C CA . HIS B 1 96 ? -12.583 -2.912 11.666 1.00 6.97 96 HIS A CA 1
ATOM 2981 C C . HIS B 1 96 ? -11.955 -3.884 10.664 1.00 6.11 96 HIS A C 1
ATOM 2982 O O . HIS B 1 96 ? -12.003 -5.096 10.827 1.00 6.74 96 HIS A O 1
ATOM 2989 N N . LEU B 1 97 ? -11.396 -3.322 9.592 1.00 6.08 97 LEU A N 1
ATOM 2990 C CA . LEU B 1 97 ? -10.942 -4.100 8.459 1.00 6.26 97 LEU A CA 1
ATOM 2991 C C . LEU B 1 97 ? -9.584 -3.592 7.963 1.00 6.32 97 LEU A C 1
ATOM 2992 O O . LEU B 1 97 ? -9.359 -2.385 7.915 1.00 6.86 97 LEU A O 1
ATOM 2997 N N . HIS B 1 98 ? -8.763 -4.522 7.489 1.00 6.13 98 HIS A N 1
ATOM 2998 C CA . HIS B 1 98 ? -7.519 -4.185 6.817 1.00 5.97 98 HIS A CA 1
ATOM 2999 C C . HIS B 1 98 ? -7.541 -4.722 5.401 1.00 5.96 98 HIS A C 1
ATOM 3000 O O . HIS B 1 98 ? -8.059 -5.828 5.167 1.00 6.47 98 HIS A O 1
ATOM 3007 N N . TRP B 1 99 ? -6.990 -3.959 4.474 1.00 6.03 99 TRP A N 1
ATOM 3008 C CA . TRP B 1 99 ? -6.943 -4.304 3.074 1.00 6.04 99 TRP A CA 1
ATOM 3009 C C . TRP B 1 99 ? -5.650 -3.772 2.486 1.00 6.52 99 TRP A C 1
ATOM 3010 O O . TRP B 1 99 ? -4.835 -3.114 3.158 1.00 6.90 99 TRP A O 1
ATOM 3021 N N . GLY B 1 100 ? -5.431 -4.051 1.193 1.00 7.32 100 GLY A N 1
ATOM 3022 C CA . GLY B 1 100 ? -4.316 -3.541 0.433 1.00 7.42 100 GLY A CA 1
ATOM 3023 C C . GLY B 1 100 ? -4.814 -2.861 -0.805 1.00 7.32 100 GLY A C 1
ATOM 3024 O O . GLY B 1 100 ? -5.998 -2.815 -1.078 1.00 7.61 100 GLY A O 1
ATOM 3025 N N . SER B 1 101 ? -3.847 -2.363 -1.617 1.00 7.94 101 SER A N 1
ATOM 3026 C CA . SER B 1 101 ? -4.243 -1.730 -2.858 1.00 8.52 101 SER A CA 1
ATOM 3027 C C . SER B 1 101 ? -4.593 -2.736 -3.935 1.00 9.43 101 SER A C 1
ATOM 3028 O O . SER B 1 101 ? -5.180 -2.338 -4.935 1.00 11.20 101 SER A O 1
ATOM 3031 N N . ALA B 1 102 ? -4.249 -3.999 -3.762 1.00 9.37 102 ALA A N 1
ATOM 3032 C CA . ALA B 1 102 ? -4.591 -5.026 -4.733 1.00 11.07 102 ALA A CA 1
ATOM 3033 C C . ALA B 1 102 ? -5.258 -6.162 -4.030 1.00 8.76 102 ALA A C 1
ATOM 3034 O O . ALA B 1 102 ? -4.947 -6.437 -2.845 1.00 9.44 102 ALA A O 1
ATOM 3036 N N . ASP B 1 103 ? -6.141 -6.826 -4.728 1.00 9.17 103 ASP A N 1
ATOM 3037 C CA . ASP B 1 103 ? -6.897 -7.918 -4.114 1.00 9.92 103 ASP A CA 1
ATOM 3038 C C . ASP B 1 103 ? -6.100 -9.097 -3.727 1.00 13.01 103 ASP A C 1
ATOM 3039 O O . ASP B 1 103 ? -6.602 -9.896 -2.946 1.00 20.20 103 ASP A O 1
ATOM 3044 N N . ASP B 1 104 ? -4.913 -9.281 -4.225 1.00 15.65 104 ASP A N 1
ATOM 3045 C CA . ASP B 1 104 ? -4.337 -10.578 -3.692 1.00 17.51 104 ASP A CA 1
ATOM 3046 C C . ASP B 1 104 ? -3.314 -10.305 -2.635 1.00 16.45 104 ASP A C 1
ATOM 3047 O O . ASP B 1 104 ? -2.551 -11.157 -2.338 1.00 19.89 104 ASP A O 1
ATOM 3052 N N . HIS B 1 105 ? -3.292 -9.100 -2.023 1.00 14.29 105 HIS A N 1
ATOM 3053 C CA . HIS B 1 105 ? -2.385 -8.846 -0.934 1.00 12.42 105 HIS A CA 1
ATOM 3054 C C . HIS B 1 105 ? -2.926 -7.805 -0.007 1.00 10.92 105 HIS A C 1
ATOM 3055 O O . HIS B 1 105 ? -2.430 -6.654 0.044 1.00 14.08 105 HIS A O 1
ATOM 3062 N N . GLY B 1 106 ? -3.842 -8.158 0.860 1.00 10.68 106 GLY A N 1
ATOM 3063 C CA . GLY B 1 106 ? -4.487 -7.216 1.784 1.00 9.47 106 GLY A CA 1
ATOM 3064 C C . GLY B 1 106 ? -4.536 -7.622 3.234 1.00 8.17 106 GLY A C 1
ATOM 3065 O O . GLY B 1 106 ? -4.802 -6.774 4.067 1.00 10.34 106 GLY A O 1
ATOM 3066 N N . SER B 1 107 ? -4.380 -8.900 3.545 1.00 7.65 107 SER A N 1
ATOM 3067 C CA . SER B 1 107 ? -4.482 -9.338 4.914 1.00 7.24 107 SER A CA 1
ATOM 3068 C C . SER B 1 107 ? -3.243 -8.933 5.693 1.00 6.53 107 SER A C 1
ATOM 3069 O O . SER B 1 107 ? -2.209 -8.584 5.182 1.00 8.82 107 SER A O 1
ATOM 3072 N N . GLU B 1 108 ? -3.377 -9.039 7.017 1.00 6.71 108 GLU A N 1
ATOM 3073 C CA . GLU B 1 108 ? -2.277 -8.822 7.964 1.00 6.95 108 GLU A CA 1
ATOM 3074 C C . GLU B 1 108 ? -1.578 -10.148 8.285 1.00 6.67 108 GLU A C 1
ATOM 3075 O O . GLU B 1 108 ? -0.365 -10.266 8.078 1.00 7.60 108 GLU A O 1
ATOM 3081 N N . HIS B 1 109 ? -2.304 -11.102 8.820 1.00 6.76 109 HIS A N 1
ATOM 3082 C CA . HIS B 1 109 ? -1.776 -12.447 8.930 1.00 7.11 109 HIS A CA 1
ATOM 3083 C C . HIS B 1 109 ? -1.645 -13.039 7.542 1.00 6.99 109 HIS A C 1
ATOM 3084 O O . HIS B 1 109 ? -2.453 -12.772 6.646 1.00 7.17 109 HIS A O 1
ATOM 3091 N N . ILE B 1 110 ? -0.647 -13.913 7.397 1.00 7.72 110 ILE A N 1
ATOM 3092 C CA . ILE B 1 110 ? -0.311 -14.548 6.123 1.00 8.48 110 ILE A CA 1
ATOM 3093 C C . ILE B 1 110 ? -0.087 -16.013 6.457 1.00 8.19 110 ILE A C 1
ATOM 3094 O O . ILE B 1 110 ? 0.550 -16.329 7.460 1.00 10.37 110 ILE A O 1
ATOM 3099 N N . VAL B 1 111 ? -0.652 -16.921 5.660 1.00 8.32 111 VAL A N 1
ATOM 3100 C CA . VAL B 1 111 ? -0.635 -18.343 5.993 1.00 9.05 111 VAL A CA 1
ATOM 3101 C C . VAL B 1 111 ? 0.202 -19.099 4.977 1.00 8.28 111 VAL A C 1
ATOM 3102 O O . VAL B 1 111 ? -0.176 -19.187 3.812 1.00 9.25 111 VAL A O 1
ATOM 3106 N N . ASP B 1 112 ? 1.381 -19.567 5.373 1.00 9.21 112 ASP A N 1
ATOM 3107 C CA . ASP B 1 112 ? 2.304 -20.205 4.418 1.00 10.43 112 ASP A CA 1
ATOM 3108 C C . ASP B 1 112 ? 2.467 -19.376 3.194 1.00 9.60 112 ASP A C 1
ATOM 3109 O O . ASP B 1 112 ? 2.516 -19.872 2.061 1.00 10.45 112 ASP A O 1
ATOM 3114 N N . GLY B 1 113 ? 2.648 -18.048 3.384 1.00 9.36 113 GLY A N 1
ATOM 3115 C CA . GLY B 1 113 ? 2.893 -17.147 2.296 1.00 10.13 113 GLY A CA 1
ATOM 3116 C C . GLY B 1 113 ? 1.661 -16.640 1.584 1.00 9.30 113 GLY A C 1
ATOM 3117 O O . GLY B 1 113 ? 1.778 -15.767 0.721 1.00 11.28 113 GLY A O 1
ATOM 3118 N N . VAL B 1 114 ? 0.485 -17.193 1.907 1.00 9.25 114 VAL A N 1
ATOM 3119 C CA . VAL B 1 114 ? -0.767 -16.774 1.289 1.00 10.94 114 VAL A CA 1
ATOM 3120 C C . VAL B 1 114 ? -1.330 -15.588 2.037 1.00 9.67 114 VAL A C 1
ATOM 3121 O O . VAL B 1 114 ? -1.651 -15.662 3.219 1.00 10.48 114 VAL A O 1
ATOM 3125 N N A SER B 1 115 ? -1.501 -14.570 1.247 0.50 9.62 115 SER A N 1
ATOM 3126 N N B SER B 1 115 ? -1.257 -14.349 1.432 0.50 8.85 115 SER A N 1
ATOM 3127 C CA A SER B 1 115 ? -2.252 -13.505 1.755 0.50 8.53 115 SER A CA 1
ATOM 3128 C CA B SER B 1 115 ? -2.035 -13.056 1.816 0.50 9.73 115 SER A CA 1
ATOM 3129 C C A SER B 1 115 ? -3.625 -13.620 1.264 0.50 7.85 115 SER A C 1
ATOM 3130 C C B SER B 1 115 ? -3.422 -13.040 1.184 0.50 8.63 115 SER A C 1
ATOM 3131 O O A SER B 1 115 ? -3.853 -14.135 0.154 0.50 9.27 115 SER A O 1
ATOM 3132 O O B SER B 1 115 ? -3.566 -13.222 -0.050 0.50 11.71 115 SER A O 1
ATOM 3137 N N . TYR B 1 116 ? -4.508 -12.899 1.974 1.00 7.94 116 TYR A N 1
ATOM 3138 C CA . TYR B 1 116 ? -5.865 -12.821 1.534 1.00 7.77 116 TYR A CA 1
ATOM 3139 C C . TYR B 1 116 ? -6.198 -11.422 1.091 1.00 7.10 116 TYR A C 1
ATOM 3140 O O . TYR B 1 116 ? -5.356 -10.506 1.208 1.00 8.48 116 TYR A O 1
ATOM 3149 N N . ALA B 1 117 ? -7.370 -11.205 0.550 1.00 7.40 117 ALA A N 1
ATOM 3150 C CA . ALA B 1 117 ? -7.755 -9.905 0.041 1.00 7.88 117 ALA A CA 1
ATOM 3151 C C . ALA B 1 117 ? -7.906 -8.869 1.147 1.00 6.82 117 ALA A C 1
ATOM 3152 O O . ALA B 1 117 ? -7.653 -7.685 0.930 1.00 7.66 117 ALA A O 1
ATOM 3154 N N . ALA B 1 118 ? -8.345 -9.303 2.329 1.00 6.57 118 ALA A N 1
ATOM 3155 C CA . ALA B 1 118 ? -8.546 -8.377 3.434 1.00 6.03 118 ALA A CA 1
ATOM 3156 C C . ALA B 1 118 ? -8.631 -9.216 4.691 1.00 5.57 118 ALA A C 1
ATOM 3157 O O . ALA B 1 118 ? -8.618 -10.458 4.660 1.00 6.06 118 ALA A O 1
ATOM 3159 N N . GLU B 1 119 ? -8.720 -8.518 5.839 1.00 5.67 119 GLU A N 1
ATOM 3160 C CA . GLU B 1 119 ? -8.776 -9.199 7.118 1.00 5.77 119 GLU A CA 1
ATOM 3161 C C . GLU B 1 119 ? -9.593 -8.364 8.088 1.00 5.48 119 GLU A C 1
ATOM 3162 O O . GLU B 1 119 ? -9.253 -7.181 8.327 1.00 6.35 119 GLU A O 1
ATOM 3168 N N . LEU B 1 120 ? -10.628 -8.957 8.630 1.00 5.61 120 LEU A N 1
ATOM 3169 C CA . LEU B 1 120 ? -11.526 -8.338 9.608 1.00 6.00 120 LEU A CA 1
ATOM 3170 C C . LEU B 1 120 ? -10.949 -8.624 10.999 1.00 5.69 120 LEU A C 1
ATOM 3171 O O . LEU B 1 120 ? -10.578 -9.763 11.287 1.00 6.33 120 LEU A O 1
ATOM 3176 N N . HIS B 1 121 ? -10.951 -7.603 11.857 1.00 5.80 121 HIS A N 1
ATOM 3177 C CA . HIS B 1 121 ? -10.570 -7.740 13.245 1.00 6.14 121 HIS A CA 1
ATOM 3178 C C . HIS B 1 121 ? -11.745 -7.444 14.131 1.00 5.76 121 HIS A C 1
ATOM 3179 O O . HIS B 1 121 ? -12.371 -6.405 13.989 1.00 7.36 121 HIS A O 1
ATOM 3186 N N . VAL B 1 122 ? -12.015 -8.347 15.061 1.00 6.10 122 VAL A N 1
ATOM 3187 C CA . VAL B 1 122 ? -13.138 -8.254 16.002 1.00 6.20 122 VAL A CA 1
ATOM 3188 C C . VAL B 1 122 ? -12.536 -8.187 17.381 1.00 6.15 122 VAL A C 1
ATOM 3189 O O . VAL B 1 122 ? -11.945 -9.160 17.863 1.00 6.35 122 VAL A O 1
ATOM 3193 N N . VAL B 1 123 ? -12.620 -7.007 18.027 1.00 6.49 123 VAL A N 1
ATOM 3194 C CA . VAL B 1 123 ? -11.886 -6.719 19.239 1.00 6.59 123 VAL A CA 1
ATOM 3195 C C . VAL B 1 123 ? -12.802 -6.850 20.460 1.00 6.55 123 VAL A C 1
ATOM 3196 O O . VAL B 1 123 ? -13.891 -6.305 20.475 1.00 7.10 123 VAL A O 1
ATOM 3200 N N . HIS B 1 124 ? -12.278 -7.565 21.471 1.00 6.74 124 HIS A N 1
ATOM 3201 C CA . HIS B 1 124 ? -12.990 -7.844 22.719 1.00 7.06 124 HIS A CA 1
ATOM 3202 C C . HIS B 1 124 ? -12.122 -7.600 23.886 1.00 7.26 124 HIS A C 1
ATOM 3203 O O . HIS B 1 124 ? -10.882 -7.703 23.770 1.00 7.76 124 HIS A O 1
ATOM 3210 N N . TRP B 1 125 ? -12.705 -7.336 25.070 1.00 7.81 125 TRP A N 1
ATOM 3211 C CA . TRP B 1 125 ? -11.911 -7.087 26.274 1.00 8.16 125 TRP A CA 1
ATOM 3212 C C . TRP B 1 125 ? -12.411 -7.880 27.476 1.00 7.95 125 TRP A C 1
ATOM 3213 O O . TRP B 1 125 ? -13.584 -8.143 27.627 1.00 8.21 125 TRP A O 1
ATOM 3224 N N . ASN B 1 126 ? -11.468 -8.201 28.345 1.00 8.54 126 ASN A N 1
ATOM 3225 C CA . ASN B 1 126 ? -11.740 -9.072 29.493 1.00 8.85 126 ASN A CA 1
ATOM 3226 C C . ASN B 1 126 ? -12.427 -8.332 30.607 1.00 8.80 126 ASN A C 1
ATOM 3227 O O . ASN B 1 126 ? -11.775 -7.676 31.442 1.00 10.17 126 ASN A O 1
ATOM 3232 N N . SER B 1 127 ? -13.742 -8.438 30.671 1.00 9.65 127 SER A N 1
ATOM 3233 C CA . SER B 1 127 ? -14.512 -7.723 31.686 1.00 9.39 127 SER A CA 1
ATOM 3234 C C . SER B 1 127 ? -14.575 -8.542 32.995 1.00 9.56 127 SER A C 1
ATOM 3235 O O . SER B 1 127 ? -15.084 -8.058 34.009 1.00 11.10 127 SER A O 1
ATOM 3238 N N . ASP B 1 128 ? -14.127 -9.778 32.968 1.00 10.39 128 ASP A N 1
ATOM 3239 C CA . ASP B 1 128 ? -13.974 -10.542 34.257 1.00 11.35 128 ASP A CA 1
ATOM 3240 C C . ASP B 1 128 ? -12.832 -10.096 35.091 1.00 11.42 128 ASP A C 1
ATOM 3241 O O . ASP B 1 128 ? -12.875 -10.309 36.300 1.00 15.77 128 ASP A O 1
ATOM 3246 N N . LYS B 1 129 ? -11.843 -9.459 34.526 1.00 10.38 129 LYS A N 1
ATOM 3247 C CA . LYS B 1 129 ? -10.646 -9.022 35.247 1.00 11.23 129 LYS A CA 1
ATOM 3248 C C . LYS B 1 129 ? -10.518 -7.516 35.256 1.00 10.61 129 LYS A C 1
ATOM 3249 O O . LYS B 1 129 ? -9.796 -6.981 36.126 1.00 12.77 129 LYS A O 1
ATOM 3255 N N . TYR B 1 130 ? -11.074 -6.808 34.297 1.00 10.02 130 TYR A N 1
ATOM 3256 C CA . TYR B 1 130 ? -10.869 -5.412 34.182 1.00 10.65 130 TYR A CA 1
ATOM 3257 C C . TYR B 1 130 ? -12.174 -4.682 34.143 1.00 9.49 130 TYR A C 1
ATOM 3258 O O . TYR B 1 130 ? -13.190 -5.177 33.652 1.00 10.19 130 TYR A O 1
ATOM 3267 N N . PRO B 1 131 ? -12.179 -3.396 34.580 1.00 10.23 131 PRO A N 1
ATOM 3268 C CA . PRO B 1 131 ? -13.437 -2.651 34.677 1.00 10.65 131 PRO A CA 1
ATOM 3269 C C . PRO B 1 131 ? -13.823 -1.962 33.379 1.00 10.47 131 PRO A C 1
ATOM 3270 O O . PRO B 1 131 ? -14.939 -1.458 33.269 1.00 11.40 131 PRO A O 1
ATOM 3274 N N . SER B 1 132 ? -12.902 -1.892 32.413 1.00 10.19 132 SER A N 1
ATOM 3275 C CA . SER B 1 132 ? -13.210 -1.162 31.157 1.00 10.59 132 SER A CA 1
ATOM 3276 C C . SER B 1 132 ? -12.263 -1.666 30.093 1.00 9.84 132 SER A C 1
ATOM 3277 O O . SER B 1 132 ? -11.158 -2.178 30.396 1.00 10.53 132 SER A O 1
ATOM 3280 N N . PHE B 1 133 ? -12.619 -1.379 28.856 1.00 9.95 133 PHE A N 1
ATOM 3281 C CA . PHE B 1 133 ? -11.741 -1.643 27.716 1.00 10.17 133 PHE A CA 1
ATOM 3282 C C . PHE B 1 133 ? -10.413 -0.962 27.919 1.00 11.64 133 PHE A C 1
ATOM 3283 O O . PHE B 1 133 ? -9.356 -1.549 27.616 1.00 12.21 133 PHE A O 1
ATOM 3291 N N . VAL B 1 134 ? -10.403 0.312 28.347 1.00 12.84 134 VAL A N 1
ATOM 3292 C CA . VAL B 1 134 ? -9.154 1.010 28.408 1.00 16.14 134 VAL A CA 1
ATOM 3293 C C . VAL B 1 134 ? -8.184 0.340 29.378 1.00 15.44 134 VAL A C 1
ATOM 3294 O O . VAL B 1 134 ? -6.979 0.223 29.075 1.00 16.57 134 VAL A O 1
ATOM 3298 N N . GLU B 1 135 ? -8.663 -0.117 30.533 1.00 13.24 135 GLU A N 1
ATOM 3299 C CA . GLU B 1 135 ? -7.774 -0.864 31.457 1.00 14.32 135 GLU A CA 1
ATOM 3300 C C . GLU B 1 135 ? -7.296 -2.189 30.834 1.00 14.06 135 GLU A C 1
ATOM 3301 O O . GLU B 1 135 ? -6.101 -2.564 30.913 1.00 13.87 135 GLU A O 1
ATOM 3307 N N . ALA B 1 136 ? -8.198 -2.892 30.211 1.00 10.81 136 ALA A N 1
ATOM 3308 C CA . ALA B 1 136 ? -7.842 -4.168 29.659 1.00 10.96 136 ALA A CA 1
ATOM 3309 C C . ALA B 1 136 ? -6.785 -4.032 28.536 1.00 11.51 136 ALA A C 1
ATOM 3310 O O . ALA B 1 136 ? -5.957 -4.914 28.374 1.00 11.95 136 ALA A O 1
ATOM 3312 N N . ALA B 1 137 ? -6.840 -2.931 27.806 1.00 12.24 137 ALA A N 1
ATOM 3313 C CA . ALA B 1 137 ? -6.016 -2.775 26.631 1.00 11.61 137 ALA A CA 1
ATOM 3314 C C . ALA B 1 137 ? -4.513 -2.728 26.977 1.00 10.89 137 ALA A C 1
ATOM 3315 O O . ALA B 1 137 ? -3.686 -2.880 26.093 1.00 12.59 137 ALA A O 1
ATOM 3317 N N . HIS B 1 138 ? -4.176 -2.516 28.255 1.00 13.07 138 HIS A N 1
ATOM 3318 C CA . HIS B 1 138 ? -2.818 -2.428 28.740 1.00 16.32 138 HIS A CA 1
ATOM 3319 C C . HIS B 1 138 ? -2.332 -3.613 29.503 1.00 17.22 138 HIS A C 1
ATOM 3320 O O . HIS B 1 138 ? -1.339 -3.518 30.235 1.00 19.26 138 HIS A O 1
ATOM 3327 N N . GLU B 1 139 ? -3.001 -4.741 29.361 1.00 13.05 139 GLU A N 1
ATOM 3328 C CA . GLU B 1 139 ? -2.627 -5.933 30.101 1.00 13.77 139 GLU A CA 1
ATOM 3329 C C . GLU B 1 139 ? -2.513 -7.117 29.177 1.00 11.78 139 GLU A C 1
ATOM 3330 O O . GLU B 1 139 ? -3.267 -7.251 28.215 1.00 11.13 139 GLU A O 1
ATOM 3336 N N . PRO B 1 140 ? -1.595 -8.052 29.490 1.00 12.10 140 PRO A N 1
ATOM 3337 C CA . PRO B 1 140 ? -1.358 -9.161 28.524 1.00 11.87 140 PRO A CA 1
ATOM 3338 C C . PRO B 1 140 ? -2.569 -10.021 28.232 1.00 10.63 140 PRO A C 1
ATOM 3339 O O . PRO B 1 140 ? -2.715 -10.524 27.126 1.00 11.12 140 PRO A O 1
ATOM 3343 N N . ASP B 1 141 ? -3.416 -10.207 29.237 1.00 10.84 141 ASP A N 1
ATOM 3344 C CA . ASP B 1 141 ? -4.656 -10.969 29.129 1.00 10.94 141 ASP A CA 1
ATOM 3345 C C . ASP B 1 141 ? -5.850 -10.109 28.859 1.00 10.15 141 ASP A C 1
ATOM 3346 O O . ASP B 1 141 ? -6.989 -10.567 28.995 1.00 10.43 141 ASP A O 1
ATOM 3351 N N . GLY B 1 142 ? -5.670 -8.861 28.459 1.00 10.14 142 GLY A N 1
ATOM 3352 C CA . GLY B 1 142 ? -6.772 -7.900 28.426 1.00 9.84 142 GLY A CA 1
ATOM 3353 C C . GLY B 1 142 ? -7.672 -8.024 27.198 1.00 8.50 142 GLY A C 1
ATOM 3354 O O . GLY B 1 142 ? -8.871 -7.843 27.325 1.00 9.17 142 GLY A O 1
ATOM 3355 N N . LEU B 1 143 ? -7.078 -8.254 26.030 1.00 8.29 143 LEU A N 1
ATOM 3356 C CA . LEU B 1 143 ? -7.852 -8.199 24.789 1.00 7.82 143 LEU A CA 1
ATOM 3357 C C . LEU B 1 143 ? -7.845 -9.556 24.104 1.00 7.31 143 LEU A C 1
ATOM 3358 O O . LEU B 1 143 ? -6.869 -10.301 24.152 1.00 7.88 143 LEU A O 1
ATOM 3363 N N . ALA B 1 144 ? -8.936 -9.838 23.382 1.00 7.53 144 ALA A N 1
ATOM 3364 C CA . ALA B 1 144 ? -9.000 -11.035 22.509 1.00 7.53 144 ALA A CA 1
ATOM 3365 C C . ALA B 1 144 ? -9.480 -10.480 21.161 1.00 6.73 144 ALA A C 1
ATOM 3366 O O . ALA B 1 144 ? -10.476 -9.774 21.105 1.00 7.35 144 ALA A O 1
ATOM 3368 N N . VAL B 1 145 ? -8.780 -10.860 20.096 1.00 6.98 145 VAL A N 1
ATOM 3369 C CA . VAL B 1 145 ? -9.118 -10.356 18.771 1.00 6.67 145 VAL A CA 1
ATOM 3370 C C . VAL B 1 145 ? -9.267 -11.540 17.847 1.00 6.24 145 VAL A C 1
ATOM 3371 O O . VAL B 1 145 ? -8.372 -12.362 17.704 1.00 6.88 145 VAL A O 1
ATOM 3375 N N A LEU B 1 146 ? -10.428 -11.571 17.208 0.50 6.42 146 LEU A N 1
ATOM 3376 N N B LEU B 1 146 ? -10.431 -11.628 17.206 0.50 5.84 146 LEU A N 1
ATOM 3377 C CA A LEU B 1 146 ? -10.713 -12.508 16.152 0.50 6.60 146 LEU A CA 1
ATOM 3378 C CA B LEU B 1 146 ? -10.691 -12.624 16.169 0.50 6.70 146 LEU A CA 1
ATOM 3379 C C A LEU B 1 146 ? -10.179 -11.917 14.860 0.50 7.35 146 LEU A C 1
ATOM 3380 C C B LEU B 1 146 ? -10.304 -11.992 14.846 0.50 7.22 146 LEU A C 1
ATOM 3381 O O A LEU B 1 146 ? -10.411 -10.782 14.500 0.50 6.06 146 LEU A O 1
ATOM 3382 O O B LEU B 1 146 ? -10.846 -10.870 14.585 0.50 7.20 146 LEU A O 1
ATOM 3391 N N . GLY B 1 147 ? -9.445 -12.698 14.099 1.00 6.91 147 GLY A N 1
ATOM 3392 C CA . GLY B 1 147 ? -9.076 -12.331 12.749 1.00 7.32 147 GLY A CA 1
ATOM 3393 C C . GLY B 1 147 ? -9.788 -13.232 11.772 1.00 6.43 147 GLY A C 1
ATOM 3394 O O . GLY B 1 147 ? -9.764 -14.457 11.899 1.00 7.80 147 GLY A O 1
ATOM 3395 N N . VAL B 1 148 ? -10.454 -12.618 10.798 1.00 6.10 148 VAL A N 1
ATOM 3396 C CA . VAL B 1 148 ? -11.222 -13.339 9.794 1.00 6.18 148 VAL A CA 1
ATOM 3397 C C . VAL B 1 148 ? -10.733 -12.886 8.438 1.00 5.79 148 VAL A C 1
ATOM 3398 O O . VAL B 1 148 ? -10.833 -11.674 8.109 1.00 6.46 148 VAL A O 1
ATOM 3402 N N . PHE B 1 149 ? -10.219 -13.781 7.630 1.00 5.85 149 PHE A N 1
ATOM 3403 C CA . PHE B 1 149 ? -9.788 -13.443 6.300 1.00 5.81 149 PHE A CA 1
ATOM 3404 C C . PHE B 1 149 ? -10.956 -13.228 5.365 1.00 6.13 149 PHE A C 1
ATOM 3405 O O . PHE B 1 149 ? -11.993 -13.909 5.506 1.00 6.95 149 PHE A O 1
ATOM 3413 N N . LEU B 1 150 ? -10.785 -12.349 4.404 1.00 6.43 150 LEU A N 1
ATOM 3414 C CA . LEU B 1 150 ? -11.721 -12.151 3.301 1.00 6.89 150 LEU A CA 1
ATOM 3415 C C . LEU B 1 150 ? -11.018 -12.536 2.017 1.00 6.77 150 LEU A C 1
ATOM 3416 O O . LEU B 1 150 ? -9.878 -12.127 1.765 1.00 8.00 150 LEU A O 1
ATOM 3421 N N . GLN B 1 151 ? -11.732 -13.275 1.179 1.00 7.42 151 GLN A N 1
ATOM 3422 C CA . GLN B 1 151 ? -11.254 -13.618 -0.163 1.00 8.59 151 GLN A CA 1
ATOM 3423 C C . GLN B 1 151 ? -12.290 -13.084 -1.163 1.00 8.29 151 GLN A C 1
ATOM 3424 O O . GLN B 1 151 ? -13.452 -12.933 -0.859 1.00 8.91 151 GLN A O 1
ATOM 3430 N N . ILE B 1 152 ? -11.820 -12.817 -2.377 1.00 8.74 152 ILE A N 1
ATOM 3431 C CA . ILE B 1 152 ? -12.748 -12.365 -3.419 1.00 9.16 152 ILE A CA 1
ATOM 3432 C C . ILE B 1 152 ? -13.638 -13.473 -3.849 1.00 10.26 152 ILE A C 1
ATOM 3433 O O . ILE B 1 152 ? -13.186 -14.607 -4.134 1.00 12.61 152 ILE A O 1
ATOM 3438 N N . GLY B 1 153 ? -14.900 -13.198 -3.911 1.00 10.78 153 GLY A N 1
ATOM 3439 C CA . GLY B 1 153 ? -15.913 -14.197 -4.358 1.00 13.78 153 GLY A CA 1
ATOM 3440 C C . GLY B 1 153 ? -17.200 -13.474 -4.545 1.00 12.45 153 GLY A C 1
ATOM 3441 O O . GLY B 1 153 ? -17.255 -12.306 -5.032 1.00 16.06 153 GLY A O 1
ATOM 3442 N N . GLU B 1 154 ? -18.279 -14.186 -4.220 1.00 12.94 154 GLU A N 1
ATOM 3443 C CA . GLU B 1 154 ? -19.588 -13.562 -4.377 1.00 13.90 154 GLU A CA 1
ATOM 3444 C C . GLU B 1 154 ? -19.719 -12.360 -3.437 1.00 13.10 154 GLU A C 1
ATOM 3445 O O . GLU B 1 154 ? -19.127 -12.278 -2.334 1.00 13.46 154 GLU A O 1
ATOM 3451 N N . PRO B 1 155 ? -20.513 -11.384 -3.833 1.00 12.19 155 PRO A N 1
ATOM 3452 C CA . PRO B 1 155 ? -20.850 -10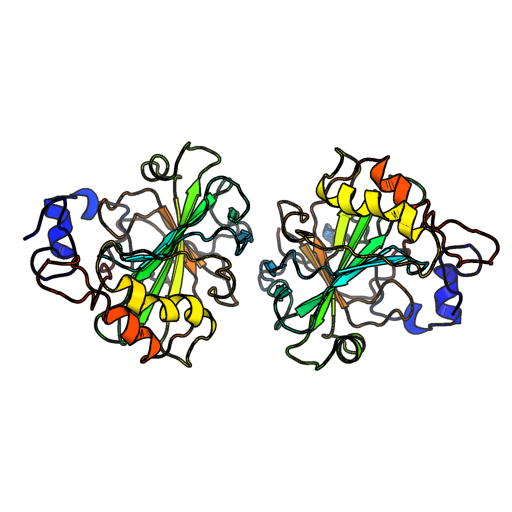.326 -2.911 1.00 11.79 155 PRO A CA 1
ATOM 3453 C C . PRO B 1 155 ? -21.368 -10.865 -1.610 1.00 10.90 155 PRO A C 1
ATOM 3454 O O . PRO B 1 155 ? -22.135 -11.826 -1.564 1.00 13.23 155 PRO A O 1
ATOM 3458 N N . ASN B 1 156 ? -21.068 -10.171 -0.537 1.00 9.86 156 ASN A N 1
ATOM 3459 C CA . ASN B 1 156 ? -21.477 -10.558 0.798 1.00 10.77 156 ASN A CA 1
ATOM 3460 C C . ASN B 1 156 ? -22.587 -9.654 1.232 1.00 9.41 156 ASN A C 1
ATOM 3461 O O . ASN B 1 156 ? -22.365 -8.433 1.361 1.00 10.63 156 ASN A O 1
ATOM 3466 N N . SER B 1 157 ? -23.805 -10.185 1.361 1.00 11.14 157 SER A N 1
ATOM 3467 C CA . SER B 1 157 ? -24.932 -9.309 1.635 1.00 11.52 157 SER A CA 1
ATOM 3468 C C . SER B 1 157 ? -24.808 -8.597 2.933 1.00 11.71 157 SER A C 1
ATOM 3469 O O . SER B 1 157 ? -25.225 -7.452 3.109 1.00 13.74 157 SER A O 1
ATOM 3472 N N . GLN B 1 158 ? -24.187 -9.200 3.945 1.00 10.56 158 GLN A N 1
ATOM 3473 C CA . GLN B 1 158 ? -23.972 -8.515 5.204 1.00 10.85 158 GLN A CA 1
ATOM 3474 C C . GLN B 1 158 ? -22.956 -7.394 5.125 1.00 11.60 158 GLN A C 1
ATOM 3475 O O . GLN B 1 158 ? -23.110 -6.322 5.749 1.00 14.02 158 GLN A O 1
ATOM 3481 N N . LEU B 1 159 ? -21.871 -7.623 4.369 1.00 11.56 159 LEU A N 1
ATOM 3482 C CA . LEU B 1 159 ? -20.900 -6.580 4.207 1.00 12.81 159 LEU A CA 1
ATOM 3483 C C . LEU B 1 159 ? -21.426 -5.437 3.360 1.00 12.40 159 LEU A C 1
ATOM 3484 O O . LEU B 1 159 ? -20.951 -4.318 3.494 1.00 14.13 159 LEU A O 1
ATOM 3489 N N . GLN B 1 160 ? -22.398 -5.703 2.472 1.00 12.35 160 GLN A N 1
ATOM 3490 C CA . GLN B 1 160 ? -23.011 -4.628 1.677 1.00 13.56 160 GLN A CA 1
ATOM 3491 C C . GLN B 1 160 ? -23.617 -3.562 2.582 1.00 13.92 160 GLN A C 1
ATOM 3492 O O . GLN B 1 160 ? -23.635 -2.372 2.273 1.00 14.93 160 GLN A O 1
ATOM 3498 N N . LYS B 1 161 ? -24.054 -3.959 3.759 1.00 14.85 161 LYS A N 1
ATOM 3499 C CA . LYS B 1 161 ? -24.617 -2.996 4.681 1.00 16.32 161 LYS A CA 1
ATOM 3500 C C . LYS B 1 161 ? -23.535 -1.967 5.139 1.00 15.24 161 LYS A C 1
ATOM 3501 O O . LYS B 1 161 ? -23.795 -0.766 5.338 1.00 16.90 161 LYS A O 1
ATOM 3507 N N . ILE B 1 162 ? -22.292 -2.471 5.338 1.00 13.85 162 ILE A N 1
ATOM 3508 C CA . ILE B 1 162 ? -21.182 -1.588 5.618 1.00 12.94 162 ILE A CA 1
ATOM 3509 C C . ILE B 1 162 ? -20.807 -0.762 4.369 1.00 12.04 162 ILE A C 1
ATOM 3510 O O . ILE B 1 162 ? -20.657 0.454 4.494 1.00 12.81 162 ILE A O 1
ATOM 3515 N N . THR B 1 163 ? -20.682 -1.415 3.187 1.00 11.98 163 THR A N 1
ATOM 3516 C CA . THR B 1 163 ? -20.273 -0.671 1.980 1.00 12.19 163 THR A CA 1
ATOM 3517 C C . THR B 1 163 ? -21.246 0.454 1.674 1.00 13.18 163 THR A C 1
ATOM 3518 O O . THR B 1 163 ? -20.843 1.558 1.300 1.00 14.18 163 THR A O 1
ATOM 3522 N N . ASP B 1 164 ? -22.560 0.263 1.996 1.00 15.43 164 ASP A N 1
ATOM 3523 C CA . ASP B 1 164 ? -23.548 1.270 1.702 1.00 16.72 164 ASP A CA 1
ATOM 3524 C C . ASP B 1 164 ? -23.372 2.461 2.580 1.00 16.13 164 ASP A C 1
ATOM 3525 O O . ASP B 1 164 ? -23.912 3.542 2.246 1.00 20.73 164 ASP A O 1
ATOM 3530 N N . THR B 1 165 ? -22.690 2.354 3.709 1.00 15.98 165 THR A N 1
ATOM 3531 C CA . THR B 1 165 ? -22.454 3.502 4.560 1.00 15.31 165 THR A CA 1
ATOM 3532 C C . THR B 1 165 ? -21.256 4.323 4.182 1.00 14.81 165 THR A C 1
ATOM 3533 O O . THR B 1 165 ? -21.053 5.437 4.709 1.00 15.28 165 THR A O 1
ATOM 3537 N N . LEU B 1 166 ? -20.380 3.835 3.311 1.00 14.46 166 LEU A N 1
ATOM 3538 C CA . LEU B 1 166 ? -19.069 4.464 3.238 1.00 13.92 166 LEU A CA 1
ATOM 3539 C C . LEU B 1 166 ? -19.079 5.816 2.629 1.00 15.00 166 LEU A C 1
ATOM 3540 O O . LEU B 1 166 ? -18.258 6.666 3.032 1.00 15.80 166 LEU A O 1
ATOM 3545 N N . ASP B 1 167 ? -20.002 6.108 1.687 1.00 17.00 167 ASP A N 1
ATOM 3546 C CA . ASP B 1 167 ? -20.051 7.473 1.162 1.00 19.15 167 ASP A CA 1
ATOM 3547 C C . ASP B 1 167 ? -20.277 8.494 2.286 1.00 18.64 167 ASP A C 1
ATOM 3548 O O . ASP B 1 167 ? -19.683 9.613 2.262 1.00 22.14 167 ASP A O 1
ATOM 3553 N N . SER B 1 168 ? -21.080 8.080 3.285 1.00 17.44 168 SER A N 1
ATOM 3554 C CA . SER B 1 168 ? -21.457 9.011 4.340 1.00 18.85 168 SER A CA 1
ATOM 3555 C C . SER B 1 168 ? -20.314 9.225 5.330 1.00 16.89 168 SER A C 1
ATOM 3556 O O . SER B 1 168 ? -20.371 10.143 6.115 1.00 19.30 168 SER A O 1
ATOM 3559 N N . ILE B 1 169 ? -19.299 8.362 5.294 1.00 14.51 169 ILE A N 1
ATOM 3560 C CA . ILE B 1 169 ? -18.201 8.521 6.195 1.00 14.52 169 ILE A CA 1
ATOM 3561 C C . ILE B 1 169 ? -16.844 8.663 5.434 1.00 13.12 169 ILE A C 1
ATOM 3562 O O . ILE B 1 169 ? -15.763 8.271 5.954 1.00 12.52 169 ILE A O 1
ATOM 3567 N N . LYS B 1 170 ? -16.873 9.289 4.268 1.00 14.69 170 LYS A N 1
ATOM 3568 C CA . LYS B 1 170 ? -15.655 9.375 3.458 1.00 13.74 170 LYS A CA 1
ATOM 3569 C C . LYS B 1 170 ? -14.549 10.090 4.196 1.00 13.68 170 LYS A C 1
ATOM 3570 O O . LYS B 1 170 ? -13.387 9.726 4.157 1.00 13.71 170 LYS A O 1
ATOM 3576 N N . GLU B 1 171 ? -14.885 11.215 4.812 1.00 15.49 171 GLU A N 1
ATOM 3577 C CA . GLU B 1 171 ? -13.872 11.993 5.509 1.00 15.82 171 GLU A CA 1
ATOM 3578 C C . GLU B 1 171 ? -13.532 11.435 6.880 1.00 15.02 171 GLU A C 1
ATOM 3579 O O . GLU B 1 171 ? -14.401 10.964 7.614 1.00 15.11 171 GLU A O 1
ATOM 3585 N N . LYS B 1 172 ? -12.257 11.568 7.255 1.00 15.45 172 LYS A N 1
ATOM 3586 C CA . LYS B 1 172 ? -11.810 11.172 8.555 1.00 14.78 172 LYS A CA 1
ATOM 3587 C C . LYS B 1 172 ? -12.659 11.812 9.618 1.00 14.06 172 LYS A C 1
ATOM 3588 O O . LYS B 1 172 ? -12.820 13.033 9.628 1.00 17.47 172 LYS A O 1
ATOM 3594 N N . GLY B 1 173 ? -13.119 11.029 10.592 1.00 14.75 173 GLY A N 1
ATOM 3595 C CA . GLY B 1 173 ? -13.936 11.533 11.732 1.00 15.49 173 GLY A CA 1
ATOM 3596 C C . GLY B 1 173 ? -15.369 11.434 11.516 1.00 14.38 173 GLY A C 1
ATOM 3597 O O . GLY B 1 173 ? -16.112 11.540 12.527 1.00 18.62 173 GLY A O 1
ATOM 3598 N N . LYS B 1 174 ? -15.862 11.265 10.343 1.00 14.24 174 LYS A N 1
ATOM 3599 C CA . LYS B 1 174 ? -17.285 11.162 10.122 1.00 14.83 174 LYS A CA 1
ATOM 3600 C C . LYS B 1 174 ? -17.832 9.865 10.716 1.00 14.55 174 LYS A C 1
ATOM 3601 O O . LYS B 1 174 ? -17.144 8.838 10.721 1.00 14.66 174 LYS A O 1
ATOM 3607 N N . GLN B 1 175 ? -19.061 9.944 11.181 1.00 14.89 175 GLN A N 1
ATOM 3608 C CA . GLN B 1 175 ? -19.726 8.853 11.818 1.00 15.72 175 GLN A CA 1
ATOM 3609 C C . GLN B 1 175 ? -21.190 8.788 11.325 1.00 15.65 175 GLN A C 1
ATOM 3610 O O . GLN B 1 175 ? -21.787 9.794 10.952 1.00 18.11 175 GLN A O 1
ATOM 3616 N N A THR B 1 176 ? -21.793 7.686 11.680 0.50 12.79 176 THR A N 1
ATOM 3617 N N B THR B 1 176 ? -21.737 7.563 11.081 0.50 12.08 176 THR A N 1
ATOM 3618 C CA A THR B 1 176 ? -23.168 7.586 11.399 0.50 14.61 176 THR A CA 1
ATOM 3619 C CA B THR B 1 176 ? -23.166 7.322 10.752 0.50 13.01 176 THR A CA 1
ATOM 3620 C C A THR B 1 176 ? -23.734 6.239 11.813 0.50 16.33 176 THR A C 1
ATOM 3621 C C B THR B 1 176 ? -23.677 6.308 11.849 0.50 16.07 176 THR A C 1
ATOM 3622 O O A THR B 1 176 ? -23.065 5.183 11.911 0.50 10.59 176 THR A O 1
ATOM 3623 O O B THR B 1 176 ? -22.835 5.611 12.581 0.50 11.65 176 THR A O 1
ATOM 3630 N N . ARG B 1 177 ? -25.003 6.286 12.098 1.00 14.25 177 ARG A N 1
ATOM 3631 C CA . ARG B 1 177 ? -25.633 5.204 12.805 1.00 13.32 177 ARG A CA 1
ATOM 3632 C C . ARG B 1 177 ? -25.638 3.959 12.022 1.00 12.89 177 ARG A C 1
ATOM 3633 O O . ARG B 1 177 ? -25.841 3.976 10.838 1.00 17.04 177 ARG A O 1
ATOM 3641 N N . PHE B 1 178 ? -25.437 2.824 12.755 1.00 13.46 178 PHE A N 1
ATOM 3642 C CA . PHE B 1 178 ? -25.308 1.548 12.110 1.00 13.59 178 PHE A CA 1
ATOM 3643 C C . PHE B 1 178 ? -25.651 0.502 13.172 1.00 11.78 178 PHE A C 1
ATOM 3644 O O . PHE B 1 178 ? -24.893 0.353 14.147 1.00 13.01 178 PHE A O 1
ATOM 3652 N N . THR B 1 179 ? -26.695 -0.257 12.936 1.00 12.32 179 THR A N 1
ATOM 3653 C CA . THR B 1 179 ? -27.078 -1.296 13.913 1.00 12.93 179 THR A CA 1
ATOM 3654 C C . THR B 1 179 ? -27.676 -2.458 13.202 1.00 12.85 179 THR A C 1
ATOM 3655 O O . THR B 1 179 ? -27.686 -2.488 11.958 1.00 16.28 179 THR A O 1
ATOM 3659 N N . ASN B 1 180 ? -28.166 -3.425 13.953 1.00 13.41 180 ASN A N 1
ATOM 3660 C CA . ASN B 1 180 ? -28.724 -4.652 13.394 1.00 13.03 180 ASN A CA 1
ATOM 3661 C C . ASN B 1 180 ? -27.733 -5.357 12.519 1.00 12.68 180 ASN A C 1
ATOM 3662 O O . ASN B 1 180 ? -27.963 -5.618 11.345 1.00 16.46 180 ASN A O 1
ATOM 3667 N N . PHE B 1 181 ? -26.582 -5.659 13.080 1.00 11.43 181 PHE A N 1
ATOM 3668 C CA . PHE B 1 181 ? -25.427 -6.247 12.370 1.00 11.77 181 PHE A CA 1
ATOM 3669 C C . PHE B 1 181 ? -25.185 -7.608 12.951 1.00 10.02 181 PHE A C 1
ATOM 3670 O O . PHE B 1 181 ? -24.763 -7.730 14.086 1.00 11.02 181 PHE A O 1
ATOM 3678 N N . ASP B 1 182 ? -25.546 -8.642 12.185 1.00 10.95 182 ASP A N 1
ATOM 3679 C CA . ASP B 1 182 ? -25.508 -10.034 12.678 1.00 9.98 182 ASP A CA 1
ATOM 3680 C C . ASP B 1 182 ? -24.086 -10.575 12.453 1.00 9.42 182 ASP A C 1
ATOM 3681 O O . ASP B 1 182 ? -23.827 -11.356 11.548 1.00 10.24 182 ASP A O 1
ATOM 3686 N N . LEU B 1 183 ? -23.196 -10.150 13.323 1.00 9.55 183 LEU A N 1
ATOM 3687 C CA . LEU B 1 183 ? -21.805 -10.540 13.253 1.00 9.30 183 LEU A CA 1
ATOM 3688 C C . LEU B 1 183 ? -21.655 -12.040 13.369 1.00 8.75 183 LEU A C 1
ATOM 3689 O O . LEU B 1 183 ? -20.777 -12.642 12.729 1.00 9.25 183 LEU A O 1
ATOM 3694 N N . LEU B 1 184 ? -22.486 -12.720 14.175 1.00 8.53 184 LEU A N 1
ATOM 3695 C CA . LEU B 1 184 ? -22.390 -14.156 14.285 1.00 9.09 184 LEU A CA 1
ATOM 3696 C C . LEU B 1 184 ? -22.551 -14.846 12.952 1.00 8.85 184 LEU A C 1
ATOM 3697 O O . LEU B 1 184 ? -21.806 -15.772 12.599 1.00 9.56 184 LEU A O 1
ATOM 3702 N N A SER B 1 185 ? -23.531 -14.385 12.124 0.50 9.06 185 SER A N 1
ATOM 3703 N N B SER B 1 185 ? -23.542 -14.406 12.187 0.50 8.81 185 SER A N 1
ATOM 3704 C CA A SER B 1 185 ? -23.804 -14.938 10.788 0.50 10.32 185 SER A CA 1
ATOM 3705 C CA B SER B 1 185 ? -23.766 -15.052 10.959 0.50 8.92 185 SER A CA 1
ATOM 3706 C C A SER B 1 185 ? -22.760 -14.599 9.733 0.50 9.19 185 SER A C 1
ATOM 3707 C C B SER B 1 185 ? -22.693 -14.724 9.910 0.50 8.06 185 SER A C 1
ATOM 3708 O O A SER B 1 185 ? -22.677 -15.222 8.659 0.50 10.14 185 SER A O 1
ATOM 3709 O O B SER B 1 185 ? -22.536 -15.504 8.967 0.50 8.49 185 SER A O 1
ATOM 3714 N N . LEU B 1 186 ? -21.983 -13.573 10.041 1.00 8.80 186 LEU A N 1
ATOM 3715 C CA . LEU B 1 186 ? -20.947 -13.164 9.121 1.00 8.59 186 LEU A CA 1
ATOM 3716 C C . LEU B 1 186 ? -19.736 -14.153 9.180 1.00 7.71 186 LEU A C 1
ATOM 3717 O O . LEU B 1 186 ? -18.999 -14.281 8.186 1.00 8.74 186 LEU A O 1
ATOM 3722 N N . LEU B 1 187 ? -19.517 -14.768 10.307 1.00 7.89 187 LEU A N 1
ATOM 3723 C CA . LEU B 1 187 ? -18.380 -15.625 10.470 1.00 7.76 187 LEU A CA 1
ATOM 3724 C C . LEU B 1 187 ? -18.445 -16.807 9.510 1.00 7.61 187 LEU A C 1
ATOM 3725 O O . LEU B 1 187 ? -19.550 -17.245 9.125 1.00 8.22 187 LEU A O 1
ATOM 3730 N N . PRO B 1 188 ? -17.311 -17.409 9.143 1.00 7.39 188 PRO A N 1
ATOM 3731 C CA . PRO B 1 188 ? -17.309 -18.524 8.202 1.00 7.84 188 PRO A CA 1
ATOM 3732 C C . PRO B 1 188 ? -17.948 -19.780 8.841 1.00 7.56 188 PRO A C 1
ATOM 3733 O O . PRO B 1 188 ? -18.102 -19.875 10.065 1.00 7.88 188 PRO A O 1
ATOM 3737 N N . PRO B 1 189 ? -18.215 -20.794 8.023 1.00 8.07 189 PRO A N 1
ATOM 3738 C CA . PRO B 1 189 ? -18.775 -22.035 8.571 1.00 8.66 189 PRO A CA 1
ATOM 3739 C C . PRO B 1 189 ? -17.925 -22.686 9.609 1.00 8.35 189 PRO A C 1
ATOM 3740 O O . PRO B 1 189 ? -18.451 -23.140 10.628 1.00 10.07 189 PRO A O 1
ATOM 3744 N N . SER B 1 190 ? -16.618 -22.800 9.381 1.00 7.69 190 SER A N 1
ATOM 3745 C CA . SER B 1 190 ? -15.706 -23.388 10.345 1.00 8.53 190 SER A CA 1
ATOM 3746 C C . SER B 1 190 ? -15.087 -22.333 11.213 1.00 7.22 190 SER A C 1
ATOM 3747 O O . SER B 1 190 ? -14.626 -21.308 10.707 1.00 7.57 190 SER A O 1
ATOM 3750 N N . TRP B 1 191 ? -15.039 -22.622 12.508 1.00 7.75 191 TRP A N 1
ATOM 3751 C CA . TRP B 1 191 ? -14.400 -21.729 13.477 1.00 7.94 191 TRP A CA 1
ATOM 3752 C C . TRP B 1 191 ? -13.098 -22.318 13.985 1.00 8.59 191 TRP A C 1
ATOM 3753 O O . TRP B 1 191 ? -12.627 -21.943 15.045 1.00 9.94 191 TRP A O 1
ATOM 3764 N N . ASP B 1 192 ? -12.494 -23.207 13.192 1.00 8.20 192 ASP A N 1
ATOM 3765 C CA . ASP B 1 192 ? -11.155 -23.645 13.534 1.00 9.13 192 ASP A CA 1
ATOM 3766 C C . ASP B 1 192 ? -10.173 -22.496 13.419 1.00 7.48 192 ASP A C 1
ATOM 3767 O O . ASP B 1 192 ? -10.290 -21.644 12.540 1.00 7.38 192 ASP A O 1
ATOM 3772 N N . TYR B 1 193 ? -9.197 -22.488 14.321 1.00 7.12 193 TYR A N 1
ATOM 3773 C CA . TYR B 1 193 ? -8.356 -21.300 14.468 1.00 6.98 193 TYR A CA 1
ATOM 3774 C C . TYR B 1 193 ? -6.935 -21.638 14.888 1.00 6.79 193 TYR A C 1
ATOM 3775 O O . TYR B 1 193 ? -6.642 -22.699 15.421 1.00 7.45 193 TYR A O 1
ATOM 3784 N N . TRP B 1 194 ? -6.085 -20.649 14.654 1.00 6.78 194 TRP A N 1
ATOM 3785 C CA . TRP B 1 194 ? -4.774 -20.555 15.265 1.00 7.44 194 TRP A CA 1
ATOM 3786 C C . TRP B 1 194 ? -4.768 -19.502 16.303 1.00 6.87 194 TRP A C 1
ATOM 3787 O O . TRP B 1 194 ? -5.500 -18.506 16.215 1.00 7.94 194 TRP A O 1
ATOM 3798 N N . THR B 1 195 ? -3.888 -19.624 17.312 1.00 7.50 195 THR A N 1
ATOM 3799 C CA . THR B 1 195 ? -3.823 -18.606 18.349 1.00 7.30 195 THR A CA 1
ATOM 3800 C C . THR B 1 195 ? -2.388 -18.393 18.779 1.00 7.37 195 THR A C 1
ATOM 3801 O O . THR B 1 195 ? -1.585 -19.335 18.842 1.00 8.33 195 THR A O 1
ATOM 3805 N N . TYR B 1 196 ? -2.083 -17.153 19.146 1.00 7.62 196 TYR A N 1
ATOM 3806 C CA . TYR B 1 196 ? -0.775 -16.825 19.688 1.00 8.37 196 TYR A CA 1
ATOM 3807 C C . TYR B 1 196 ? -0.918 -15.486 20.425 1.00 8.22 196 TYR A C 1
ATOM 3808 O O . TYR B 1 196 ? -1.872 -14.734 20.168 1.00 8.13 196 TYR A O 1
ATOM 3817 N N . PRO B 1 197 ? 0.021 -15.169 21.347 1.00 8.32 197 PRO A N 1
ATOM 3818 C CA . PRO B 1 197 ? -0.002 -13.904 22.058 1.00 8.55 197 PRO A CA 1
ATOM 3819 C C . PRO B 1 197 ? 0.636 -12.819 21.180 1.00 7.95 197 PRO A C 1
ATOM 3820 O O . PRO B 1 197 ? 1.760 -13.022 20.667 1.00 8.80 197 PRO A O 1
ATOM 3824 N N . GLY B 1 198 ? -0.011 -11.697 21.053 1.00 7.76 198 GLY A N 1
ATOM 3825 C CA . GLY B 1 198 ? 0.513 -10.611 20.255 1.00 8.07 198 GLY A CA 1
ATOM 3826 C C . GLY B 1 198 ? -0.015 -9.255 20.652 1.00 8.06 198 GLY A C 1
ATOM 3827 O O . GLY B 1 198 ? -0.174 -8.960 21.858 1.00 8.10 198 GLY A O 1
ATOM 3828 N N . SER B 1 199 ? -0.212 -8.408 19.649 1.00 8.20 199 SER A N 1
ATOM 3829 C CA . SER B 1 199 ? -0.339 -6.981 19.891 1.00 7.75 199 SER A CA 1
ATOM 3830 C C . SER B 1 199 ? -1.460 -6.395 19.051 1.00 7.36 199 SER A C 1
ATOM 3831 O O . SER B 1 199 ? -1.928 -7.004 18.062 1.00 7.82 199 SER A O 1
ATOM 3834 N N . LEU B 1 200 ? -1.830 -5.165 19.368 1.00 7.69 200 LEU A N 1
ATOM 3835 C CA . LEU B 1 200 ? -2.508 -4.334 18.415 1.00 8.14 200 LEU A CA 1
ATOM 3836 C C . LEU B 1 200 ? -1.628 -4.245 17.148 1.00 7.79 200 LEU A C 1
ATOM 3837 O O . LEU B 1 200 ? -0.411 -4.197 17.250 1.00 8.38 200 LEU A O 1
ATOM 3842 N N . THR B 1 201 ? -2.266 -4.114 15.970 1.00 7.68 201 THR A N 1
ATOM 3843 C CA . THR B 1 201 ? -1.477 -3.944 14.739 1.00 8.01 201 THR A CA 1
ATOM 3844 C C . THR B 1 201 ? -1.449 -2.522 14.259 1.00 8.19 201 THR A C 1
ATOM 3845 O O . THR B 1 201 ? -0.901 -2.268 13.150 1.00 8.26 201 THR A O 1
ATOM 3849 N N . VAL B 1 202 ? -1.927 -1.598 15.077 1.00 8.31 202 VAL A N 1
ATOM 3850 C CA . VAL B 1 202 ? -1.772 -0.167 14.859 1.00 9.07 202 VAL A CA 1
ATOM 3851 C C . VAL B 1 202 ? -1.168 0.438 16.118 1.00 9.19 202 VAL A C 1
ATOM 3852 O O . VAL B 1 202 ? -1.392 -0.093 17.229 1.00 9.20 202 VAL A O 1
ATOM 3856 N N . PRO B 1 203 ? -0.498 1.569 16.008 1.00 9.70 203 PRO A N 1
ATOM 3857 C CA . PRO B 1 203 ? -0.117 2.351 17.193 1.00 10.78 203 PRO A CA 1
ATOM 3858 C C . PRO B 1 203 ? -1.364 2.506 18.089 1.00 10.46 203 PRO A C 1
ATOM 3859 O O . PRO B 1 203 ? -2.456 2.822 17.641 1.00 11.54 203 PRO A O 1
ATOM 3863 N N . PRO B 1 204 ? -1.175 2.307 19.415 1.00 10.95 204 PRO A N 1
ATOM 3864 C CA . PRO B 1 204 ? 0.106 2.205 20.154 1.00 12.13 204 PRO A CA 1
ATOM 3865 C C . PRO B 1 204 ? 0.716 0.812 20.249 1.00 10.51 204 PRO A C 1
ATOM 3866 O O . PRO B 1 204 ? 1.695 0.632 20.998 1.00 11.73 204 PRO A O 1
ATOM 3870 N N . LEU B 1 205 ? 0.216 -0.180 19.488 1.00 9.81 205 LEU A N 1
ATOM 3871 C CA . LEU B 1 205 ? 0.950 -1.446 19.314 1.00 9.36 205 LEU A CA 1
ATOM 3872 C C . LEU B 1 205 ? 1.075 -2.231 20.593 1.00 9.62 205 LEU A C 1
ATOM 3873 O O . LEU B 1 205 ? 1.970 -3.037 20.775 1.00 9.72 205 LEU A O 1
ATOM 3878 N N . LEU B 1 206 ? 0.115 -2.073 21.501 1.00 9.91 206 LEU A N 1
ATOM 3879 C CA . LEU B 1 206 ? 0.203 -2.664 22.841 1.00 10.39 206 LEU A CA 1
ATOM 3880 C C . LEU B 1 206 ? 0.167 -4.171 22.760 1.00 9.31 206 LEU A C 1
ATOM 3881 O O . LEU B 1 206 ? -0.659 -4.763 22.013 1.00 9.33 206 LEU A O 1
ATOM 3886 N N . GLU B 1 207 ? 0.993 -4.822 23.598 1.00 9.82 207 GLU A N 1
ATOM 3887 C CA . GLU B 1 207 ? 1.111 -6.266 23.608 1.00 9.71 207 GLU A CA 1
ATOM 3888 C C . GLU B 1 207 ? 0.125 -6.841 24.625 1.00 9.54 207 GLU A C 1
ATOM 3889 O O . GLU B 1 207 ? 0.487 -7.386 25.665 1.00 10.94 207 GLU A O 1
ATOM 3895 N N . SER B 1 208 ? -1.147 -6.771 24.247 1.00 9.32 208 SER A N 1
ATOM 3896 C CA . SER B 1 208 ? -2.271 -7.068 25.129 1.00 9.21 208 SER A CA 1
ATOM 3897 C C . SER B 1 208 ? -3.260 -8.020 24.497 1.00 8.59 208 SER A C 1
ATOM 3898 O O . SER B 1 208 ? -4.330 -8.219 25.021 1.00 8.75 208 SER A O 1
ATOM 3901 N N . VAL B 1 209 ? -2.905 -8.614 23.334 1.00 8.20 209 VAL A N 1
ATOM 3902 C CA . VAL B 1 209 ? -3.874 -9.321 22.520 1.00 7.68 209 VAL A CA 1
ATOM 3903 C C . VAL B 1 209 ? -3.645 -10.812 22.491 1.00 7.72 209 VAL A C 1
ATOM 3904 O O . VAL B 1 209 ? -2.544 -11.286 22.120 1.00 9.02 209 VAL A O 1
ATOM 3908 N N . THR B 1 210 ? -4.681 -11.580 22.825 1.00 7.30 210 THR A N 1
ATOM 3909 C CA . THR B 1 210 ? -4.703 -12.975 22.461 1.00 7.42 210 THR A CA 1
ATOM 3910 C C . THR B 1 210 ? -5.347 -13.070 21.071 1.00 7.01 210 THR A C 1
ATOM 3911 O O . THR B 1 210 ? -6.552 -12.764 20.915 1.00 7.56 210 THR A O 1
ATOM 3915 N N . TRP B 1 211 ? -4.530 -13.398 20.072 1.00 6.81 211 TRP A N 1
ATOM 3916 C CA . TRP B 1 211 ? -5.034 -13.494 18.698 1.00 6.70 211 TRP A CA 1
ATOM 3917 C C . TRP B 1 211 ? -5.666 -14.837 18.480 1.00 6.46 211 TRP A C 1
ATOM 3918 O O . TRP B 1 211 ? -5.119 -15.877 18.857 1.00 7.19 211 TRP A O 1
ATOM 3929 N N . ILE B 1 212 ? -6.806 -14.811 17.774 1.00 6.46 212 ILE A N 1
ATOM 3930 C CA . ILE B 1 212 ? -7.525 -16.019 17.381 1.00 6.37 212 ILE A CA 1
ATOM 3931 C C . ILE B 1 212 ? -7.828 -15.805 15.902 1.00 5.95 212 ILE A C 1
ATOM 3932 O O . ILE B 1 212 ? -8.679 -15.006 15.534 1.00 6.78 212 ILE A O 1
ATOM 3937 N N . VAL B 1 213 ? -7.062 -16.466 15.040 1.00 6.59 213 VAL A N 1
ATOM 3938 C CA . VAL B 1 213 ? -7.141 -16.252 13.574 1.00 6.20 213 VAL A CA 1
ATOM 3939 C C . VAL B 1 213 ? -7.849 -17.439 12.989 1.00 6.53 213 VAL A C 1
ATOM 3940 O O . VAL B 1 213 ? -7.367 -18.573 13.090 1.00 6.52 213 VAL A O 1
ATOM 3944 N N . LEU B 1 214 ? -9.018 -17.218 12.379 1.00 6.36 214 LEU A N 1
ATOM 3945 C CA . LEU B 1 214 ? -9.766 -18.314 11.796 1.00 6.66 214 LEU A CA 1
ATOM 3946 C C . LEU B 1 214 ? -9.104 -18.752 10.500 1.00 6.55 214 LEU A C 1
ATOM 3947 O O . LEU B 1 214 ? -8.712 -17.934 9.669 1.00 7.22 214 LEU A O 1
ATOM 3952 N N . LYS B 1 215 ? -9.053 -20.063 10.292 1.00 6.56 215 LYS A N 1
ATOM 3953 C CA . LYS B 1 215 ? -8.490 -20.599 9.055 1.00 7.16 215 LYS A CA 1
ATOM 3954 C C . LYS B 1 215 ? -9.333 -20.280 7.814 1.00 7.03 215 LYS A C 1
ATOM 3955 O O . LYS B 1 215 ? -8.781 -20.018 6.752 1.00 8.61 215 LYS A O 1
ATOM 3961 N N . GLN B 1 216 ? -10.642 -20.383 7.928 1.00 6.90 216 GLN A N 1
ATOM 3962 C CA . GLN B 1 216 ? -11.510 -20.319 6.759 1.00 7.13 216 GLN A CA 1
ATOM 3963 C C . GLN B 1 216 ? -11.876 -18.864 6.437 1.00 6.66 216 GLN A C 1
ATOM 3964 O O . GLN B 1 216 ? -12.437 -18.180 7.272 1.00 6.96 216 GLN A O 1
ATOM 3970 N N A PRO B 1 217 ? -11.664 -18.408 5.208 0.50 6.91 217 PRO A N 1
ATOM 3971 N N B PRO B 1 217 ? -11.572 -18.393 5.233 0.50 7.42 217 PRO A N 1
ATOM 3972 C CA A PRO B 1 217 ? -12.075 -17.043 4.838 0.50 7.04 217 PRO A CA 1
ATOM 3973 C CA B PRO B 1 217 ? -11.990 -17.020 4.838 0.50 7.78 217 PRO A CA 1
ATOM 3974 C C A PRO B 1 217 ? -13.567 -16.945 4.600 0.50 7.74 217 PRO A C 1
ATOM 3975 C C B PRO B 1 217 ? -13.501 -16.935 4.591 0.50 7.79 217 PRO A C 1
ATOM 3976 O O A PRO B 1 217 ? -14.242 -17.935 4.324 0.50 9.24 217 PRO A O 1
ATOM 3977 O O B PRO B 1 217 ? -14.135 -17.939 4.302 0.50 9.52 217 PRO A O 1
ATOM 3984 N N . ILE B 1 218 ? -14.028 -15.706 4.619 1.00 7.37 218 ILE A N 1
ATOM 3985 C CA . ILE B 1 218 ? -15.343 -15.327 4.131 1.00 7.72 218 ILE A CA 1
ATOM 3986 C C . ILE B 1 218 ? -15.174 -14.613 2.781 1.00 7.48 218 ILE A C 1
ATOM 3987 O O . ILE B 1 218 ? -14.057 -14.266 2.402 1.00 8.91 218 ILE A O 1
ATOM 3992 N N A ASN B 1 219 ? -16.313 -14.273 2.181 0.50 7.05 219 ASN A N 1
ATOM 3993 N N B ASN B 1 219 ? -16.212 -14.518 1.974 0.50 7.59 219 ASN A N 1
ATOM 3994 C CA A ASN B 1 219 ? -16.313 -13.736 0.855 0.50 7.70 219 ASN A CA 1
ATOM 3995 C CA B ASN B 1 219 ? -16.108 -13.912 0.641 0.50 8.09 219 ASN A CA 1
ATOM 3996 C C A ASN B 1 219 ? -16.628 -12.263 0.836 0.50 7.54 219 ASN A C 1
ATOM 3997 C C B ASN B 1 219 ? -16.574 -12.453 0.695 0.50 8.05 219 ASN A C 1
ATOM 3998 O O A ASN B 1 219 ? -17.394 -11.732 1.690 0.50 8.15 219 ASN A O 1
ATOM 3999 O O B ASN B 1 219 ? -17.438 -12.084 1.429 0.50 8.41 219 ASN A O 1
ATOM 4008 N N . ILE B 1 220 ? -16.055 -11.633 -0.218 1.00 8.35 220 ILE A N 1
ATOM 4009 C CA . ILE B 1 220 ? -16.421 -10.271 -0.508 1.00 8.76 220 ILE A CA 1
ATOM 4010 C C . ILE B 1 220 ? -16.280 -10.106 -2.017 1.00 8.75 220 ILE A C 1
ATOM 4011 O O . ILE B 1 220 ? -15.382 -10.723 -2.599 1.00 8.96 220 ILE A O 1
ATOM 4016 N N . SER B 1 221 ? -17.107 -9.272 -2.676 1.00 9.05 221 SER A N 1
ATOM 4017 C CA . SER B 1 221 ? -16.783 -9.066 -4.119 1.00 9.77 221 SER A CA 1
ATOM 4018 C C . SER B 1 221 ? -15.652 -8.038 -4.255 1.00 8.96 221 SER A C 1
ATOM 4019 O O . SER B 1 221 ? -15.355 -7.262 -3.349 1.00 8.84 221 SER A O 1
ATOM 4022 N N A SER B 1 222 ? -15.017 -7.969 -5.410 0.50 8.48 222 SER A N 1
ATOM 4023 N N B SER B 1 222 ? -14.997 -8.131 -5.439 0.50 8.63 222 SER A N 1
ATOM 4024 C CA A SER B 1 222 ? -14.005 -6.982 -5.598 0.50 8.83 222 SER A CA 1
ATOM 4025 C CA B SER B 1 222 ? -13.946 -7.204 -5.759 0.50 8.72 222 SER A CA 1
ATOM 4026 C C A SER B 1 222 ? -14.605 -5.543 -5.544 0.50 8.91 222 SER A C 1
ATOM 4027 C C B SER B 1 222 ? -14.515 -5.746 -5.698 0.50 8.28 222 SER A C 1
ATOM 4028 O O A SER B 1 222 ? -14.029 -4.545 -5.053 0.50 8.85 222 SER A O 1
ATOM 4029 O O B SER B 1 222 ? -13.770 -4.880 -5.269 0.50 7.48 222 SER A O 1
ATOM 4034 N N . GLN B 1 223 ? -15.796 -5.453 -6.072 1.00 10.15 223 GLN A N 1
ATOM 4035 C CA . GLN B 1 223 ? -16.344 -4.117 -6.087 1.00 10.80 223 GLN A CA 1
ATOM 4036 C C . GLN B 1 223 ? -16.664 -3.703 -4.678 1.00 10.41 223 GLN A C 1
ATOM 4037 O O . GLN B 1 223 ? -16.481 -2.520 -4.309 1.00 11.49 223 GLN A O 1
ATOM 4043 N N . GLN B 1 224 ? -17.148 -4.604 -3.815 1.00 9.54 224 GLN A N 1
ATOM 4044 C CA . GLN B 1 224 ? -17.359 -4.206 -2.416 1.00 9.87 224 GLN A CA 1
ATOM 4045 C C . GLN B 1 224 ? -16.044 -3.837 -1.744 1.00 8.86 224 GLN A C 1
ATOM 4046 O O . GLN B 1 224 ? -15.942 -2.822 -1.068 1.00 9.82 224 GLN A O 1
ATOM 4052 N N . LEU B 1 225 ? -15.002 -4.644 -1.947 1.00 8.42 225 LEU A N 1
ATOM 4053 C CA . LEU B 1 225 ? -13.724 -4.348 -1.319 1.00 8.30 225 LEU A CA 1
ATOM 4054 C C . LEU B 1 225 ? -13.189 -3.015 -1.783 1.00 7.61 225 LEU A C 1
ATOM 4055 O O . LEU B 1 225 ? -12.615 -2.238 -1.009 1.00 8.28 225 LEU A O 1
ATOM 4060 N N . ALA B 1 226 ? -13.322 -2.723 -3.085 1.00 8.40 226 ALA A N 1
ATOM 4061 C CA . ALA B 1 226 ? -12.747 -1.510 -3.632 1.00 8.88 226 ALA A CA 1
ATOM 4062 C C . ALA B 1 226 ? -13.360 -0.290 -2.957 1.00 9.08 226 ALA A C 1
ATOM 4063 O O . ALA B 1 226 ? -12.700 0.741 -2.888 1.00 9.98 226 ALA A O 1
ATOM 4065 N N . LYS B 1 227 ? -14.609 -0.351 -2.521 1.00 9.19 227 LYS A N 1
ATOM 4066 C CA . LYS B 1 227 ? -15.186 0.839 -1.897 1.00 10.57 227 LYS A CA 1
ATOM 4067 C C . LYS B 1 227 ? -14.444 1.258 -0.669 1.00 9.44 227 LYS A C 1
ATOM 4068 O O . LYS B 1 227 ? -14.415 2.444 -0.349 1.00 10.42 227 LYS A O 1
ATOM 4074 N N . PHE B 1 228 ? -13.815 0.344 0.069 1.00 8.33 228 PHE A N 1
ATOM 4075 C CA . PHE B 1 228 ? -13.072 0.767 1.259 1.00 8.43 228 PHE A CA 1
ATOM 4076 C C . PHE B 1 228 ? -11.930 1.683 0.945 1.00 8.80 228 PHE A C 1
ATOM 4077 O O . PHE B 1 228 ? -11.557 2.536 1.737 1.00 8.93 228 PHE A O 1
ATOM 4085 N N . ARG B 1 229 ? -11.323 1.500 -0.241 1.00 9.10 229 ARG A N 1
ATOM 4086 C CA . ARG B 1 229 ? -10.155 2.306 -0.650 1.00 9.00 229 ARG A CA 1
ATOM 4087 C C . ARG B 1 229 ? -10.481 3.742 -0.903 1.00 9.71 229 ARG A C 1
ATOM 4088 O O . ARG B 1 229 ? -9.584 4.572 -0.998 1.00 10.92 229 ARG A O 1
ATOM 4096 N N A SER B 1 230 ? -11.783 4.028 -1.027 0.50 10.70 230 SER A N 1
ATOM 4097 N N B SER B 1 230 ? -11.769 4.082 -1.021 0.50 10.46 230 SER A N 1
ATOM 4098 C CA A SER B 1 230 ? -12.275 5.373 -1.250 0.50 11.96 230 SER A CA 1
ATOM 4099 C CA B SER B 1 230 ? -12.138 5.474 -1.251 0.50 11.96 230 SER A CA 1
ATOM 4100 C C A SER B 1 230 ? -12.499 6.172 0.039 0.50 10.40 230 SER A C 1
ATOM 4101 C C B SER B 1 230 ? -12.268 6.261 0.061 0.50 11.29 230 SER A C 1
ATOM 4102 O O A SER B 1 230 ? -12.882 7.343 -0.041 0.50 11.18 230 SER A O 1
ATOM 4103 O O B SER B 1 230 ? -12.344 7.497 0.040 0.50 9.52 230 SER A O 1
ATOM 4108 N N . LEU B 1 231 ? -12.252 5.565 1.210 1.00 10.11 231 LEU A N 1
ATOM 4109 C CA . LEU B 1 231 ? -12.192 6.332 2.442 1.00 10.48 231 LEU A CA 1
ATOM 4110 C C . LEU B 1 231 ? -10.937 7.198 2.429 1.00 11.20 231 LEU A C 1
ATOM 4111 O O . LEU B 1 231 ? -9.901 6.817 1.908 1.00 12.17 231 LEU A O 1
ATOM 4116 N N . LEU B 1 232 ? -11.050 8.373 3.033 1.00 12.26 232 LEU A N 1
ATOM 4117 C CA . LEU B 1 232 ? -9.892 9.248 3.189 1.00 12.78 232 LEU A CA 1
ATOM 4118 C C . LEU B 1 232 ? -9.200 8.967 4.520 1.00 11.87 232 LEU A C 1
ATOM 4119 O O . LEU B 1 232 ? -9.821 8.685 5.529 1.00 12.67 232 LEU A O 1
ATOM 4124 N N . CYS B 1 233 ? -7.899 9.134 4.478 1.00 11.50 233 CYS A N 1
ATOM 4125 C CA . CYS B 1 233 ? -7.097 9.173 5.688 1.00 12.65 233 CYS A CA 1
ATOM 4126 C C . CYS B 1 233 ? -6.889 10.559 6.258 1.00 13.63 233 CYS A C 1
ATOM 4127 O O . CYS B 1 233 ? -6.194 10.719 7.243 1.00 17.37 233 CYS A O 1
ATOM 4130 N N . THR B 1 234 ? -7.494 11.531 5.606 1.00 16.62 234 THR A N 1
ATOM 4131 C CA . THR B 1 234 ? -7.474 12.944 5.906 1.00 20.14 234 THR A CA 1
ATOM 4132 C C . THR B 1 234 ? -8.882 13.465 6.251 1.00 15.48 234 THR A C 1
ATOM 4133 O O . THR B 1 234 ? -10.001 12.934 5.887 1.00 19.48 234 THR A O 1
ATOM 4137 N N . ALA B 1 235 ? -8.854 14.493 7.058 1.00 26.30 235 ALA A N 1
ATOM 4138 C CA . ALA B 1 235 ? -10.057 15.066 7.659 1.00 25.75 235 ALA A CA 1
ATOM 4139 C C . ALA B 1 235 ? -10.641 16.120 6.704 1.00 28.96 235 ALA A C 1
ATOM 4140 O O . ALA B 1 235 ? -9.948 16.612 5.767 1.00 33.75 235 ALA A O 1
ATOM 4142 N N . GLU B 1 236 ? -11.877 16.571 7.003 1.00 31.44 236 GLU A N 1
ATOM 4143 C CA . GLU B 1 236 ? -12.385 17.819 6.366 1.00 36.37 236 GLU A CA 1
ATOM 4144 C C . GLU B 1 236 ? -11.334 18.945 6.390 1.00 31.16 236 GLU A C 1
ATOM 4145 O O . GLU B 1 236 ? -10.773 19.251 7.438 1.00 33.91 236 GLU A O 1
ATOM 4151 N N . GLY B 1 237 ? -11.087 19.578 5.235 1.00 36.10 237 GLY A N 1
ATOM 4152 C CA . GLY B 1 237 ? -10.252 20.789 5.116 1.00 32.45 237 GLY A CA 1
ATOM 4153 C C . GLY B 1 237 ? -8.748 20.584 4.961 1.00 35.60 237 GLY A C 1
ATOM 4154 O O . GLY B 1 237 ? -7.984 21.551 4.949 1.00 49.55 237 GLY A O 1
ATOM 4155 N N . GLU B 1 238 ? -8.326 19.327 4.808 1.00 38.45 238 GLU A N 1
ATOM 4156 C CA . GLU B 1 238 ? -6.927 18.892 4.612 1.00 46.63 238 GLU A CA 1
ATOM 4157 C C . GLU B 1 238 ? -6.760 18.359 3.171 1.00 62.20 238 GLU A C 1
ATOM 4158 O O . GLU B 1 238 ? -7.729 17.781 2.654 1.00 36.27 238 GLU A O 1
ATOM 4164 N N . ALA B 1 239 ? -5.574 18.568 2.548 1.00 83.78 239 ALA A N 1
ATOM 4165 C CA . ALA B 1 239 ? -5.280 17.905 1.247 1.00 77.75 239 ALA A CA 1
ATOM 4166 C C . ALA B 1 239 ? -5.685 16.396 1.274 1.00 37.14 239 ALA A C 1
ATOM 4167 O O . ALA B 1 239 ? -5.181 15.636 2.065 1.00 35.20 239 ALA A O 1
ATOM 4169 N N . ALA B 1 240 ? -6.580 16.004 0.382 1.00 29.11 240 ALA A N 1
ATOM 4170 C CA . ALA B 1 240 ? -7.116 14.633 0.392 1.00 24.44 240 ALA A CA 1
ATOM 4171 C C . ALA B 1 240 ? -6.092 13.576 0.076 1.00 19.13 240 ALA A C 1
ATOM 4172 O O . ALA B 1 240 ? -5.305 13.719 -0.821 1.00 23.29 240 ALA A O 1
ATOM 4174 N N . ALA B 1 241 ? -6.129 12.490 0.849 1.00 15.89 241 ALA A N 1
ATOM 4175 C CA . ALA B 1 241 ? -5.415 11.290 0.479 1.00 13.43 241 ALA A CA 1
ATOM 4176 C C . ALA B 1 241 ? -6.244 10.092 0.853 1.00 10.89 241 ALA A C 1
ATOM 4177 O O . ALA B 1 241 ? -6.972 10.100 1.824 1.00 12.71 241 ALA A O 1
ATOM 4179 N N . PHE B 1 242 ? -6.182 9.105 -0.002 1.00 10.21 242 PHE A N 1
ATOM 4180 C CA . PHE B 1 242 ? -7.033 7.936 0.114 1.00 9.85 242 PHE A CA 1
ATOM 4181 C C . PHE B 1 242 ? -6.374 6.824 0.886 1.00 10.15 242 PHE A C 1
ATOM 4182 O O . PHE B 1 242 ? -5.190 6.539 0.751 1.00 10.99 242 PHE A O 1
ATOM 4190 N N . LEU B 1 243 ? -7.217 6.084 1.613 1.00 9.25 243 LEU A N 1
ATOM 4191 C CA . LEU B 1 243 ? -6.782 4.915 2.402 1.00 9.26 243 LEU A CA 1
ATOM 4192 C C . LEU B 1 243 ? -6.774 3.685 1.525 1.00 7.71 243 LEU A C 1
ATOM 4193 O O . LEU B 1 243 ? -7.589 2.761 1.684 1.00 8.58 243 LEU A O 1
ATOM 4198 N N . VAL B 1 244 ? -5.844 3.632 0.549 1.00 8.31 244 VAL A N 1
ATOM 4199 C CA . VAL B 1 244 ? -5.844 2.546 -0.421 1.00 8.64 244 VAL A CA 1
ATOM 4200 C C . VAL B 1 244 ? -5.317 1.241 0.157 1.00 7.79 244 VAL A C 1
ATOM 4201 O O . VAL B 1 244 ? -5.588 0.181 -0.380 1.00 8.39 244 VAL A O 1
ATOM 4205 N N . SER B 1 245 ? -4.544 1.335 1.260 1.00 8.70 245 SER A N 1
ATOM 4206 C CA . SER B 1 245 ? -3.919 0.165 1.909 1.00 7.75 245 SER A CA 1
ATOM 4207 C C . SER B 1 245 ? -3.723 0.503 3.352 1.00 7.73 245 SER A C 1
ATOM 4208 O O . SER B 1 245 ? -3.279 1.590 3.711 1.00 9.32 245 SER A O 1
ATOM 4211 N N . ASN B 1 246 ? -4.010 -0.471 4.228 1.00 6.88 246 ASN A N 1
ATOM 4212 C CA . ASN B 1 246 ? -3.921 -0.218 5.677 1.00 7.17 246 ASN A CA 1
ATOM 4213 C C . ASN B 1 246 ? -3.571 -1.484 6.414 1.00 7.24 246 ASN A C 1
ATOM 4214 O O . ASN B 1 246 ? -4.140 -1.735 7.486 1.00 8.25 246 ASN A O 1
ATOM 4219 N N . HIS B 1 247 ? -2.637 -2.268 5.903 1.00 7.35 247 HIS A N 1
ATOM 4220 C CA . HIS B 1 247 ? -2.192 -3.495 6.550 1.00 7.76 247 HIS A CA 1
ATOM 4221 C C . HIS B 1 247 ? -0.732 -3.378 6.970 1.00 7.90 247 HIS A C 1
ATOM 4222 O O . HIS B 1 247 ? 0.119 -2.875 6.202 1.00 10.50 247 HIS A O 1
ATOM 4229 N N . ARG B 1 248 ? -0.439 -3.822 8.161 1.00 7.33 248 ARG A N 1
ATOM 4230 C CA . ARG B 1 248 ? 0.907 -3.871 8.673 1.00 7.89 248 ARG A CA 1
ATOM 4231 C C . ARG B 1 248 ? 1.587 -5.108 8.181 1.00 8.08 248 ARG A C 1
ATOM 4232 O O . ARG B 1 248 ? 0.987 -6.174 8.176 1.00 8.66 248 ARG A O 1
ATOM 4240 N N . PRO B 1 249 ? 2.877 -5.048 7.852 1.00 9.39 249 PRO A N 1
ATOM 4241 C CA . PRO B 1 249 ? 3.638 -6.238 7.486 1.00 10.18 249 PRO A CA 1
ATOM 4242 C C . PRO B 1 249 ? 3.748 -7.212 8.659 1.00 9.60 249 PRO A C 1
ATOM 4243 O O . PRO B 1 249 ? 3.661 -6.827 9.826 1.00 9.88 249 PRO A O 1
ATOM 4247 N N . PRO B 1 250 ? 4.105 -8.464 8.356 1.00 11.29 250 PRO A N 1
ATOM 4248 C CA . PRO B 1 250 ? 4.306 -9.468 9.416 1.00 10.83 250 PRO A CA 1
ATOM 4249 C C . PRO B 1 250 ? 5.544 -9.139 10.235 1.00 10.25 250 PRO A C 1
ATOM 4250 O O . PRO B 1 250 ? 6.538 -8.559 9.736 1.00 11.83 250 PRO A O 1
ATOM 4254 N N . GLN B 1 251 ? 5.514 -9.533 11.506 1.00 9.32 251 GLN A N 1
ATOM 4255 C CA . GLN B 1 251 ? 6.497 -9.222 12.475 1.00 9.05 251 GLN A CA 1
ATOM 4256 C C . GLN B 1 251 ? 7.169 -10.466 12.993 1.00 9.70 251 GLN A C 1
ATOM 4257 O O . GLN B 1 251 ? 6.607 -11.538 12.955 1.00 10.67 251 GLN A O 1
ATOM 4263 N N . PRO B 1 252 ? 8.388 -10.352 13.525 1.00 11.16 252 PRO A N 1
ATOM 4264 C CA . PRO B 1 252 ? 9.135 -11.520 13.942 1.00 12.04 252 PRO A CA 1
ATOM 4265 C C . PRO B 1 252 ? 8.403 -12.301 15.049 1.00 10.86 252 PRO A C 1
ATOM 4266 O O . PRO B 1 252 ? 7.916 -11.696 16.045 1.00 11.69 252 PRO A O 1
ATOM 4270 N N . LEU B 1 253 ? 8.416 -13.608 14.926 1.00 11.91 253 LEU A N 1
ATOM 4271 C CA . LEU B 1 253 ? 7.734 -14.461 15.898 1.00 12.65 253 LEU A CA 1
ATOM 4272 C C . LEU B 1 253 ? 8.436 -14.470 17.251 1.00 12.18 253 LEU A C 1
ATOM 4273 O O . LEU B 1 253 ? 7.780 -14.558 18.297 1.00 11.23 253 LEU A O 1
ATOM 4278 N N . LYS B 1 254 ? 9.772 -14.380 17.244 1.00 14.59 254 LYS A N 1
ATOM 4279 C CA . LYS B 1 254 ? 10.533 -14.277 18.467 1.00 15.96 254 LYS A CA 1
ATOM 4280 C C . LYS B 1 254 ? 10.229 -15.363 19.468 1.00 15.08 254 LYS A C 1
ATOM 4281 O O . LYS B 1 254 ? 10.183 -15.129 20.671 1.00 14.43 254 LYS A O 1
ATOM 4287 N N . GLY B 1 255 ? 10.088 -16.594 19.000 1.00 15.46 255 GLY A N 1
ATOM 4288 C CA . GLY B 1 255 ? 9.986 -17.734 19.933 1.00 14.17 255 GLY A CA 1
ATOM 4289 C C . GLY B 1 255 ? 8.605 -17.997 20.517 1.00 12.40 255 GLY A C 1
ATOM 4290 O O . GLY B 1 255 ? 8.470 -18.869 21.371 1.00 13.96 255 GLY A O 1
ATOM 4291 N N . ARG B 1 256 ? 7.608 -17.225 20.081 1.00 12.31 256 ARG A N 1
ATOM 4292 C CA . ARG B 1 256 ? 6.245 -17.508 20.509 1.00 11.47 256 ARG A CA 1
ATOM 4293 C C . ARG B 1 256 ? 5.735 -18.796 19.917 1.00 11.98 256 ARG A C 1
ATOM 4294 O O . ARG B 1 256 ? 6.157 -19.225 18.832 1.00 14.46 256 ARG A O 1
ATOM 4302 N N . LYS B 1 257 ? 4.802 -19.418 20.595 1.00 12.10 257 LYS A N 1
ATOM 4303 C CA . LYS B 1 257 ? 4.156 -20.658 20.109 1.00 14.28 257 LYS A CA 1
ATOM 4304 C C . LYS B 1 257 ? 2.854 -20.273 19.395 1.00 10.85 257 LYS A C 1
ATOM 4305 O O . LYS B 1 257 ? 2.005 -19.639 20.021 1.00 13.73 257 LYS A O 1
ATOM 4311 N N . VAL B 1 258 ? 2.705 -20.694 18.155 1.00 10.61 258 VAL A N 1
ATOM 4312 C CA . VAL B 1 258 ? 1.409 -20.575 17.496 1.00 9.91 258 VAL A CA 1
ATOM 4313 C C . VAL B 1 258 ? 0.757 -21.950 17.624 1.00 10.36 258 VAL A C 1
ATOM 4314 O O . VAL B 1 258 ? 1.353 -22.966 17.240 1.00 11.94 258 VAL A O 1
ATOM 4318 N N . ARG B 1 259 ? -0.449 -21.966 18.163 1.00 9.05 259 ARG A N 1
ATOM 4319 C CA . ARG B 1 259 ? -1.175 -23.193 18.437 1.00 9.06 259 ARG A CA 1
ATOM 4320 C C . ARG B 1 259 ? -2.359 -23.298 17.511 1.00 8.57 259 ARG A C 1
ATOM 4321 O O . ARG B 1 259 ? -2.942 -22.298 17.113 1.00 9.90 259 ARG A O 1
ATOM 4329 N N . ALA B 1 260 ? -2.758 -24.523 17.195 1.00 9.48 260 ALA A N 1
ATOM 4330 C CA . ALA B 1 260 ? -3.942 -24.815 16.378 1.00 9.17 260 ALA A CA 1
ATOM 4331 C C . ALA B 1 260 ? -4.980 -25.517 17.225 1.00 9.07 260 ALA A C 1
ATOM 4332 O O . ALA B 1 260 ? -4.674 -26.411 18.026 1.00 9.97 260 ALA A O 1
ATOM 4334 N N . SER B 1 261 ? -6.245 -25.194 16.956 1.00 8.64 261 SER A N 1
ATOM 4335 C CA . SER B 1 261 ? -7.402 -25.819 17.611 1.00 9.17 261 SER A CA 1
ATOM 4336 C C . SER B 1 261 ? -7.842 -27.092 16.936 1.00 9.10 261 SER A C 1
ATOM 4337 O O . SER B 1 261 ? -8.819 -27.714 17.343 1.00 11.56 261 SER A O 1
ATOM 4340 N N . PHE B 1 262 ? -7.154 -27.480 15.877 1.00 9.87 262 PHE A N 1
ATOM 4341 C CA . PHE B 1 262 ? -7.598 -28.511 14.963 1.00 10.89 262 PHE A CA 1
ATOM 4342 C C . PHE B 1 262 ? -6.369 -29.203 14.409 1.00 11.60 262 PHE A C 1
ATOM 4343 O O . PHE B 1 262 ? -5.269 -28.613 14.394 1.00 12.79 262 PHE A O 1
ATOM 4351 N N . HIS B 1 263 ? -6.535 -30.396 13.888 1.00 14.14 263 HIS A N 1
ATOM 4352 C CA . HIS B 1 263 ? -5.437 -31.121 13.167 1.00 17.17 263 HIS A CA 1
ATOM 4353 C C . HIS B 1 263 ? -6.025 -32.068 12.200 1.00 20.40 263 HIS A C 1
ATOM 4354 O O . HIS B 1 263 ? -5.330 -32.801 11.514 1.00 28.66 263 HIS A O 1
#

CATH classification: 3.10.200.10

GO terms:
  GO:0005829 cytosol (C, TAS)
  GO:0005515 protein binding (F, IPI)